Protein AF-A0A946XIQ9-F1 (afdb_monomer)

Foldseek 3Di:
DWDWDPPVQLAPPFLVTWIKIKDKDAFDDFKDKDKDKDFADQDDAAFDWKWKKWWKWKDWPDADAQKWKWKWKAAPDDDTDIDIDRDTDDGDMDTGGIHPDPRSMMMIMIMIGHPHGGMIIMMMIIRYIDMDTHGDPDPPPPVDDDDPDFAPAQDAAQGGGHDWALVSVLQSLCCPPVVPGDHQLLEALCACNHVVFQRVNVCVLTPVAQGTWDDDDPDDDDSVVVSVLSCQQQAKDWDAAPVGTIYIFHFFLDDDPRNAPEADEPVFWPPKDKDKDDPVLAAFWEFEFACQDPPDRGGPDTATAGEVPQCVVVVPDPVPRYHYHYRNIGHDDDDNYADSGLSNGNVNVVCLVRNHMKMKIKIKGQDPVCPSDDFNHKYAYDYPDDDVVNAACPQVDQRHWIWTWHDWDDDVRIIITMIITRDTRD

Mean predicted aligned error: 15.48 Å

pLDDT: mean 84.67, std 12.38, range [46.12, 98.25]

Structure (mmCIF, N/CA/C/O backbone):
data_AF-A0A946XIQ9-F1
#
_entry.id   AF-A0A946XIQ9-F1
#
loop_
_atom_site.group_PDB
_atom_site.id
_atom_site.type_symbol
_atom_site.label_atom_id
_atom_site.label_alt_id
_atom_site.label_comp_id
_atom_site.label_asym_id
_atom_site.label_entity_id
_atom_site.label_seq_id
_atom_site.pdbx_PDB_ins_code
_atom_site.Cartn_x
_atom_site.Cartn_y
_atom_site.Cartn_z
_atom_site.occupancy
_atom_site.B_iso_or_equiv
_atom_site.auth_seq_id
_atom_site.auth_comp_id
_atom_site.auth_asym_id
_atom_site.auth_atom_id
_atom_site.pdbx_PDB_model_num
ATOM 1 N N . ASP A 1 1 ? 56.417 12.673 -51.541 1.00 58.78 1 ASP A N 1
ATOM 2 C CA . ASP A 1 1 ? 56.367 12.435 -50.080 1.00 58.78 1 ASP A CA 1
ATOM 3 C C . ASP A 1 1 ? 54.937 12.557 -49.590 1.00 58.78 1 ASP A C 1
ATOM 5 O O . ASP A 1 1 ? 54.247 13.473 -50.013 1.00 58.78 1 ASP A O 1
ATOM 9 N N . ILE A 1 2 ? 54.481 11.630 -48.744 1.00 65.94 2 ILE A N 1
ATOM 10 C CA . ILE A 1 2 ? 53.111 11.632 -48.203 1.00 65.94 2 ILE A CA 1
ATOM 11 C C . ILE A 1 2 ? 53.118 12.336 -46.856 1.00 65.94 2 ILE A C 1
ATOM 13 O O . ILE A 1 2 ? 53.904 11.981 -45.975 1.00 65.94 2 ILE A O 1
ATOM 17 N N . VAL A 1 3 ? 52.228 13.312 -46.687 1.00 76.81 3 VAL A N 1
ATOM 18 C CA . VAL A 1 3 ? 52.027 13.997 -45.408 1.00 76.81 3 VAL A CA 1
ATOM 19 C C . VAL A 1 3 ? 50.670 13.605 -44.840 1.00 76.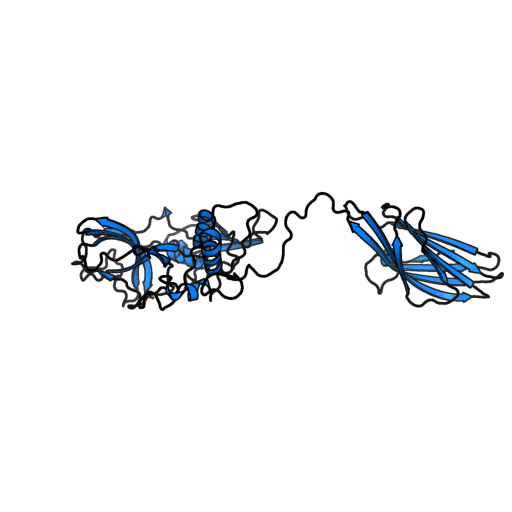81 3 VAL A C 1
ATOM 21 O O . VAL A 1 3 ? 49.632 13.914 -45.426 1.00 76.81 3 VAL A O 1
ATOM 24 N N . LEU A 1 4 ? 50.696 12.950 -43.678 1.00 80.06 4 LEU A N 1
ATOM 25 C CA . LEU A 1 4 ? 49.518 12.607 -42.887 1.00 80.06 4 LEU A CA 1
ATOM 26 C C . LEU A 1 4 ? 49.339 13.622 -41.752 1.00 80.06 4 LEU A C 1
ATOM 28 O O . LEU A 1 4 ? 50.275 13.879 -40.990 1.00 80.06 4 LEU A O 1
ATOM 32 N N . ALA A 1 5 ? 48.134 14.173 -41.608 1.00 81.69 5 ALA A N 1
ATOM 33 C CA . ALA A 1 5 ? 47.802 15.100 -40.529 1.00 81.69 5 ALA A CA 1
ATOM 34 C C . ALA A 1 5 ? 46.450 14.773 -39.880 1.00 81.69 5 ALA A C 1
ATOM 36 O O . ALA A 1 5 ? 45.457 14.538 -40.570 1.00 81.69 5 ALA A O 1
ATOM 37 N N . ASN A 1 6 ? 46.411 14.851 -38.544 1.00 83.00 6 ASN A N 1
ATOM 38 C CA . ASN A 1 6 ? 45.215 14.653 -37.714 1.00 83.00 6 ASN A CA 1
ATOM 39 C C . ASN A 1 6 ? 44.511 13.303 -37.953 1.00 83.00 6 ASN A C 1
ATOM 41 O O . ASN A 1 6 ? 43.295 13.261 -38.137 1.00 83.00 6 ASN A O 1
ATOM 45 N N . ALA A 1 7 ? 45.275 12.207 -37.998 1.00 77.25 7 ALA A N 1
ATOM 46 C CA . ALA A 1 7 ? 44.743 10.868 -38.270 1.00 77.25 7 ALA A CA 1
ATOM 47 C C . ALA A 1 7 ? 43.617 10.452 -37.306 1.00 77.25 7 ALA A C 1
ATOM 49 O O . ALA A 1 7 ? 42.665 9.787 -37.703 1.00 77.25 7 ALA A O 1
ATOM 50 N N . ASP A 1 8 ? 43.685 10.931 -36.064 1.00 77.44 8 ASP A N 1
ATOM 51 C CA . ASP A 1 8 ? 42.692 10.745 -35.008 1.00 77.44 8 ASP A CA 1
ATOM 52 C C . ASP A 1 8 ? 41.308 11.322 -35.338 1.00 77.44 8 ASP A C 1
ATOM 54 O O . ASP A 1 8 ? 40.289 10.838 -34.847 1.00 77.44 8 ASP A O 1
ATOM 58 N N . ARG A 1 9 ? 41.245 12.330 -36.213 1.00 83.50 9 ARG A N 1
ATOM 59 C CA . ARG A 1 9 ? 39.984 12.965 -36.618 1.00 83.50 9 ARG A CA 1
ATOM 60 C C . ARG A 1 9 ? 39.164 12.135 -37.593 1.00 83.50 9 ARG A C 1
ATOM 62 O O . ARG A 1 9 ? 38.002 12.451 -37.792 1.00 83.50 9 ARG A O 1
ATOM 69 N N . ALA A 1 10 ? 39.734 11.092 -38.192 1.00 76.19 10 ALA A N 1
ATOM 70 C CA . ALA A 1 10 ? 38.998 10.229 -39.111 1.00 76.19 10 ALA A CA 1
ATOM 71 C C . ALA A 1 10 ? 37.951 9.352 -38.405 1.00 76.19 10 ALA A C 1
ATOM 73 O O . ALA A 1 10 ? 37.023 8.887 -39.052 1.00 76.19 10 ALA A O 1
ATOM 74 N N . TYR A 1 11 ? 38.096 9.106 -37.099 1.00 75.06 11 TYR A N 1
ATOM 75 C CA . TYR A 1 11 ? 37.262 8.171 -36.331 1.00 75.06 11 TYR A CA 1
ATOM 76 C C . TYR A 1 11 ? 36.715 8.788 -35.031 1.00 75.06 11 TYR A C 1
ATOM 78 O O . TYR A 1 11 ? 36.375 8.081 -34.086 1.00 75.06 11 TYR A O 1
ATOM 86 N N . ASN A 1 12 ? 36.614 10.119 -34.968 1.00 75.81 12 ASN A N 1
ATOM 87 C CA . ASN A 1 12 ? 36.166 10.845 -33.773 1.00 75.81 12 ASN A CA 1
ATOM 88 C C . ASN A 1 12 ? 34.636 11.044 -33.683 1.00 75.81 12 ASN A C 1
ATOM 90 O O . ASN A 1 12 ? 34.161 11.645 -32.720 1.00 75.81 12 ASN A O 1
ATOM 94 N N . GLY A 1 13 ? 33.875 10.581 -34.682 1.00 70.75 13 GLY A N 1
ATOM 95 C CA . GLY A 1 13 ? 32.416 10.724 -34.742 1.00 70.75 13 GLY A CA 1
ATOM 96 C C . GLY A 1 13 ? 31.915 12.155 -34.985 1.00 70.75 13 GLY A C 1
ATOM 97 O O . GLY A 1 13 ? 30.754 12.441 -34.700 1.00 70.75 13 GLY A O 1
ATOM 98 N N . ASN A 1 14 ? 32.774 13.064 -35.463 1.00 77.19 14 ASN A N 1
ATOM 99 C CA . ASN A 1 14 ? 32.418 14.437 -35.812 1.00 77.19 14 ASN A CA 1
ATOM 100 C C . ASN A 1 14 ? 32.617 14.686 -37.314 1.00 77.19 14 ASN A C 1
ATOM 102 O O . ASN A 1 14 ? 33.735 14.895 -37.779 1.00 77.19 14 ASN A O 1
ATOM 106 N N . ASP A 1 15 ? 31.519 14.775 -38.060 1.00 72.50 15 ASP A N 1
ATOM 107 C CA . ASP A 1 15 ? 31.516 14.903 -39.520 1.00 72.50 15 ASP A CA 1
ATOM 108 C C . ASP A 1 15 ? 32.065 16.244 -40.067 1.00 72.50 15 ASP A C 1
ATOM 110 O O . ASP A 1 15 ? 32.184 16.421 -41.292 1.00 72.50 15 ASP A O 1
ATOM 114 N N . ALA A 1 16 ? 32.383 17.192 -39.178 1.00 79.69 16 ALA A N 1
ATOM 115 C CA . ALA A 1 16 ? 33.027 18.465 -39.488 1.00 79.69 16 ALA A CA 1
ATOM 116 C C . ALA A 1 16 ? 34.563 18.400 -39.430 1.00 79.69 16 ALA A C 1
ATOM 118 O O . ALA A 1 16 ? 35.236 19.192 -40.102 1.00 79.69 16 ALA A O 1
ATOM 119 N N . ASP A 1 17 ? 35.111 17.468 -38.652 1.00 86.75 17 ASP A N 1
ATOM 120 C CA . ASP A 1 17 ? 36.546 17.250 -38.534 1.00 86.75 17 ASP A CA 1
ATOM 121 C C . ASP A 1 17 ? 37.035 16.295 -39.628 1.00 86.75 17 ASP A C 1
ATOM 123 O O . ASP A 1 17 ? 36.262 15.542 -40.214 1.00 86.75 17 ASP A O 1
ATOM 127 N N . TYR A 1 18 ? 38.320 16.376 -39.976 1.00 87.69 18 TYR A N 1
ATOM 128 C CA . TYR A 1 18 ? 38.899 15.476 -40.967 1.00 87.69 18 TYR A CA 1
ATOM 129 C C . TYR A 1 18 ? 40.380 15.209 -40.722 1.00 87.69 18 TYR A C 1
ATOM 131 O O . TYR A 1 18 ? 41.137 16.088 -40.295 1.00 87.69 18 TYR A O 1
ATOM 139 N N . MET A 1 19 ? 40.781 13.992 -41.067 1.00 88.00 19 MET A N 1
ATOM 140 C CA . MET A 1 19 ? 42.159 13.639 -41.379 1.00 88.00 19 MET A CA 1
ATOM 141 C C . MET A 1 19 ? 42.479 14.105 -42.798 1.00 88.00 19 MET A C 1
ATOM 143 O O . MET A 1 19 ? 41.621 14.036 -43.681 1.00 88.00 19 MET A O 1
ATOM 147 N N . SER A 1 20 ? 43.708 14.566 -43.024 1.00 88.19 20 SER A N 1
ATOM 148 C CA . SER A 1 20 ? 44.185 14.962 -44.350 1.00 88.19 20 SER A CA 1
ATOM 149 C C . SER A 1 20 ? 45.376 14.106 -44.772 1.00 88.19 20 SER A C 1
ATOM 151 O O . SER A 1 20 ? 46.317 13.927 -43.993 1.00 88.19 20 SER A O 1
ATOM 153 N N . LEU A 1 21 ? 45.310 13.588 -45.999 1.00 86.06 21 LEU A N 1
ATOM 154 C CA . LEU A 1 21 ? 46.425 12.977 -46.713 1.00 86.06 21 LEU A CA 1
ATOM 155 C C . LEU A 1 21 ? 46.755 13.865 -47.910 1.00 86.06 21 LEU A C 1
ATOM 157 O O . LEU A 1 21 ? 45.925 14.023 -48.809 1.00 86.06 21 LEU A O 1
ATOM 161 N N . SER A 1 22 ? 47.950 14.445 -47.916 1.00 83.88 22 SER A N 1
ATOM 162 C CA . SER A 1 22 ? 48.442 15.260 -49.028 1.00 83.88 22 SER A CA 1
ATOM 163 C C . SER A 1 22 ? 49.546 14.543 -49.782 1.00 83.88 22 SER A C 1
ATOM 165 O O . SER A 1 22 ? 50.437 13.943 -49.167 1.00 83.88 22 SER A O 1
ATOM 167 N N . PHE A 1 23 ? 49.479 14.632 -51.108 1.00 75.44 23 PHE A N 1
ATOM 168 C CA . PHE A 1 23 ? 50.460 14.025 -51.985 1.00 75.44 23 PHE A CA 1
ATOM 169 C C . PHE A 1 23 ? 50.728 14.835 -53.249 1.00 75.44 23 PHE A C 1
ATOM 171 O O . PHE A 1 23 ? 49.792 15.361 -53.852 1.00 75.44 23 PHE A O 1
ATOM 178 N N . ASP A 1 24 ? 51.998 14.809 -53.661 1.00 75.88 24 ASP A N 1
ATOM 179 C CA . ASP A 1 24 ? 52.508 15.401 -54.895 1.00 75.88 24 ASP A CA 1
ATOM 180 C C . ASP A 1 24 ? 53.188 14.288 -55.720 1.00 75.88 24 ASP A C 1
ATOM 182 O O . ASP A 1 24 ? 54.240 13.763 -55.334 1.00 75.88 24 ASP A O 1
ATOM 186 N N . VAL A 1 25 ? 52.590 13.909 -56.853 1.00 74.25 25 VAL A N 1
ATOM 187 C CA . VAL A 1 25 ? 53.217 13.040 -57.865 1.00 74.25 25 VAL A CA 1
ATOM 188 C C . VAL A 1 25 ? 54.033 13.944 -58.786 1.00 74.25 25 VAL A C 1
ATOM 190 O O . VAL A 1 25 ? 53.468 14.856 -59.382 1.00 74.25 25 VAL A O 1
ATOM 193 N N . THR A 1 26 ? 55.341 13.713 -58.924 1.00 69.75 26 THR A N 1
ATOM 194 C CA . THR A 1 26 ? 56.209 14.496 -59.829 1.00 69.75 26 THR A CA 1
ATOM 195 C C . THR A 1 26 ? 56.555 13.704 -61.093 1.00 69.75 26 THR A C 1
ATOM 197 O O . THR A 1 26 ? 56.709 12.484 -61.050 1.00 69.75 26 THR A O 1
ATOM 200 N N . ALA A 1 27 ? 56.709 14.402 -62.221 1.00 59.38 27 ALA A N 1
ATOM 201 C CA . ALA A 1 27 ? 56.963 13.835 -63.547 1.00 59.38 27 ALA A CA 1
ATOM 202 C C . ALA A 1 27 ? 57.984 12.669 -63.593 1.00 59.38 27 ALA A C 1
ATOM 204 O O . ALA A 1 27 ? 59.183 12.849 -63.364 1.00 59.38 27 ALA A O 1
ATOM 205 N N . GLY A 1 28 ? 57.511 11.483 -64.001 1.00 61.28 28 GLY A N 1
ATOM 206 C CA . GLY A 1 28 ? 58.330 10.285 -64.243 1.00 61.28 28 GLY A CA 1
ATOM 207 C C . GLY A 1 28 ? 57.614 8.971 -63.924 1.00 61.28 28 GLY A C 1
ATOM 208 O O . GLY A 1 28 ? 57.853 7.970 -64.603 1.00 61.28 28 GLY A O 1
ATOM 209 N N . ASP A 1 29 ? 56.685 9.007 -62.969 1.00 60.00 29 ASP A N 1
ATOM 210 C CA . ASP A 1 29 ? 55.932 7.845 -62.498 1.00 60.00 29 ASP A CA 1
ATOM 211 C C . ASP A 1 29 ? 54.509 7.825 -63.076 1.00 60.00 29 ASP A C 1
ATOM 213 O O . ASP A 1 29 ? 53.820 8.840 -63.100 1.00 60.00 29 ASP A O 1
ATOM 217 N N . GLN A 1 30 ? 54.066 6.668 -63.583 1.00 65.31 30 GLN A N 1
ATOM 218 C CA . GLN A 1 30 ? 52.710 6.504 -64.143 1.00 65.31 30 GLN A CA 1
ATOM 219 C C . GLN A 1 30 ? 51.669 6.134 -63.078 1.00 65.31 30 GLN A C 1
ATOM 221 O O . GLN A 1 30 ? 50.471 6.305 -63.301 1.00 65.31 30 GLN A O 1
ATOM 226 N N . SER A 1 31 ? 52.117 5.622 -61.929 1.00 71.75 31 SER A N 1
ATOM 227 C CA . SER A 1 31 ? 51.256 5.282 -60.802 1.00 71.75 31 SER A CA 1
ATOM 228 C C . SER A 1 31 ? 52.035 5.275 -59.491 1.00 71.75 31 SER A C 1
ATOM 230 O O . SER A 1 31 ? 53.105 4.667 -59.446 1.00 71.75 31 SER A O 1
ATOM 232 N N . ASP A 1 32 ? 51.459 5.837 -58.433 1.00 77.62 32 ASP A N 1
ATOM 233 C CA . ASP A 1 32 ? 51.937 5.683 -57.058 1.00 77.62 32 ASP A CA 1
ATOM 234 C C . ASP A 1 32 ? 50.825 5.105 -56.172 1.00 77.62 32 ASP A C 1
ATOM 236 O O . ASP A 1 32 ? 49.636 5.302 -56.435 1.00 77.62 32 ASP A O 1
ATOM 240 N N . ARG A 1 33 ? 51.201 4.346 -55.143 1.00 81.50 33 ARG A N 1
ATOM 241 C CA . ARG A 1 33 ? 50.277 3.641 -54.254 1.00 81.50 33 ARG A CA 1
ATOM 242 C C . ARG A 1 33 ? 50.642 3.887 -52.802 1.00 81.50 33 ARG A C 1
ATOM 244 O O . ARG A 1 33 ? 51.750 3.577 -52.369 1.00 81.50 33 ARG A O 1
ATOM 251 N N . HIS A 1 34 ? 49.658 4.323 -52.029 1.00 80.75 34 HIS A N 1
ATOM 252 C CA . HIS A 1 34 ? 49.763 4.463 -50.588 1.00 80.75 34 HIS A CA 1
ATOM 253 C C . HIS A 1 34 ? 48.725 3.611 -49.876 1.00 80.75 34 HIS A C 1
ATOM 255 O O . HIS A 1 34 ? 47.560 3.607 -50.253 1.00 80.75 34 HIS A O 1
ATOM 261 N N . ILE A 1 35 ? 49.148 2.936 -48.812 1.00 79.94 35 ILE A N 1
ATOM 262 C CA . ILE A 1 35 ? 48.255 2.190 -47.934 1.00 79.94 35 ILE A CA 1
ATOM 263 C C . ILE A 1 35 ? 48.427 2.753 -46.533 1.00 79.94 35 ILE A C 1
ATOM 265 O O . ILE A 1 35 ? 49.526 2.677 -45.981 1.00 79.94 35 ILE A O 1
ATOM 269 N N . GLU A 1 36 ? 47.341 3.265 -45.969 1.00 81.50 36 GLU A N 1
ATOM 270 C CA . GLU A 1 36 ? 47.280 3.667 -44.569 1.00 81.50 36 GLU A CA 1
ATOM 271 C C . GLU A 1 36 ? 46.442 2.655 -43.784 1.00 81.50 36 GLU A C 1
ATOM 273 O O . GLU A 1 36 ? 45.326 2.306 -44.182 1.00 81.50 36 GLU A O 1
ATOM 278 N N . LEU A 1 37 ? 47.002 2.164 -42.677 1.00 77.44 37 LEU A N 1
ATOM 279 C CA . LEU A 1 37 ? 46.369 1.170 -41.816 1.00 77.44 37 LEU A CA 1
ATOM 280 C C . LEU A 1 37 ? 45.795 1.848 -40.572 1.00 77.44 37 LEU A C 1
ATOM 282 O O . LEU A 1 37 ? 46.530 2.343 -39.719 1.00 77.44 37 LEU A O 1
ATOM 286 N N . PHE A 1 38 ? 44.481 1.776 -40.421 1.00 75.25 38 PHE A N 1
ATOM 287 C CA . PHE A 1 38 ? 43.756 2.253 -39.256 1.00 75.25 38 PHE A CA 1
ATOM 288 C C . PHE A 1 38 ? 43.439 1.091 -38.334 1.00 75.25 38 PHE A C 1
ATOM 290 O O . PHE A 1 38 ? 42.829 0.103 -38.744 1.00 75.25 38 PHE A O 1
ATOM 297 N N . LYS A 1 39 ? 43.823 1.229 -37.066 1.00 74.38 39 LYS A N 1
ATOM 298 C CA . LYS A 1 39 ? 43.416 0.306 -36.010 1.00 74.38 39 LYS A CA 1
ATOM 299 C C . LYS A 1 39 ? 42.252 0.921 -35.261 1.00 74.38 39 LYS A C 1
ATOM 301 O O . LYS A 1 39 ? 42.401 1.981 -34.659 1.00 74.38 39 LYS A O 1
ATOM 306 N N . LEU A 1 40 ? 41.113 0.253 -35.311 1.00 70.12 40 LEU A N 1
ATOM 307 C CA . LEU A 1 40 ? 39.932 0.600 -34.544 1.00 70.12 40 LEU A CA 1
ATOM 308 C C . LEU A 1 40 ? 39.764 -0.417 -33.418 1.00 70.12 40 LEU A C 1
ATOM 310 O O . LEU A 1 40 ? 39.982 -1.616 -33.601 1.00 70.12 40 LEU A O 1
ATOM 314 N N . GLU A 1 41 ? 39.374 0.065 -32.243 1.00 71.56 41 GLU A N 1
ATOM 315 C CA . GLU A 1 41 ? 39.057 -0.818 -31.126 1.00 71.56 41 GLU A CA 1
ATOM 316 C C . GLU A 1 41 ? 37.774 -1.592 -31.440 1.00 71.56 41 GLU A C 1
ATOM 318 O O . GLU A 1 41 ? 36.709 -1.007 -31.637 1.00 71.56 41 GLU A O 1
ATOM 323 N N . MET A 1 42 ? 37.889 -2.918 -31.511 1.00 69.50 42 MET A N 1
ATOM 324 C CA . MET A 1 42 ? 36.736 -3.794 -31.686 1.00 69.50 42 MET A CA 1
ATOM 325 C C . MET A 1 42 ? 35.967 -3.896 -30.363 1.00 69.50 42 MET A C 1
ATOM 327 O O . MET A 1 42 ? 36.589 -4.142 -29.323 1.00 69.50 42 MET A O 1
ATOM 331 N N . PRO A 1 43 ? 34.633 -3.734 -30.372 1.00 66.25 43 PRO A N 1
ATOM 332 C CA . PRO A 1 43 ? 33.822 -4.007 -29.195 1.00 66.25 43 PRO A CA 1
ATOM 333 C C . PRO A 1 43 ? 33.936 -5.485 -28.796 1.00 66.25 43 PRO A C 1
ATOM 335 O O . PRO A 1 43 ? 34.173 -6.361 -29.627 1.00 66.25 43 PRO A O 1
ATOM 338 N N . SER A 1 44 ? 33.769 -5.774 -27.506 1.00 61.22 44 SER A N 1
ATOM 339 C CA . SER A 1 44 ? 33.692 -7.151 -27.012 1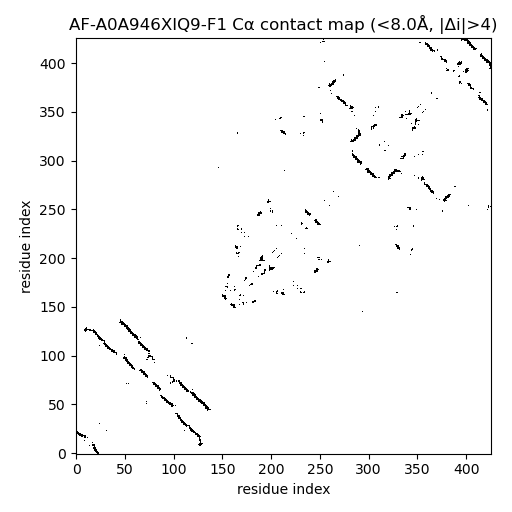.00 61.22 44 SER A CA 1
ATOM 340 C C . SER A 1 44 ? 32.390 -7.809 -27.480 1.00 61.22 44 SER A C 1
ATOM 342 O O . SER A 1 44 ? 31.330 -7.250 -27.214 1.00 61.22 44 SER A O 1
ATOM 344 N N . GLY A 1 45 ? 32.456 -8.981 -28.119 1.00 64.88 45 GLY A N 1
ATOM 345 C CA . GLY A 1 45 ? 31.273 -9.740 -28.547 1.00 64.88 45 GLY A CA 1
ATOM 346 C C . GLY A 1 45 ? 31.564 -10.728 -29.682 1.00 64.88 45 GLY A C 1
ATOM 347 O O . GLY A 1 45 ? 32.648 -10.696 -30.271 1.00 64.88 45 GLY A O 1
ATOM 348 N N . ASP A 1 46 ? 30.594 -11.596 -29.981 1.00 67.12 46 ASP A N 1
ATOM 349 C CA . ASP A 1 46 ? 30.600 -12.466 -31.163 1.00 67.12 46 ASP A CA 1
ATOM 350 C C . ASP A 1 46 ? 29.791 -11.796 -32.290 1.00 67.12 46 ASP A C 1
ATOM 352 O O . ASP A 1 46 ? 28.633 -11.434 -32.106 1.00 67.12 46 ASP A O 1
ATOM 356 N N . PHE A 1 47 ? 30.375 -11.634 -33.482 1.00 68.00 47 PHE A N 1
ATOM 357 C CA . PHE A 1 47 ? 29.747 -10.913 -34.604 1.00 68.00 47 PHE A CA 1
ATOM 358 C C . PHE A 1 47 ? 29.600 -11.802 -35.842 1.00 68.00 47 PHE A C 1
ATOM 360 O O . PHE A 1 47 ? 30.482 -12.604 -36.153 1.00 68.00 47 PHE A O 1
ATOM 367 N N . SER A 1 48 ? 28.482 -11.651 -36.556 1.00 68.50 48 SER A N 1
ATOM 368 C CA . SER A 1 48 ? 28.103 -12.482 -37.708 1.00 68.50 48 SER A CA 1
ATOM 369 C C . SER A 1 48 ? 28.652 -11.919 -39.009 1.00 68.50 48 SER A C 1
ATOM 371 O O . SER A 1 48 ? 29.154 -12.662 -39.853 1.00 68.50 48 SER A O 1
ATOM 373 N N . GLN A 1 49 ? 28.539 -10.602 -39.166 1.00 72.12 49 GLN A N 1
ATOM 374 C CA . GLN A 1 49 ? 28.922 -9.843 -40.345 1.00 72.12 49 GLN A CA 1
ATOM 375 C C . GLN A 1 49 ? 29.322 -8.432 -39.914 1.00 72.12 49 GLN A C 1
ATOM 377 O O . GLN A 1 49 ? 28.760 -7.874 -38.976 1.00 72.12 49 GLN A O 1
ATOM 382 N N . GLY A 1 50 ? 30.280 -7.840 -40.621 1.00 72.44 50 GLY A N 1
ATOM 383 C CA . GLY A 1 50 ? 30.654 -6.439 -40.462 1.00 72.44 50 GLY A CA 1
ATOM 384 C C . GLY A 1 50 ? 30.571 -5.704 -41.792 1.00 72.44 50 GLY A C 1
ATOM 385 O O . GLY A 1 50 ? 30.812 -6.288 -42.853 1.00 72.44 50 GLY A O 1
ATOM 386 N N . LYS A 1 51 ? 30.241 -4.416 -41.757 1.00 78.38 51 LYS A N 1
ATOM 387 C CA . LYS A 1 51 ? 30.305 -3.504 -42.902 1.00 78.38 51 LYS A CA 1
ATOM 388 C C . LYS A 1 51 ? 31.135 -2.287 -42.541 1.00 78.38 51 LYS A C 1
ATOM 390 O O . LYS A 1 51 ? 30.978 -1.736 -41.464 1.00 78.38 51 LYS A O 1
ATOM 395 N N . MET A 1 52 ? 31.979 -1.833 -43.455 1.00 77.44 52 MET A N 1
ATOM 396 C CA . MET A 1 52 ? 32.761 -0.610 -43.295 1.00 77.44 52 MET A CA 1
ATOM 397 C C . MET A 1 52 ? 32.132 0.539 -44.071 1.00 77.44 52 MET A C 1
ATOM 399 O O . MET A 1 52 ? 31.601 0.360 -45.176 1.00 77.44 52 MET A O 1
ATOM 403 N N . PHE A 1 53 ? 32.265 1.727 -43.499 1.00 79.69 53 PHE A N 1
ATOM 404 C CA . PHE A 1 53 ? 31.791 2.981 -44.054 1.00 79.69 53 PHE A CA 1
ATOM 405 C C . PHE A 1 53 ? 32.900 4.018 -43.980 1.00 79.69 53 PHE A C 1
ATOM 407 O O . PHE A 1 53 ? 33.619 4.107 -42.985 1.00 79.69 53 PHE A O 1
ATOM 414 N N . MET A 1 54 ? 33.023 4.815 -45.040 1.00 82.12 54 MET A N 1
ATOM 415 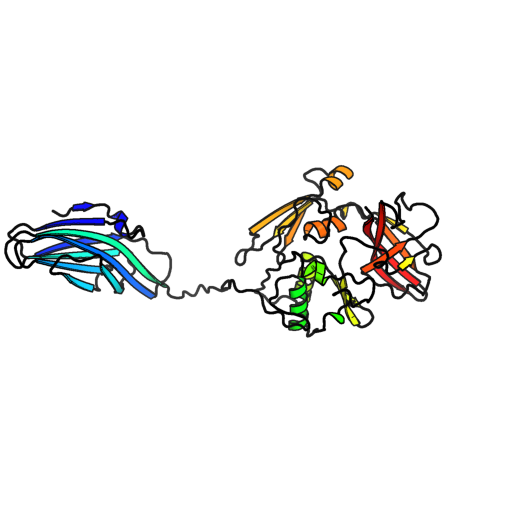C CA . MET A 1 54 ? 33.970 5.922 -45.070 1.00 82.12 54 MET A CA 1
ATOM 416 C C . MET A 1 54 ? 33.381 7.123 -45.792 1.00 82.12 54 MET A C 1
ATOM 418 O O . MET A 1 54 ? 32.967 7.019 -46.947 1.00 82.12 54 MET A O 1
ATOM 422 N N . THR A 1 55 ? 33.430 8.281 -45.146 1.00 86.06 55 THR A N 1
ATOM 423 C CA . THR A 1 55 ? 33.090 9.570 -45.746 1.00 86.06 55 THR A CA 1
ATOM 424 C C . THR A 1 55 ? 34.367 10.333 -46.064 1.00 86.06 55 THR A C 1
ATOM 426 O O . THR A 1 55 ? 35.149 10.646 -45.167 1.00 86.06 55 THR A O 1
ATOM 429 N N . TYR A 1 56 ? 34.575 10.674 -47.336 1.00 84.44 56 TYR A N 1
ATOM 430 C CA . TYR A 1 56 ? 35.772 11.373 -47.794 1.00 84.44 56 TYR A CA 1
ATOM 431 C C . TYR A 1 56 ? 35.474 12.472 -48.819 1.00 84.44 56 TYR A C 1
ATOM 433 O O . TYR A 1 56 ? 34.372 12.601 -49.355 1.00 84.44 56 TYR A O 1
ATOM 441 N N . ARG A 1 57 ? 36.486 13.290 -49.100 1.00 84.81 57 ARG A N 1
ATOM 442 C CA . ARG A 1 57 ? 36.500 14.278 -50.178 1.00 84.81 57 ARG A CA 1
ATOM 443 C C . ARG A 1 57 ? 37.873 14.294 -50.837 1.00 84.81 57 ARG A C 1
ATOM 445 O O . ARG A 1 57 ? 38.877 14.259 -50.135 1.00 84.81 57 ARG A O 1
ATOM 452 N N . VAL A 1 58 ? 37.905 14.422 -52.162 1.00 83.12 58 VAL A N 1
ATOM 453 C CA . VAL A 1 58 ? 39.150 14.546 -52.937 1.00 83.12 58 VAL A CA 1
ATOM 454 C C . VAL A 1 58 ? 39.252 15.941 -53.534 1.00 83.12 58 VAL A C 1
ATOM 456 O O . VAL A 1 58 ? 38.335 16.417 -54.213 1.00 83.12 58 VAL A O 1
ATOM 459 N N . ILE A 1 59 ? 40.377 16.601 -53.286 1.00 82.88 59 ILE A N 1
ATOM 460 C CA . ILE A 1 59 ? 40.679 17.946 -53.762 1.00 82.88 59 ILE A CA 1
ATOM 461 C C . ILE A 1 59 ? 41.949 17.868 -54.606 1.00 82.88 59 ILE A C 1
ATOM 463 O O . ILE A 1 59 ? 43.028 17.667 -54.072 1.00 82.88 59 ILE A O 1
ATOM 467 N N . VAL A 1 60 ? 41.817 18.039 -55.921 1.00 79.50 60 VAL A N 1
ATOM 468 C CA . VAL A 1 60 ? 42.949 18.073 -56.856 1.00 79.50 60 VAL A CA 1
ATOM 469 C C . VAL A 1 60 ? 43.393 19.524 -57.044 1.00 79.50 60 VAL A C 1
ATOM 471 O O . VAL A 1 60 ? 42.643 20.327 -57.587 1.00 79.50 60 VAL A O 1
ATOM 474 N N . THR A 1 61 ? 44.571 19.910 -56.570 1.00 77.62 61 THR A N 1
ATOM 475 C CA . THR A 1 61 ? 45.036 21.309 -56.637 1.00 77.62 61 THR A CA 1
ATOM 476 C C . THR A 1 61 ? 45.850 21.615 -57.889 1.00 77.62 61 THR A C 1
ATOM 478 O O . THR A 1 61 ? 45.818 22.754 -58.359 1.00 77.62 61 THR A O 1
ATOM 481 N N . ALA A 1 62 ? 46.502 20.609 -58.472 1.00 75.44 62 ALA A N 1
ATOM 482 C CA . ALA A 1 62 ? 47.175 20.698 -59.764 1.00 75.44 62 ALA A CA 1
ATOM 483 C C . ALA A 1 62 ? 47.115 19.343 -60.484 1.00 75.44 62 ALA A C 1
ATOM 485 O O . ALA A 1 62 ? 47.282 18.301 -59.860 1.00 75.44 62 ALA A O 1
ATOM 486 N N . ALA A 1 63 ? 46.864 19.353 -61.794 1.00 75.12 63 ALA A N 1
ATOM 487 C CA . ALA A 1 63 ? 46.948 18.170 -62.647 1.00 75.12 63 ALA A CA 1
ATOM 488 C C . ALA A 1 63 ? 47.377 18.594 -64.053 1.00 75.12 63 ALA A C 1
ATOM 490 O O . ALA A 1 63 ? 46.843 19.554 -64.614 1.00 75.12 63 ALA A O 1
ATOM 491 N N . THR A 1 64 ? 48.360 17.894 -64.606 1.00 68.94 64 THR A N 1
ATOM 492 C CA . THR A 1 64 ? 48.943 18.195 -65.923 1.00 68.94 64 THR A CA 1
ATOM 493 C C . THR A 1 64 ? 48.241 17.485 -67.084 1.00 68.94 64 THR A C 1
ATOM 495 O O . THR A 1 64 ? 48.274 18.005 -68.198 1.00 68.94 64 THR A O 1
ATOM 498 N N . ASP A 1 65 ? 47.580 16.346 -66.840 1.00 68.56 65 ASP A N 1
ATOM 499 C CA . ASP A 1 65 ? 46.894 15.541 -67.862 1.00 68.56 65 ASP A CA 1
ATOM 500 C C . ASP A 1 65 ? 45.700 14.747 -67.273 1.00 68.56 65 ASP A C 1
ATOM 502 O O . ASP A 1 65 ? 45.165 15.118 -66.227 1.00 68.56 65 ASP A O 1
ATOM 506 N N . THR A 1 66 ? 45.232 13.675 -67.938 1.00 67.75 66 THR A N 1
ATOM 507 C CA . THR A 1 66 ? 44.190 12.788 -67.370 1.00 67.75 66 THR A CA 1
ATOM 508 C C . THR A 1 66 ? 44.730 12.076 -66.128 1.00 67.75 66 THR A C 1
ATOM 510 O O . THR A 1 66 ? 45.487 11.112 -66.248 1.00 67.75 66 THR A O 1
ATOM 513 N N . SER A 1 67 ? 44.333 12.554 -64.952 1.00 70.56 67 SER A N 1
ATOM 514 C CA . SER A 1 67 ? 44.732 12.003 -63.658 1.00 70.56 67 SER A CA 1
ATOM 515 C C . SER A 1 67 ? 43.572 11.267 -63.001 1.00 70.56 67 SER A C 1
ATOM 517 O O . SER A 1 67 ? 42.455 11.787 -62.946 1.00 70.56 67 SER A O 1
ATOM 519 N N . ASN A 1 68 ? 43.857 10.082 -62.466 1.00 73.19 68 ASN A N 1
ATOM 520 C CA . ASN A 1 68 ? 42.899 9.280 -61.722 1.00 73.19 68 ASN A CA 1
ATOM 521 C C . ASN A 1 68 ? 43.383 9.081 -60.284 1.00 73.19 68 ASN A C 1
ATOM 523 O O . ASN A 1 68 ? 44.572 8.878 -60.038 1.00 73.19 68 ASN A O 1
ATOM 527 N N . VAL A 1 69 ? 42.442 9.131 -59.348 1.00 74.62 69 VAL A N 1
ATOM 528 C CA . VAL A 1 69 ? 42.639 8.756 -57.949 1.00 74.62 69 VAL A CA 1
ATOM 529 C C . VAL A 1 69 ? 41.680 7.610 -57.669 1.00 74.62 69 VAL A C 1
ATOM 531 O O . VAL A 1 69 ? 40.468 7.790 -57.715 1.00 74.62 69 VAL A O 1
ATOM 534 N N . ASP A 1 70 ? 42.200 6.431 -57.386 1.00 76.50 70 ASP A N 1
ATOM 535 C CA . ASP A 1 70 ? 41.386 5.293 -56.988 1.00 76.50 70 ASP A CA 1
ATOM 536 C C . ASP A 1 70 ? 41.443 5.185 -55.468 1.00 76.50 70 ASP A C 1
ATOM 538 O O . ASP A 1 70 ? 42.518 5.096 -54.871 1.00 76.50 70 ASP A O 1
ATOM 542 N N . ILE A 1 71 ? 40.270 5.233 -54.838 1.00 76.75 71 ILE A N 1
ATOM 543 C CA . ILE A 1 71 ? 40.131 5.083 -53.390 1.00 76.75 71 ILE A CA 1
ATOM 544 C C . ILE A 1 71 ? 39.508 3.728 -53.113 1.00 76.75 71 ILE A C 1
ATOM 546 O O . ILE A 1 71 ? 38.385 3.436 -53.543 1.00 76.75 71 ILE A O 1
ATOM 550 N N . VAL A 1 72 ? 40.249 2.923 -52.363 1.00 76.88 72 VAL A N 1
ATOM 551 C CA . VAL A 1 72 ? 39.911 1.545 -52.057 1.00 76.88 72 VAL A CA 1
ATOM 552 C C . VAL A 1 72 ? 39.901 1.353 -50.546 1.00 76.88 72 VAL A C 1
ATOM 554 O O . VAL A 1 72 ? 40.893 1.574 -49.857 1.00 76.88 72 VAL A O 1
ATOM 557 N N . LEU A 1 73 ? 38.756 0.913 -50.031 1.00 76.75 73 LEU A N 1
ATOM 558 C CA . LEU A 1 73 ? 38.587 0.544 -48.627 1.00 76.75 73 LEU A CA 1
ATOM 559 C C . LEU A 1 73 ? 38.599 -0.982 -48.498 1.00 76.75 73 LEU A C 1
ATOM 561 O O . LEU A 1 73 ? 37.904 -1.659 -49.261 1.00 76.75 73 LEU A O 1
ATOM 565 N N . SER A 1 74 ? 39.371 -1.518 -47.550 1.00 75.38 74 SER A N 1
ATOM 566 C CA . SER A 1 74 ? 39.469 -2.967 -47.317 1.00 75.38 74 SER A CA 1
ATOM 567 C C . SER A 1 74 ? 39.721 -3.322 -45.846 1.00 75.38 74 SER A C 1
ATOM 569 O O . SER A 1 74 ? 40.322 -2.540 -45.114 1.00 75.38 74 SER A O 1
ATOM 571 N N . SER A 1 75 ? 39.280 -4.510 -45.420 1.00 68.31 75 SER A N 1
ATOM 572 C CA . SER A 1 75 ? 39.593 -5.107 -44.111 1.00 68.31 75 SER A CA 1
ATOM 573 C C . SER A 1 75 ? 40.669 -6.178 -44.293 1.00 68.31 75 SER A C 1
ATOM 575 O O . SER A 1 75 ? 40.458 -7.079 -45.111 1.00 68.31 75 SER A O 1
ATOM 577 N N . GLY A 1 76 ? 41.795 -6.030 -43.584 1.00 60.81 76 GLY A N 1
ATOM 578 C CA . GLY A 1 76 ? 42.901 -6.986 -43.386 1.00 60.81 76 GLY A CA 1
ATOM 579 C C . GLY A 1 76 ? 43.510 -7.688 -44.608 1.00 60.81 76 GLY A C 1
ATOM 580 O O . GLY A 1 76 ? 44.706 -7.553 -44.835 1.00 60.81 76 GLY A O 1
ATOM 581 N N . VAL A 1 77 ? 42.757 -8.448 -45.402 1.00 51.53 77 VAL A N 1
ATOM 582 C CA . VAL A 1 77 ? 43.162 -8.974 -46.721 1.00 51.53 77 VAL A CA 1
ATOM 583 C C . VAL A 1 77 ? 41.936 -9.543 -47.450 1.00 51.53 77 VAL A C 1
ATOM 585 O O . VAL A 1 77 ? 41.656 -10.737 -47.399 1.00 51.53 77 VAL A O 1
ATOM 588 N N . GLY A 1 78 ? 41.231 -8.697 -48.203 1.00 56.09 78 GLY A N 1
ATOM 589 C CA . GLY A 1 78 ? 40.391 -9.164 -49.311 1.00 56.09 78 GLY A CA 1
ATOM 590 C C . GLY A 1 78 ? 38.878 -9.017 -49.155 1.00 56.09 78 GLY A C 1
ATOM 591 O O . GLY A 1 78 ? 38.152 -10.002 -49.134 1.00 56.09 78 GLY A O 1
ATOM 592 N N . SER A 1 79 ? 38.394 -7.784 -49.277 1.00 52.62 79 SER A N 1
ATOM 593 C CA . SER A 1 79 ? 37.289 -7.431 -50.179 1.00 52.62 79 SER A CA 1
ATOM 594 C C . SER A 1 79 ? 37.391 -5.945 -50.505 1.00 52.62 79 SER A C 1
ATOM 596 O O . SER A 1 79 ? 37.694 -5.136 -49.632 1.00 52.62 79 SER A O 1
ATOM 598 N N . PHE A 1 80 ? 37.225 -5.607 -51.784 1.00 55.19 80 PHE A N 1
ATOM 599 C CA . PHE A 1 80 ? 37.552 -4.293 -52.336 1.00 55.19 80 PHE A CA 1
ATOM 600 C C . PHE A 1 80 ? 36.281 -3.601 -52.826 1.00 55.19 80 PHE A C 1
ATOM 602 O O . PHE A 1 80 ? 35.568 -4.149 -53.666 1.00 55.19 80 PHE A O 1
ATOM 609 N N . SER A 1 81 ? 36.032 -2.377 -52.368 1.00 57.75 81 SER A N 1
ATOM 610 C CA . SER A 1 81 ? 35.165 -1.443 -53.090 1.00 57.75 81 SER A CA 1
ATOM 611 C C . SER A 1 81 ? 36.052 -0.388 -53.728 1.00 57.75 81 SER A C 1
ATOM 613 O O . SER A 1 81 ? 36.674 0.394 -53.013 1.00 57.75 81 SER A O 1
ATOM 615 N N . ASN A 1 82 ? 36.133 -0.391 -55.059 1.00 55.66 82 ASN A N 1
ATOM 616 C CA . ASN A 1 82 ? 36.920 0.582 -55.806 1.00 55.66 82 ASN A CA 1
ATOM 617 C C . ASN A 1 82 ? 36.012 1.709 -56.309 1.00 55.66 82 ASN A C 1
ATOM 619 O O . ASN A 1 82 ? 34.993 1.442 -56.950 1.00 55.66 82 ASN A O 1
ATOM 623 N N . THR A 1 83 ? 36.381 2.957 -56.034 1.00 57.75 83 THR A N 1
ATOM 624 C CA . THR A 1 83 ? 35.767 4.119 -56.683 1.00 57.75 83 THR A CA 1
ATOM 625 C C . THR A 1 83 ? 36.819 4.774 -57.564 1.00 57.75 83 THR A C 1
ATOM 627 O O . THR A 1 83 ? 37.706 5.450 -57.051 1.00 57.75 83 THR A O 1
ATOM 630 N N . ASN A 1 84 ? 36.705 4.588 -58.882 1.00 57.22 84 ASN A N 1
ATOM 631 C CA . ASN A 1 84 ? 37.570 5.280 -59.835 1.00 57.22 84 ASN A CA 1
ATOM 632 C C . ASN A 1 84 ? 37.151 6.750 -59.914 1.00 57.22 84 ASN A C 1
ATOM 634 O O . ASN A 1 84 ? 36.003 7.045 -60.266 1.00 57.22 84 ASN A O 1
ATOM 638 N N . ILE A 1 85 ? 38.062 7.672 -59.618 1.00 59.78 85 ILE A N 1
ATOM 639 C CA . ILE A 1 85 ? 37.783 9.109 -59.627 1.00 59.78 85 ILE A CA 1
ATOM 640 C C . ILE A 1 85 ? 38.707 9.799 -60.624 1.00 59.78 85 ILE A C 1
ATOM 642 O O . ILE A 1 85 ? 39.921 9.687 -60.528 1.00 59.78 85 ILE A O 1
ATOM 646 N N . THR A 1 86 ? 38.133 10.575 -61.544 1.00 53.22 86 THR A N 1
ATOM 647 C CA . THR A 1 86 ? 38.878 11.285 -62.602 1.00 53.22 86 THR A CA 1
ATOM 648 C C . THR A 1 86 ? 38.844 12.817 -62.449 1.00 53.22 86 THR A C 1
ATOM 650 O O . THR A 1 86 ? 39.203 13.541 -63.375 1.00 53.22 86 THR A O 1
ATOM 653 N N . SER A 1 87 ? 38.321 13.347 -61.333 1.00 61.12 87 SER A N 1
ATOM 654 C CA . SER A 1 87 ? 38.193 14.793 -61.062 1.00 61.12 87 SER A CA 1
ATOM 655 C C . SER A 1 87 ? 37.952 15.088 -59.575 1.00 61.12 87 SER A C 1
ATOM 657 O O . SER A 1 87 ? 37.731 14.166 -58.796 1.00 61.12 87 SER A O 1
ATOM 659 N N . HIS A 1 88 ? 37.905 16.369 -59.174 1.00 61.56 88 HIS A N 1
ATOM 660 C CA . HIS A 1 88 ? 37.425 16.769 -57.842 1.00 61.56 88 HIS A CA 1
ATOM 661 C C . HIS A 1 88 ? 36.144 16.029 -57.450 1.00 61.56 88 HIS A C 1
ATOM 663 O O . HIS A 1 88 ? 35.186 15.992 -58.227 1.00 61.56 88 HIS A O 1
ATOM 669 N N . VAL A 1 89 ? 36.102 15.525 -56.218 1.00 66.50 89 VAL A N 1
ATOM 670 C CA . VAL A 1 89 ? 34.915 14.863 -55.672 1.00 66.50 89 VAL A CA 1
ATOM 671 C C . VAL A 1 89 ? 34.355 15.731 -54.563 1.00 66.50 89 VAL A C 1
ATOM 673 O O . VAL A 1 89 ? 35.084 16.199 -53.685 1.00 66.50 89 VAL A O 1
ATOM 676 N N . ALA A 1 90 ? 33.045 15.969 -54.602 1.00 71.56 90 ALA A N 1
ATOM 677 C CA . ALA A 1 90 ? 32.333 16.503 -53.448 1.00 71.56 90 ALA A CA 1
ATOM 678 C C . ALA A 1 90 ? 32.428 15.518 -52.265 1.00 71.56 90 ALA A C 1
ATOM 680 O O . ALA A 1 90 ? 32.816 14.364 -52.437 1.00 71.56 90 ALA A O 1
ATOM 681 N N . LYS A 1 91 ? 32.082 15.958 -51.050 1.00 80.38 91 LYS A N 1
ATOM 682 C CA . LYS A 1 91 ? 32.017 15.056 -49.886 1.00 80.38 91 LYS A CA 1
ATOM 683 C C . LYS A 1 91 ? 31.111 13.863 -50.240 1.00 80.38 91 LYS A C 1
ATOM 685 O O . LYS A 1 91 ? 29.954 14.072 -50.595 1.00 80.38 91 LYS A O 1
ATOM 690 N N . THR A 1 92 ? 31.668 12.656 -50.217 1.00 75.94 92 THR A N 1
ATOM 691 C CA . THR A 1 92 ? 31.054 11.412 -50.704 1.00 75.94 92 THR A CA 1
ATOM 692 C C . THR A 1 92 ? 31.295 10.299 -49.693 1.00 75.94 92 THR A C 1
ATOM 694 O O . THR A 1 92 ? 32.329 10.282 -49.029 1.00 75.94 92 THR A O 1
ATOM 697 N N . THR A 1 93 ? 30.356 9.359 -49.591 1.00 75.62 93 THR A N 1
ATOM 698 C CA . THR A 1 93 ? 30.445 8.227 -48.665 1.00 75.62 93 THR A CA 1
ATOM 699 C C . THR A 1 93 ? 30.497 6.911 -49.435 1.00 75.62 93 THR A C 1
ATOM 701 O O . THR A 1 93 ? 29.583 6.599 -50.200 1.00 75.62 93 THR A O 1
ATOM 704 N N . ILE A 1 94 ? 31.554 6.124 -49.220 1.00 74.38 94 ILE A N 1
ATOM 705 C CA . ILE A 1 94 ? 31.565 4.698 -49.564 1.00 74.38 94 ILE A CA 1
ATOM 706 C C . ILE A 1 94 ? 30.736 3.980 -48.503 1.00 74.38 94 ILE A C 1
ATOM 708 O O . ILE A 1 94 ? 31.012 4.088 -47.307 1.00 74.38 94 ILE A O 1
ATOM 712 N N . THR A 1 95 ? 29.703 3.272 -48.951 1.00 74.12 95 THR A N 1
ATOM 713 C CA . THR A 1 95 ? 28.739 2.598 -48.080 1.00 74.12 95 THR A CA 1
ATOM 714 C C . THR A 1 95 ? 28.862 1.083 -48.196 1.00 74.12 95 THR A C 1
ATOM 716 O O . THR A 1 95 ? 28.892 0.538 -49.297 1.00 74.12 95 THR A O 1
ATOM 719 N N . GLY A 1 96 ? 28.885 0.401 -47.047 1.00 61.94 96 GLY A N 1
ATOM 720 C CA . GLY A 1 96 ? 28.561 -1.021 -46.955 1.00 61.94 96 GLY A CA 1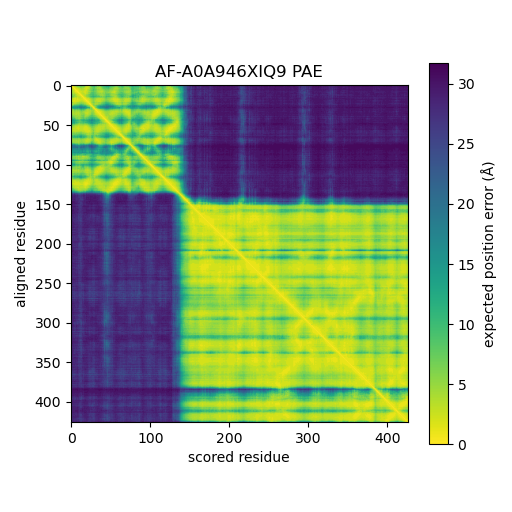
ATOM 721 C C . GLY A 1 96 ? 29.599 -1.995 -47.516 1.00 61.94 96 GLY A C 1
ATOM 722 O O . GLY A 1 96 ? 29.203 -2.998 -48.110 1.00 61.94 96 GLY A O 1
ATOM 723 N N . VAL A 1 97 ? 30.900 -1.743 -47.330 1.00 73.25 97 VAL A N 1
ATOM 724 C CA . VAL A 1 97 ? 31.945 -2.707 -47.727 1.00 73.25 97 VAL A CA 1
ATOM 725 C C . VAL A 1 97 ? 31.973 -3.860 -46.729 1.00 73.25 97 VAL A C 1
ATOM 727 O O . VAL A 1 97 ? 32.292 -3.647 -45.563 1.00 73.25 97 VAL A O 1
ATOM 730 N N . THR A 1 98 ? 31.639 -5.073 -47.167 1.00 73.25 98 THR A N 1
ATOM 731 C CA . THR A 1 98 ? 31.650 -6.262 -46.303 1.00 73.25 98 THR A CA 1
ATOM 732 C C . THR A 1 98 ? 33.046 -6.519 -45.741 1.00 73.25 98 THR A C 1
ATOM 734 O O . THR A 1 98 ? 34.016 -6.618 -46.492 1.00 73.25 98 THR A O 1
ATOM 737 N N . MET A 1 99 ? 33.127 -6.650 -44.421 1.00 72.56 99 MET A N 1
ATOM 738 C CA . MET A 1 99 ? 34.328 -7.069 -43.713 1.00 72.56 99 MET A CA 1
ATOM 739 C C . MET A 1 99 ? 34.511 -8.574 -43.869 1.00 72.56 99 MET A C 1
ATOM 741 O O . MET A 1 99 ? 33.574 -9.349 -43.682 1.00 72.56 99 MET A O 1
ATOM 745 N N . THR A 1 100 ? 35.724 -8.986 -44.216 1.00 66.88 100 THR A N 1
ATOM 746 C CA . THR A 1 100 ? 36.096 -10.404 -44.346 1.00 66.88 100 THR A CA 1
ATOM 747 C C . THR A 1 100 ? 36.907 -10.923 -43.167 1.00 66.88 100 THR A C 1
ATOM 749 O O . THR A 1 100 ? 37.150 -12.124 -43.072 1.00 66.88 100 THR A O 1
ATOM 752 N N . ASP A 1 101 ? 37.306 -10.033 -42.262 1.00 66.00 101 ASP A N 1
ATOM 753 C CA . ASP A 1 101 ? 37.964 -10.355 -41.005 1.00 66.00 101 ASP A CA 1
ATOM 754 C C . ASP A 1 101 ? 37.509 -9.400 -39.893 1.00 66.00 101 ASP A C 1
ATOM 756 O O . ASP A 1 101 ? 37.066 -8.282 -40.150 1.00 66.00 101 ASP A O 1
ATOM 760 N N . ASN A 1 102 ? 37.635 -9.865 -38.648 1.00 64.88 102 ASN A N 1
ATOM 761 C CA . ASN A 1 102 ? 37.310 -9.106 -37.437 1.00 64.88 102 ASN A CA 1
ATOM 762 C C . ASN A 1 102 ? 38.594 -8.604 -36.757 1.00 64.88 102 ASN A C 1
ATOM 764 O O . ASN A 1 102 ? 38.710 -8.616 -35.534 1.00 64.88 102 ASN A O 1
ATOM 768 N N . SER A 1 103 ? 39.611 -8.242 -37.545 1.00 67.75 103 SER A N 1
ATOM 769 C CA . SER A 1 103 ? 40.946 -7.923 -37.021 1.00 67.75 103 SER A CA 1
ATOM 770 C C . SER A 1 103 ? 41.016 -6.611 -36.233 1.00 67.75 103 SER A C 1
ATOM 772 O O . SER A 1 103 ? 41.995 -6.383 -35.524 1.00 67.75 103 SER A O 1
ATOM 774 N N . GLY A 1 104 ? 40.008 -5.741 -36.349 1.00 66.94 104 GLY A N 1
ATOM 775 C CA . GLY A 1 104 ? 40.128 -4.359 -35.880 1.00 66.94 104 GLY A CA 1
ATOM 776 C C . GLY A 1 104 ? 40.890 -3.456 -36.843 1.00 66.94 104 GLY A C 1
ATOM 777 O O . GLY A 1 104 ? 41.121 -2.297 -36.516 1.00 66.94 104 GLY A O 1
ATOM 778 N N . GLU A 1 105 ? 41.298 -3.954 -38.014 1.00 72.62 105 GLU A N 1
ATOM 779 C CA . GLU A 1 105 ? 42.166 -3.220 -38.931 1.00 72.62 105 GLU A CA 1
ATOM 780 C C . GLU A 1 105 ? 41.444 -2.880 -40.241 1.00 72.62 105 GLU A C 1
ATOM 782 O O . GLU A 1 105 ? 40.940 -3.750 -40.956 1.00 72.62 105 GLU A O 1
ATOM 787 N N . ILE A 1 106 ? 41.430 -1.590 -40.575 1.00 74.19 106 ILE A N 1
ATOM 788 C CA . ILE A 1 106 ? 40.933 -1.073 -41.848 1.00 74.19 106 ILE A CA 1
ATOM 789 C C . ILE A 1 106 ? 42.111 -0.507 -42.631 1.00 74.19 106 ILE A C 1
ATOM 791 O O . ILE A 1 106 ? 42.874 0.306 -42.121 1.00 74.19 106 ILE A O 1
ATOM 795 N N . SER A 1 107 ? 42.247 -0.911 -43.888 1.00 77.94 107 SER A N 1
ATOM 796 C CA . SER A 1 107 ? 43.229 -0.354 -44.815 1.00 77.94 107 SER A CA 1
ATOM 797 C C . SER A 1 107 ? 42.548 0.587 -45.800 1.00 77.94 107 SER A C 1
ATOM 799 O O . SER A 1 107 ? 41.619 0.186 -46.512 1.00 77.94 107 SER A O 1
ATOM 801 N N . LEU A 1 108 ? 43.043 1.821 -45.864 1.00 79.00 108 LEU A N 1
ATOM 802 C CA . LEU A 1 108 ? 42.760 2.758 -46.942 1.00 79.00 108 LEU A CA 1
ATOM 803 C C . LEU A 1 108 ? 43.893 2.662 -47.958 1.00 79.00 108 LEU A C 1
ATOM 805 O O . LEU A 1 108 ? 45.010 3.102 -47.694 1.00 79.00 108 LEU A O 1
ATOM 809 N N . ASP A 1 109 ? 43.598 2.075 -49.106 1.00 78.75 109 ASP A N 1
ATOM 810 C CA . ASP A 1 109 ? 44.517 1.992 -50.230 1.00 78.75 109 ASP A CA 1
ATOM 811 C C . ASP A 1 109 ? 44.135 3.069 -51.241 1.00 78.75 109 ASP A C 1
ATOM 813 O O . ASP A 1 109 ? 42.999 3.135 -51.719 1.00 78.75 109 ASP A O 1
ATOM 817 N N . VAL A 1 110 ? 45.079 3.956 -51.512 1.00 77.56 110 VAL A N 1
ATOM 818 C CA . VAL A 1 110 ? 44.914 5.049 -52.452 1.00 77.56 110 VAL A CA 1
ATOM 819 C C . VAL A 1 110 ? 45.930 4.879 -53.559 1.00 77.56 110 VAL A C 1
ATOM 821 O O . VAL A 1 110 ? 47.141 4.892 -53.325 1.00 77.56 110 VAL A O 1
ATOM 824 N N . VAL A 1 111 ? 45.421 4.741 -54.777 1.00 77.38 111 VAL A N 1
ATOM 825 C CA . VAL A 1 111 ? 46.240 4.649 -55.979 1.00 77.38 111 VAL A CA 1
ATOM 826 C C . VAL A 1 111 ? 46.071 5.932 -56.770 1.00 77.38 111 VAL A C 1
ATOM 828 O O . VAL A 1 111 ? 44.963 6.351 -57.088 1.00 77.38 111 VAL A O 1
ATOM 831 N N . PHE A 1 112 ? 47.187 6.555 -57.105 1.00 76.19 112 PHE A N 1
ATOM 832 C CA . PHE A 1 112 ? 47.240 7.756 -57.918 1.00 76.19 112 PHE A CA 1
ATOM 833 C C . PHE A 1 112 ? 47.843 7.381 -59.259 1.00 76.19 112 PHE A C 1
ATOM 835 O O . PHE A 1 112 ? 48.876 6.717 -59.299 1.00 76.19 112 PHE A O 1
ATOM 842 N N . ALA A 1 113 ? 47.224 7.796 -60.357 1.00 73.88 113 ALA A N 1
ATOM 843 C CA . ALA A 1 113 ? 47.734 7.536 -61.694 1.00 73.88 113 ALA A CA 1
ATOM 844 C C . ALA A 1 113 ? 47.648 8.792 -62.559 1.00 73.88 113 ALA A C 1
ATOM 846 O O . ALA A 1 113 ? 46.642 9.503 -62.543 1.00 73.88 113 ALA A O 1
ATOM 847 N N . VAL A 1 114 ? 48.687 9.031 -63.354 1.00 72.31 114 VAL A N 1
ATOM 848 C CA . VAL A 1 114 ? 48.715 10.081 -64.377 1.00 72.31 114 VAL A CA 1
ATOM 849 C C . VAL A 1 114 ? 48.850 9.426 -65.748 1.00 72.31 114 VAL A C 1
ATOM 851 O O . VAL A 1 114 ? 49.687 8.552 -65.964 1.00 72.31 114 VAL A O 1
ATOM 854 N N . GLY A 1 115 ? 47.986 9.809 -66.690 1.00 69.75 115 GLY A N 1
ATOM 855 C CA . GLY A 1 115 ? 47.938 9.206 -68.026 1.00 69.75 115 GLY A CA 1
ATOM 856 C C . GLY A 1 115 ? 49.152 9.520 -68.910 1.00 69.75 115 GLY A C 1
ATOM 857 O O . GLY A 1 115 ? 49.348 8.874 -69.940 1.00 69.75 115 GLY A O 1
ATOM 858 N N . SER A 1 116 ? 49.970 10.498 -68.525 1.00 69.12 116 SER A N 1
ATOM 859 C CA . SER A 1 116 ? 51.208 10.895 -69.195 1.00 69.12 116 SER A CA 1
ATOM 860 C C . SER A 1 116 ? 52.208 11.445 -68.159 1.00 69.12 116 SER A C 1
ATOM 862 O O . SER A 1 116 ? 51.816 11.698 -67.018 1.00 69.12 116 SER A O 1
ATOM 864 N N . PRO A 1 117 ? 53.501 11.621 -68.503 1.00 69.94 117 PRO A N 1
ATOM 865 C CA . PRO A 1 117 ? 54.470 12.220 -67.591 1.00 69.94 117 PRO A CA 1
ATOM 866 C C . PRO A 1 117 ? 54.067 13.649 -67.216 1.00 69.94 117 PRO A C 1
ATOM 868 O O . PRO A 1 117 ? 54.111 14.551 -68.054 1.00 69.94 117 PRO A O 1
ATOM 871 N N . GLY A 1 118 ? 53.737 13.858 -65.948 1.00 70.06 118 GLY A N 1
ATOM 872 C CA . GLY A 1 118 ? 53.434 15.176 -65.420 1.00 70.06 118 GLY A CA 1
ATOM 873 C C . GLY A 1 118 ? 53.041 15.134 -63.948 1.00 70.06 118 GLY A C 1
ATOM 874 O O . GLY A 1 118 ? 53.060 14.071 -63.329 1.00 70.06 118 GLY A O 1
ATOM 875 N N . ASP A 1 119 ? 52.731 16.308 -63.402 1.00 75.12 119 ASP A N 1
ATOM 876 C CA . ASP A 1 119 ? 52.516 16.496 -61.971 1.00 75.12 119 ASP A CA 1
ATOM 877 C C . ASP A 1 119 ? 51.031 16.352 -61.582 1.00 75.12 119 ASP A C 1
ATOM 879 O O . ASP A 1 119 ? 50.135 16.717 -62.364 1.00 75.12 119 ASP A O 1
ATOM 883 N N . LEU A 1 120 ? 50.784 15.821 -60.381 1.00 79.19 120 LEU A N 1
ATOM 884 C CA . LEU A 1 120 ? 49.468 15.692 -59.747 1.00 79.19 120 LEU A CA 1
ATOM 885 C C . LEU A 1 120 ? 49.574 16.012 -58.248 1.00 79.19 120 LEU A C 1
ATOM 887 O O . LEU A 1 120 ? 50.179 15.241 -57.508 1.00 79.19 120 LEU A O 1
ATOM 891 N N . ASP A 1 121 ? 48.894 17.073 -57.814 1.00 83.19 121 ASP A N 1
ATOM 892 C CA . ASP A 1 121 ? 48.800 17.472 -56.405 1.00 83.19 121 ASP A CA 1
ATOM 893 C C . ASP A 1 121 ? 47.378 17.209 -55.895 1.00 83.19 121 ASP A C 1
ATOM 895 O O . ASP A 1 121 ? 46.397 17.737 -56.444 1.00 83.19 121 ASP A O 1
ATOM 899 N N . VAL A 1 122 ? 47.246 16.393 -54.846 1.00 82.44 122 VAL A N 1
ATOM 900 C CA . VAL A 1 122 ? 45.950 15.968 -54.294 1.00 82.44 122 VAL A CA 1
ATOM 901 C C . VAL A 1 122 ? 45.936 16.031 -52.769 1.00 82.44 122 VAL A C 1
ATOM 903 O O . VAL A 1 122 ? 46.861 15.592 -52.092 1.00 82.44 122 VAL A O 1
ATOM 906 N N . GLU A 1 123 ? 44.820 16.513 -52.222 1.00 86.75 123 GLU A N 1
ATOM 907 C CA . GLU A 1 123 ? 44.445 16.371 -50.818 1.00 86.75 123 GLU A CA 1
ATOM 908 C C . GLU A 1 123 ? 43.215 15.457 -50.692 1.00 86.75 123 GLU A C 1
ATOM 910 O O . GLU A 1 123 ? 42.156 15.724 -51.274 1.00 86.75 123 GLU A O 1
ATOM 915 N N . ILE A 1 124 ? 43.330 14.403 -49.886 1.00 86.50 124 ILE A N 1
ATOM 916 C CA . ILE A 1 124 ? 42.212 13.548 -49.486 1.00 86.50 124 ILE A CA 1
ATOM 917 C C . ILE A 1 124 ? 41.845 13.877 -48.049 1.00 86.50 124 ILE A C 1
ATOM 919 O O . ILE A 1 124 ? 42.665 13.766 -47.141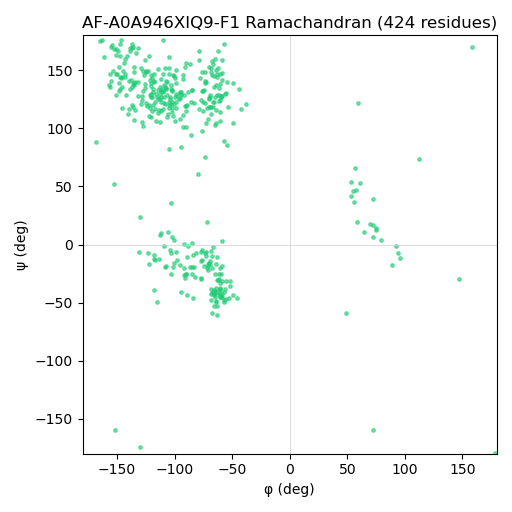 1.00 86.50 124 ILE A O 1
ATOM 923 N N . ARG A 1 125 ? 40.585 14.256 -47.843 1.00 89.00 125 ARG A N 1
ATOM 924 C CA . ARG A 1 125 ? 40.016 14.492 -46.517 1.00 89.00 125 ARG A CA 1
ATOM 925 C C . ARG A 1 125 ? 39.117 13.338 -46.141 1.00 89.00 125 ARG A C 1
ATOM 927 O O . ARG A 1 125 ? 38.131 13.113 -46.838 1.00 89.00 125 ARG A O 1
ATOM 934 N N . VAL A 1 126 ? 39.423 12.652 -45.050 1.00 87.44 126 VAL A N 1
ATOM 935 C CA . VAL A 1 126 ? 38.572 11.599 -44.484 1.00 87.44 126 VAL A CA 1
ATOM 936 C C . VAL A 1 126 ? 37.892 12.165 -43.247 1.00 87.44 126 VAL A C 1
ATOM 938 O O . VAL A 1 126 ? 38.572 12.578 -42.310 1.00 87.44 126 VAL A O 1
ATOM 941 N N . TYR A 1 127 ? 36.565 12.228 -43.287 1.00 86.12 127 TYR A N 1
ATOM 942 C CA . TYR A 1 127 ? 35.730 12.836 -42.249 1.00 86.12 127 TYR A CA 1
ATOM 943 C C . TYR A 1 127 ? 35.245 11.807 -41.236 1.00 86.12 127 TYR A C 1
ATOM 945 O O . TYR A 1 127 ? 35.208 12.080 -40.048 1.00 86.12 127 TYR A O 1
ATOM 953 N N . GLU A 1 128 ? 34.865 10.624 -41.715 1.00 84.62 128 GLU A N 1
ATOM 954 C CA . GLU A 1 128 ? 34.367 9.553 -40.859 1.00 84.62 128 GLU A CA 1
ATOM 955 C C . GLU A 1 128 ? 34.799 8.206 -41.415 1.00 84.62 128 GLU A C 1
ATOM 957 O O . GLU A 1 128 ? 34.675 7.956 -42.616 1.00 84.62 128 GLU A O 1
ATOM 962 N N . LEU A 1 129 ? 35.268 7.346 -40.523 1.00 80.25 129 LEU A N 1
ATOM 963 C CA . LEU A 1 129 ? 35.617 5.962 -40.759 1.00 80.25 129 LEU A CA 1
ATOM 964 C C . LEU A 1 129 ? 35.062 5.142 -39.597 1.00 80.25 129 LEU A C 1
ATOM 966 O O . LEU A 1 129 ? 35.443 5.354 -38.447 1.00 80.25 129 LEU A O 1
ATOM 970 N N . TYR A 1 130 ? 34.158 4.216 -39.897 1.00 76.75 130 TYR A N 1
ATOM 971 C CA . TYR A 1 130 ? 33.567 3.340 -38.892 1.00 76.75 130 TYR A CA 1
ATOM 972 C C . TYR A 1 130 ? 33.165 2.000 -39.499 1.00 76.75 130 TYR A C 1
ATOM 974 O O . TYR A 1 130 ? 33.046 1.842 -40.719 1.00 76.75 130 TYR A O 1
ATOM 982 N N . PHE A 1 131 ? 32.944 1.032 -38.620 1.00 75.62 131 PHE A N 1
ATOM 983 C CA . PHE A 1 131 ? 32.297 -0.224 -38.949 1.00 75.62 131 PHE A CA 1
ATOM 984 C C . PHE A 1 131 ? 30.894 -0.268 -38.337 1.00 75.62 131 PHE A C 1
ATOM 986 O O . PHE A 1 131 ? 30.627 0.326 -37.295 1.00 75.62 131 PHE A O 1
ATOM 993 N N . GLU A 1 132 ? 30.009 -1.005 -38.984 1.00 78.06 132 GLU A N 1
ATOM 994 C CA . GLU A 1 132 ? 28.742 -1.477 -38.449 1.00 78.06 132 GLU A CA 1
ATOM 995 C C . GLU A 1 132 ? 28.873 -2.991 -38.308 1.00 78.06 132 GLU A C 1
ATOM 997 O O . GLU A 1 132 ? 29.199 -3.676 -39.280 1.00 78.06 132 GLU A O 1
ATOM 1002 N N . LEU A 1 133 ? 28.675 -3.512 -37.101 1.00 74.94 133 LEU A N 1
ATOM 1003 C CA . LEU A 1 133 ? 28.735 -4.944 -36.834 1.00 74.94 133 LEU A CA 1
ATOM 1004 C C . LEU A 1 133 ? 27.323 -5.461 -36.586 1.00 74.94 133 LEU A C 1
ATOM 1006 O O . LEU A 1 133 ? 26.563 -4.875 -35.820 1.00 74.94 133 LEU A O 1
ATOM 1010 N N . GLU A 1 134 ? 26.997 -6.577 -37.220 1.00 72.75 134 GLU A N 1
ATOM 1011 C CA . GLU A 1 134 ? 25.816 -7.371 -36.920 1.00 72.75 134 GLU A CA 1
ATOM 1012 C C . GLU A 1 134 ? 26.231 -8.430 -35.900 1.00 72.75 134 GLU A C 1
ATOM 1014 O O . GLU A 1 134 ? 26.889 -9.417 -36.240 1.00 72.75 134 GLU A O 1
ATOM 1019 N N . GLU A 1 135 ? 25.905 -8.196 -34.633 1.00 66.00 135 GLU A N 1
ATOM 1020 C CA . GLU A 1 135 ? 26.150 -9.137 -33.539 1.00 66.00 135 GLU A CA 1
ATOM 1021 C C . GLU A 1 135 ? 25.492 -10.489 -33.860 1.00 66.00 135 GLU A C 1
ATOM 1023 O O . GLU A 1 135 ? 24.330 -10.544 -34.268 1.00 66.00 135 GLU A O 1
ATOM 1028 N N . LEU A 1 136 ? 26.248 -11.591 -33.741 1.00 62.03 136 LEU A N 1
ATOM 1029 C CA . LEU A 1 136 ? 25.607 -12.901 -33.645 1.00 62.03 136 LEU A CA 1
ATOM 1030 C C . LEU A 1 136 ? 24.839 -12.845 -32.338 1.00 62.03 136 LEU A C 1
ATOM 1032 O O . LEU A 1 136 ? 25.447 -12.546 -31.318 1.00 62.03 136 LEU A O 1
ATOM 1036 N N . GLU A 1 137 ? 23.544 -13.153 -32.349 1.00 55.16 137 GLU A N 1
ATOM 1037 C CA . GLU A 1 137 ? 22.846 -13.486 -31.109 1.00 55.16 137 GLU A CA 1
ATOM 1038 C C . GLU A 1 137 ? 23.577 -14.677 -30.464 1.00 55.16 137 GLU A C 1
ATOM 1040 O O . GLU A 1 137 ? 23.314 -15.845 -30.759 1.00 55.16 137 GLU A O 1
ATOM 1045 N N . GLY A 1 138 ? 24.572 -14.370 -29.635 1.00 49.81 138 GLY A N 1
ATOM 1046 C CA . GLY A 1 138 ? 25.173 -15.291 -28.701 1.00 49.81 138 GLY A CA 1
ATOM 1047 C C . GLY A 1 138 ? 24.107 -15.682 -27.691 1.00 49.81 138 GLY A C 1
ATOM 1048 O O . GLY A 1 138 ? 23.198 -14.916 -27.383 1.00 49.81 138 GLY A O 1
ATOM 1049 N N . ASP A 1 139 ? 24.227 -16.892 -27.165 1.00 50.09 139 ASP A N 1
ATOM 1050 C CA . ASP A 1 139 ? 23.310 -17.532 -26.212 1.00 50.09 139 ASP A CA 1
ATOM 1051 C C . ASP A 1 139 ? 23.110 -16.750 -24.885 1.00 50.09 139 ASP A C 1
ATOM 1053 O O . ASP A 1 139 ? 22.373 -17.194 -23.999 1.00 50.09 139 ASP A O 1
ATOM 1057 N N . ASP A 1 140 ? 23.715 -15.566 -24.745 1.00 50.38 140 ASP A N 1
ATOM 1058 C CA . ASP A 1 140 ? 23.354 -14.561 -23.752 1.00 50.38 140 ASP A CA 1
ATOM 1059 C C . ASP A 1 140 ? 22.045 -13.906 -24.177 1.00 50.38 140 ASP A C 1
ATOM 1061 O O . ASP A 1 140 ? 21.964 -12.772 -24.649 1.00 50.38 140 ASP A O 1
ATOM 1065 N N . LYS A 1 141 ? 20.972 -14.667 -23.971 1.00 48.28 141 LYS A N 1
ATOM 1066 C CA . LYS A 1 141 ? 19.611 -14.157 -23.933 1.00 48.28 141 LYS A CA 1
ATOM 1067 C C . LYS A 1 141 ? 19.641 -12.800 -23.233 1.00 48.28 141 LYS A C 1
ATOM 1069 O O . LYS A 1 141 ? 19.911 -12.735 -22.028 1.00 48.28 141 LYS A O 1
ATOM 1074 N N . ALA A 1 142 ? 19.204 -11.749 -23.922 1.00 46.12 142 ALA A N 1
ATOM 1075 C CA . ALA A 1 142 ? 18.398 -10.744 -23.253 1.00 46.12 142 ALA A CA 1
ATOM 1076 C C . ALA A 1 142 ? 17.221 -11.513 -22.628 1.00 46.12 142 ALA A C 1
ATOM 1078 O O . ALA A 1 142 ? 16.190 -11.748 -23.250 1.00 46.12 142 ALA A O 1
ATOM 1079 N N . THR A 1 143 ? 17.430 -12.041 -21.419 1.00 49.97 143 THR A N 1
ATOM 1080 C CA . THR A 1 143 ? 16.491 -12.969 -20.774 1.00 49.97 143 THR A CA 1
ATOM 1081 C C . THR A 1 143 ? 15.239 -12.199 -20.345 1.00 49.97 143 THR A C 1
ATOM 1083 O O . THR A 1 143 ? 14.183 -12.777 -20.112 1.00 49.97 143 THR A O 1
ATOM 1086 N N . VAL A 1 144 ? 15.365 -10.871 -20.295 1.00 52.78 144 VAL A N 1
ATOM 1087 C CA . VAL A 1 144 ? 14.335 -9.886 -20.009 1.00 52.78 144 VAL A CA 1
ATOM 1088 C C . VAL A 1 144 ? 14.624 -8.638 -20.837 1.00 52.78 144 VAL A C 1
ATOM 1090 O O . VAL A 1 144 ? 15.655 -7.992 -20.667 1.00 52.78 144 VAL A O 1
ATOM 1093 N N . MET A 1 145 ? 13.703 -8.292 -21.731 1.00 49.88 145 MET A N 1
ATOM 1094 C CA . MET A 1 145 ? 13.684 -6.994 -22.397 1.00 49.88 145 MET A CA 1
ATOM 1095 C C . MET A 1 145 ? 12.858 -6.042 -21.532 1.00 49.88 145 MET A C 1
ATOM 1097 O O . MET A 1 145 ? 11.681 -6.297 -21.280 1.00 49.88 145 MET A O 1
ATOM 1101 N N . PHE A 1 146 ? 13.458 -4.946 -21.065 1.00 55.47 146 PHE A N 1
ATOM 1102 C CA . PHE A 1 146 ? 12.688 -3.878 -20.434 1.00 55.47 146 PHE A CA 1
ATOM 1103 C C . PHE A 1 146 ? 11.875 -3.165 -21.517 1.00 55.47 146 PHE A C 1
ATOM 1105 O O . PHE A 1 146 ? 12.427 -2.440 -22.345 1.00 55.47 146 PHE A O 1
ATOM 1112 N N . THR A 1 147 ? 10.562 -3.373 -21.531 1.00 55.25 147 THR A N 1
ATOM 1113 C CA . THR A 1 147 ? 9.666 -2.596 -22.384 1.00 55.25 147 THR A CA 1
ATOM 1114 C C . THR A 1 147 ? 9.203 -1.379 -21.598 1.00 55.25 147 THR A C 1
ATOM 1116 O O . THR A 1 147 ? 8.483 -1.524 -20.614 1.00 55.25 147 THR A O 1
ATOM 1119 N N . ALA A 1 148 ? 9.574 -0.178 -22.039 1.00 55.16 148 ALA A N 1
ATOM 1120 C CA . ALA A 1 148 ? 9.126 1.086 -21.444 1.00 55.16 148 ALA A CA 1
ATOM 1121 C C . ALA A 1 148 ? 7.644 1.416 -21.739 1.00 55.16 148 ALA A C 1
ATOM 1123 O O . ALA A 1 148 ? 7.259 2.581 -21.693 1.00 55.16 148 ALA A O 1
ATOM 1124 N N . GLY A 1 149 ? 6.842 0.415 -22.116 1.00 63.25 149 GLY A N 1
ATOM 1125 C CA . GLY A 1 149 ? 5.412 0.584 -22.340 1.00 63.25 149 GLY A CA 1
ATOM 1126 C C . GLY A 1 149 ? 4.680 0.813 -21.023 1.00 63.25 149 GLY A C 1
ATOM 1127 O O . GLY A 1 149 ? 5.134 0.359 -19.969 1.00 63.25 149 GLY A O 1
ATOM 1128 N N . ASP A 1 150 ? 3.553 1.511 -21.105 1.00 67.44 150 ASP A N 1
ATOM 1129 C CA . ASP A 1 150 ? 2.637 1.660 -19.980 1.00 67.44 150 ASP A CA 1
ATOM 1130 C C . ASP A 1 150 ? 2.148 0.281 -19.493 1.00 67.44 150 ASP A C 1
ATOM 1132 O O . ASP A 1 150 ? 2.253 -0.730 -20.199 1.00 67.44 150 ASP A O 1
ATOM 1136 N N . GLY A 1 151 ? 1.687 0.227 -18.240 1.00 70.00 151 GLY A N 1
ATOM 1137 C CA . GLY A 1 151 ? 1.241 -1.009 -17.596 1.00 70.00 151 GLY A CA 1
ATOM 1138 C C . GLY A 1 151 ? 0.118 -1.719 -18.362 1.00 70.00 151 GLY A C 1
ATOM 1139 O O . GLY A 1 151 ? -0.451 -1.198 -19.316 1.00 70.00 151 GLY A O 1
ATOM 1140 N N . LEU A 1 152 ? -0.235 -2.932 -17.926 1.00 84.81 152 LEU A N 1
ATOM 1141 C CA . LEU A 1 152 ? -1.375 -3.648 -18.508 1.00 84.81 152 LEU A CA 1
ATOM 1142 C C . LEU A 1 152 ? -2.648 -2.776 -18.443 1.00 84.81 152 LEU A C 1
ATOM 1144 O O . LEU A 1 152 ? -2.878 -2.140 -17.410 1.00 84.81 152 LEU A O 1
ATOM 1148 N N . PRO A 1 153 ? -3.498 -2.770 -19.488 1.00 91.25 153 PRO A N 1
ATOM 1149 C CA . PRO A 1 153 ? -4.778 -2.080 -19.434 1.00 91.25 153 PRO A CA 1
ATOM 1150 C C . PRO A 1 153 ? -5.643 -2.667 -18.322 1.00 91.25 153 PRO A C 1
ATOM 1152 O O . PRO A 1 153 ? -5.736 -3.890 -18.182 1.00 91.25 153 PRO A O 1
ATOM 1155 N N . GLN A 1 154 ? -6.321 -1.809 -17.567 1.00 93.50 154 GLN A N 1
ATOM 1156 C CA . GLN A 1 154 ? -7.314 -2.232 -16.590 1.00 93.50 154 GLN A CA 1
ATOM 1157 C C . GLN A 1 154 ? -8.442 -2.962 -17.312 1.00 93.50 154 GLN A C 1
ATOM 1159 O O . GLN A 1 154 ? -9.078 -2.425 -18.222 1.00 93.50 154 GLN A O 1
ATOM 1164 N N . SER A 1 155 ? -8.694 -4.197 -16.898 1.00 93.62 155 SER A N 1
ATOM 1165 C CA . SER A 1 155 ? -9.679 -5.060 -17.532 1.00 93.62 155 SER A CA 1
ATOM 1166 C C . SER A 1 155 ? -10.814 -5.459 -16.587 1.00 93.62 155 SER A C 1
ATOM 1168 O O . SER A 1 155 ? -11.788 -6.064 -17.043 1.00 93.62 155 SER A O 1
ATOM 1170 N N . TYR A 1 156 ? -10.704 -5.155 -15.291 1.00 93.56 156 TYR A N 1
ATOM 1171 C CA . TYR A 1 156 ? -11.772 -5.354 -14.307 1.00 93.56 156 TYR A CA 1
ATOM 1172 C C . TYR A 1 156 ? -12.974 -4.427 -14.546 1.00 93.56 156 TYR A C 1
ATOM 1174 O O . TYR A 1 156 ? -12.874 -3.362 -15.155 1.00 93.56 156 TYR A O 1
ATOM 1182 N N . ASN A 1 157 ? -14.136 -4.818 -14.035 1.00 92.81 157 ASN A N 1
ATOM 1183 C CA . ASN A 1 157 ? -15.381 -4.076 -14.162 1.00 92.81 157 ASN A CA 1
ATOM 1184 C C . ASN A 1 157 ? -15.320 -2.738 -13.403 1.00 92.81 157 ASN A C 1
ATOM 1186 O O . ASN A 1 157 ? -15.159 -2.717 -12.184 1.00 92.81 157 ASN A O 1
ATOM 1190 N N . GLY A 1 158 ? -15.463 -1.630 -14.133 1.00 88.62 158 GLY A N 1
ATOM 1191 C CA . GLY A 1 158 ? -15.272 -0.264 -13.627 1.00 88.62 158 GLY A CA 1
ATOM 1192 C C . GLY A 1 158 ? -13.872 0.306 -13.882 1.00 88.62 158 GLY A C 1
ATOM 1193 O O . GLY A 1 158 ? -13.683 1.512 -13.767 1.00 88.62 158 GLY A O 1
ATOM 1194 N N . GLY A 1 159 ? -12.911 -0.526 -14.297 1.00 88.31 159 GLY A N 1
ATOM 1195 C CA . GLY A 1 159 ? -11.562 -0.097 -14.664 1.00 88.31 159 GLY A CA 1
ATOM 1196 C C . GLY A 1 159 ? -11.501 0.575 -16.035 1.00 88.31 159 GLY A C 1
ATOM 1197 O O . GLY A 1 159 ? -12.263 0.244 -16.946 1.00 88.31 159 GLY A O 1
ATOM 1198 N N . SER A 1 160 ? -10.581 1.526 -16.187 1.00 88.50 160 SER A N 1
ATOM 1199 C CA . SER A 1 160 ? -10.299 2.182 -17.467 1.00 88.50 160 SER A CA 1
ATOM 1200 C C . SER A 1 160 ? -8.864 2.704 -17.522 1.00 88.50 160 SER A C 1
ATOM 1202 O O . SER A 1 160 ? -8.310 3.099 -16.498 1.00 88.50 160 SER A O 1
ATOM 1204 N N . GLY A 1 161 ? -8.279 2.736 -18.722 1.00 90.25 161 GLY A N 1
ATOM 1205 C CA . GLY A 1 161 ? -6.878 3.121 -18.911 1.00 90.25 161 GLY A CA 1
ATOM 1206 C C . GLY A 1 161 ? -5.909 2.047 -18.421 1.00 90.25 161 GLY A C 1
ATOM 1207 O O . GLY A 1 161 ? -6.286 0.883 -18.291 1.00 90.25 161 GLY A O 1
ATOM 1208 N N . ASP A 1 162 ? -4.671 2.443 -18.153 1.00 91.00 162 ASP A N 1
ATOM 1209 C CA . ASP A 1 162 ? -3.611 1.524 -17.744 1.00 91.00 162 ASP A CA 1
ATOM 1210 C C . ASP A 1 162 ? -3.550 1.363 -16.221 1.00 91.00 162 ASP A C 1
ATOM 1212 O O . ASP A 1 162 ? -4.011 2.210 -15.447 1.00 91.00 162 ASP A O 1
ATOM 1216 N N . VAL A 1 163 ? -3.002 0.239 -15.767 1.00 92.00 163 VAL A N 1
ATOM 1217 C CA . VAL A 1 163 ? -2.710 0.007 -14.351 1.00 92.00 163 VAL A CA 1
ATOM 1218 C C . VAL A 1 163 ? -1.508 0.861 -13.950 1.00 92.00 163 VAL A C 1
ATOM 1220 O O . VAL A 1 163 ? -0.367 0.538 -14.275 1.00 92.00 163 VAL A O 1
ATOM 1223 N N . THR A 1 164 ? -1.772 1.948 -13.228 1.00 92.25 164 THR A N 1
ATOM 1224 C CA . THR A 1 164 ? -0.749 2.917 -12.798 1.00 92.25 164 THR A CA 1
ATOM 1225 C C . THR A 1 164 ? -0.606 3.025 -11.285 1.00 92.25 164 THR A C 1
ATOM 1227 O O . THR A 1 164 ? 0.390 3.567 -10.813 1.00 92.25 164 THR A O 1
ATOM 1230 N N . THR A 1 165 ? -1.536 2.461 -10.507 1.00 94.56 165 THR A N 1
ATOM 1231 C CA . THR A 1 165 ? -1.533 2.551 -9.037 1.00 94.56 165 THR A CA 1
ATOM 1232 C C . THR A 1 165 ? -1.603 1.191 -8.359 1.00 94.56 165 THR A C 1
ATOM 1234 O O . THR A 1 165 ? -2.095 0.216 -8.930 1.00 94.56 165 THR A O 1
ATOM 1237 N N . GLY A 1 166 ? -1.174 1.110 -7.097 1.00 95.88 166 GLY A N 1
ATOM 1238 C CA . GLY A 1 166 ? -1.263 -0.142 -6.340 1.00 95.88 166 GLY A CA 1
ATOM 1239 C C . GLY A 1 166 ? -2.693 -0.657 -6.175 1.00 95.88 166 GLY A C 1
ATOM 1240 O O . GLY A 1 166 ? -2.938 -1.856 -6.297 1.00 95.88 166 GLY A O 1
ATOM 1241 N N . LEU A 1 167 ? -3.672 0.231 -5.968 1.00 96.06 167 LEU A N 1
ATOM 1242 C CA . LEU A 1 167 ? -5.073 -0.180 -5.828 1.00 96.06 167 LEU A CA 1
ATOM 1243 C C . LEU A 1 167 ? -5.648 -0.747 -7.138 1.00 96.06 167 LEU A C 1
ATOM 1245 O O . LEU A 1 167 ? -6.341 -1.767 -7.109 1.00 96.06 167 LEU A O 1
ATOM 1249 N N . SER A 1 168 ? -5.336 -0.128 -8.283 1.00 94.81 168 SER A N 1
ATOM 1250 C CA . SER A 1 168 ? -5.751 -0.648 -9.595 1.00 94.81 168 SER A CA 1
ATOM 1251 C C . SER A 1 168 ? -5.061 -1.981 -9.910 1.00 94.81 168 SER A C 1
ATOM 1253 O O . SER A 1 168 ? -5.731 -2.930 -10.319 1.00 94.81 168 SER A O 1
ATOM 1255 N N . ALA A 1 169 ? -3.766 -2.114 -9.599 1.00 95.50 169 ALA A N 1
ATOM 1256 C CA . ALA A 1 169 ? -3.029 -3.370 -9.738 1.00 95.50 169 ALA A CA 1
ATOM 1257 C C . ALA A 1 169 ? -3.614 -4.490 -8.868 1.00 95.50 169 ALA A C 1
ATOM 1259 O O . ALA A 1 169 ? -3.798 -5.612 -9.335 1.00 95.50 169 ALA A O 1
ATOM 1260 N N . HIS A 1 170 ? -3.978 -4.190 -7.618 1.00 97.00 170 HIS A N 1
ATOM 1261 C CA . HIS A 1 170 ? -4.613 -5.160 -6.728 1.00 97.00 170 HIS A CA 1
ATOM 1262 C C . HIS A 1 170 ? -5.923 -5.703 -7.314 1.00 97.00 170 HIS A C 1
ATOM 1264 O O . HIS A 1 170 ? -6.191 -6.904 -7.232 1.00 97.00 170 HIS A O 1
ATOM 1270 N N . ARG A 1 171 ? -6.758 -4.837 -7.901 1.00 95.50 171 ARG A N 1
ATOM 1271 C CA . ARG A 1 171 ? -8.011 -5.260 -8.543 1.00 95.50 171 ARG A CA 1
ATOM 1272 C C . ARG A 1 171 ? -7.775 -6.067 -9.803 1.00 95.50 171 ARG A C 1
ATOM 1274 O O . ARG A 1 171 ? -8.422 -7.097 -9.977 1.00 95.50 171 ARG A O 1
ATOM 1281 N N . GLU A 1 172 ? -6.835 -5.640 -10.635 1.00 95.31 172 GLU A N 1
ATOM 1282 C CA . GLU A 1 172 ? -6.482 -6.363 -11.851 1.00 95.31 172 GLU A CA 1
ATOM 1283 C C . GLU A 1 172 ? -5.996 -7.781 -11.521 1.00 95.31 172 GLU A C 1
ATOM 1285 O O . GLU A 1 172 ? -6.491 -8.754 -12.084 1.00 95.31 172 GLU A O 1
ATOM 1290 N N . LEU A 1 173 ? -5.123 -7.935 -10.522 1.00 95.12 173 LEU A N 1
ATOM 1291 C CA . LEU A 1 173 ? -4.636 -9.246 -10.090 1.00 95.12 173 LEU A CA 1
ATOM 1292 C C . LEU A 1 173 ? -5.737 -10.126 -9.482 1.00 95.12 173 LEU A C 1
ATOM 1294 O O . LEU A 1 173 ? -5.800 -11.321 -9.781 1.00 95.12 173 LEU A O 1
ATOM 1298 N N . LEU A 1 174 ? -6.630 -9.561 -8.659 1.00 96.00 174 LEU A N 1
ATOM 1299 C CA . LEU A 1 174 ? -7.800 -10.290 -8.158 1.00 96.00 174 LEU A CA 1
ATOM 1300 C C . LEU A 1 174 ? -8.652 -10.815 -9.316 1.00 96.00 174 LEU A C 1
ATOM 1302 O O . LEU A 1 174 ? -9.004 -11.997 -9.341 1.00 96.00 174 LEU A O 1
ATOM 1306 N N . LYS A 1 175 ? -8.937 -9.964 -10.296 1.00 95.38 175 LYS A N 1
ATOM 1307 C CA . LYS A 1 175 ? -9.743 -10.314 -11.459 1.00 95.38 175 LYS A CA 1
ATOM 1308 C C . LYS A 1 175 ? -9.080 -11.402 -12.303 1.00 95.38 175 LYS A C 1
ATOM 1310 O O . LYS A 1 175 ? -9.697 -12.436 -12.554 1.00 95.38 175 LYS A O 1
ATOM 1315 N N . LEU A 1 176 ? -7.820 -11.206 -12.692 1.00 93.75 176 LEU A N 1
ATOM 1316 C CA . LEU A 1 176 ? -7.088 -12.106 -13.586 1.00 93.75 176 LEU A CA 1
ATOM 1317 C C . LEU A 1 176 ? -6.844 -13.492 -12.978 1.00 93.75 176 LEU A C 1
ATOM 1319 O O . LEU A 1 176 ? -6.991 -14.495 -13.674 1.00 93.75 176 LEU A O 1
ATOM 1323 N N . PHE A 1 177 ? -6.487 -13.564 -11.692 1.00 94.44 177 PHE A N 1
ATOM 1324 C CA . PHE A 1 177 ? -6.003 -14.810 -11.086 1.00 94.44 177 PHE A CA 1
ATOM 1325 C C . PHE A 1 177 ? -6.991 -15.482 -10.130 1.00 94.44 177 PHE A C 1
ATOM 1327 O O . PHE A 1 177 ? -6.842 -16.672 -9.854 1.00 94.44 177 PHE A O 1
ATOM 1334 N N . SER A 1 178 ? -8.000 -14.764 -9.626 1.00 93.38 178 SER A N 1
ATOM 1335 C CA . SER A 1 178 ? -9.058 -15.357 -8.789 1.00 93.38 178 SER A CA 1
ATOM 1336 C C . SER A 1 178 ? -10.441 -15.348 -9.442 1.00 93.38 178 SER A C 1
ATOM 1338 O O . SER A 1 178 ? -11.347 -16.018 -8.951 1.00 93.38 178 SER A O 1
ATOM 1340 N N . GLY A 1 179 ? -10.618 -14.607 -10.542 1.00 93.62 179 GLY A N 1
ATOM 1341 C CA . GLY A 1 179 ? -11.920 -14.408 -11.180 1.00 93.62 179 GLY A CA 1
ATOM 1342 C C . GLY A 1 179 ? -12.858 -13.489 -10.394 1.00 93.62 179 GLY A C 1
ATOM 1343 O O . GLY A 1 179 ? -14.024 -13.356 -10.764 1.00 93.62 179 GLY A O 1
ATOM 1344 N N . TYR A 1 180 ? -12.384 -12.862 -9.310 1.00 95.25 180 TYR A N 1
ATOM 1345 C CA . TYR A 1 180 ? -13.172 -11.890 -8.566 1.00 95.25 180 TYR A CA 1
ATOM 1346 C C . TYR A 1 180 ? -13.226 -10.565 -9.323 1.00 95.25 180 TYR A C 1
ATOM 1348 O O . TYR A 1 180 ? -12.309 -9.749 -9.250 1.00 95.25 180 TYR A O 1
ATOM 1356 N N . ASP A 1 181 ? -14.322 -10.379 -10.050 1.00 95.94 181 ASP A N 1
ATOM 1357 C CA . ASP A 1 181 ? -14.584 -9.204 -10.867 1.00 95.94 181 ASP A CA 1
ATOM 1358 C C . ASP A 1 181 ? -15.960 -8.630 -10.525 1.00 95.94 181 ASP A C 1
ATOM 1360 O O . ASP A 1 181 ? -17.004 -9.200 -10.852 1.00 95.94 181 ASP A O 1
ATOM 1364 N N . VAL A 1 182 ? -15.964 -7.515 -9.805 1.00 94.88 182 VAL A N 1
ATOM 1365 C CA . VAL A 1 182 ? -17.176 -6.828 -9.354 1.00 94.88 182 VAL A CA 1
ATOM 1366 C C . VAL A 1 182 ? -17.094 -5.360 -9.729 1.00 94.88 182 VAL A C 1
ATOM 1368 O O . VAL A 1 182 ? -16.002 -4.801 -9.806 1.00 94.88 182 VAL A O 1
ATOM 1371 N N . ALA A 1 183 ? -18.253 -4.739 -9.940 1.00 94.25 183 ALA A N 1
ATOM 1372 C CA . ALA A 1 183 ? -18.335 -3.308 -10.188 1.00 94.25 183 ALA A CA 1
ATOM 1373 C C . ALA A 1 183 ? -17.961 -2.498 -8.936 1.00 94.25 183 ALA A C 1
ATOM 1375 O O . ALA A 1 183 ? -18.207 -2.916 -7.804 1.00 94.25 183 ALA A O 1
ATOM 1376 N N . ASP A 1 184 ? -17.444 -1.298 -9.160 1.00 94.12 184 ASP A N 1
ATOM 1377 C CA . ASP A 1 184 ? -17.005 -0.329 -8.150 1.00 94.12 184 ASP A CA 1
ATOM 1378 C C . ASP A 1 184 ? -18.035 -0.072 -7.046 1.00 94.12 184 ASP A C 1
ATOM 1380 O O . ASP A 1 184 ? -17.718 -0.076 -5.861 1.00 94.12 184 ASP A O 1
ATOM 1384 N N . ASN A 1 185 ? -19.305 0.085 -7.420 1.00 93.25 185 ASN A N 1
ATOM 1385 C CA . ASN A 1 185 ? -20.396 0.342 -6.478 1.00 93.25 185 ASN A CA 1
ATOM 1386 C C . ASN A 1 185 ? -20.806 -0.881 -5.633 1.00 93.25 185 ASN A C 1
ATOM 1388 O O . ASN A 1 185 ? -21.632 -0.740 -4.734 1.00 93.25 185 ASN A O 1
ATOM 1392 N N . ALA A 1 186 ? -20.254 -2.064 -5.916 1.00 94.50 186 ALA A N 1
ATOM 1393 C CA . ALA A 1 186 ? -20.445 -3.281 -5.131 1.00 94.50 186 ALA A CA 1
ATOM 1394 C C . ALA A 1 186 ? -19.272 -3.556 -4.170 1.00 94.50 186 ALA A C 1
ATOM 1396 O O . ALA A 1 186 ? -19.354 -4.473 -3.351 1.00 94.50 186 ALA A O 1
ATOM 1397 N N . LEU A 1 187 ? -18.191 -2.772 -4.250 1.00 96.19 187 LEU A N 1
ATOM 1398 C CA . LEU A 1 187 ? -17.050 -2.847 -3.343 1.00 96.19 187 LEU A CA 1
ATOM 1399 C C . LEU A 1 187 ? -17.260 -1.895 -2.169 1.00 96.19 187 LEU A C 1
ATOM 1401 O O . LEU A 1 187 ? -17.378 -0.681 -2.337 1.00 96.19 187 LEU A O 1
ATOM 1405 N N . PHE A 1 188 ? -17.298 -2.445 -0.958 1.00 96.12 188 PHE A N 1
ATOM 1406 C CA . PHE A 1 188 ? -17.470 -1.630 0.239 1.00 96.12 188 PHE A CA 1
ATOM 1407 C C . PHE A 1 188 ? -16.245 -0.726 0.437 1.00 96.12 188 PHE A C 1
ATOM 1409 O O . PHE A 1 188 ? -15.108 -1.192 0.306 1.00 96.12 188 PHE A O 1
ATOM 1416 N N . ASN A 1 189 ? -16.497 0.544 0.761 1.00 96.19 189 ASN A N 1
ATOM 1417 C CA . ASN A 1 189 ? -15.536 1.643 0.898 1.00 96.19 189 ASN A CA 1
ATOM 1418 C C . ASN A 1 189 ? -14.790 2.053 -0.381 1.00 96.19 189 ASN A C 1
ATOM 1420 O O . ASN A 1 189 ? -13.835 2.829 -0.298 1.00 96.19 189 ASN A O 1
ATOM 1424 N N . TRP A 1 190 ? -15.202 1.569 -1.557 1.00 95.56 190 TRP A N 1
ATOM 1425 C CA . TRP A 1 190 ? -14.546 1.931 -2.816 1.00 95.56 190 TRP A CA 1
ATOM 1426 C C . TRP A 1 190 ? -14.677 3.424 -3.119 1.00 95.56 190 TRP A C 1
ATOM 1428 O O . TRP A 1 190 ? -13.685 4.150 -3.155 1.00 95.56 190 TRP A O 1
ATOM 1438 N N . ASN A 1 191 ? -15.923 3.873 -3.256 1.00 92.94 191 ASN A N 1
ATOM 1439 C CA . ASN A 1 191 ? -16.297 5.267 -3.441 1.00 92.94 191 ASN A CA 1
ATOM 1440 C C . ASN A 1 191 ? -17.394 5.659 -2.444 1.00 92.94 191 ASN A C 1
ATOM 1442 O O . ASN A 1 191 ? -17.795 4.865 -1.594 1.00 92.94 191 ASN A O 1
ATOM 1446 N N . THR A 1 192 ? -17.936 6.866 -2.554 1.00 92.25 192 THR A N 1
ATOM 1447 C CA . THR A 1 192 ? -18.954 7.404 -1.631 1.00 92.25 192 THR A CA 1
ATOM 1448 C C . THR A 1 192 ? -20.320 6.701 -1.666 1.00 92.25 192 THR A C 1
ATOM 1450 O O . THR A 1 192 ? -21.209 7.073 -0.903 1.00 92.25 192 THR A O 1
ATOM 1453 N N . SER A 1 193 ? -20.517 5.701 -2.530 1.00 92.12 193 SER A N 1
ATOM 1454 C CA . SER A 1 193 ? -21.825 5.067 -2.753 1.00 92.12 193 SER A CA 1
ATOM 1455 C C . SER A 1 193 ? -22.090 3.863 -1.850 1.00 92.12 193 SER A C 1
ATOM 1457 O O . SER A 1 193 ? -23.252 3.566 -1.565 1.00 92.12 193 SER A O 1
ATOM 1459 N N . PHE A 1 194 ? -21.045 3.147 -1.425 1.00 92.56 194 PHE A N 1
ATOM 1460 C CA . PHE A 1 194 ? -21.189 1.938 -0.618 1.00 92.56 194 PHE A CA 1
ATOM 1461 C C . PHE A 1 194 ? -20.110 1.874 0.472 1.00 92.56 194 PHE A C 1
ATOM 1463 O O . PHE A 1 194 ? -18.937 1.709 0.144 1.00 92.56 194 PHE A O 1
ATOM 1470 N N . PRO A 1 195 ? -20.479 1.989 1.759 1.00 91.19 195 PRO A N 1
ATOM 1471 C CA . PRO A 1 195 ? -21.822 2.282 2.271 1.00 91.19 195 PRO A CA 1
ATOM 1472 C C . PRO A 1 195 ? -22.307 3.682 1.865 1.00 91.19 195 PRO A C 1
ATOM 1474 O O . PRO A 1 195 ? -21.513 4.565 1.560 1.00 91.19 195 PRO A O 1
ATOM 1477 N N . SER A 1 196 ? -23.624 3.907 1.891 1.00 86.69 196 SER A N 1
ATOM 1478 C CA . SER A 1 196 ? -24.224 5.200 1.517 1.00 86.69 196 SER A CA 1
ATOM 1479 C C . SER A 1 196 ? -23.901 6.347 2.489 1.00 86.69 196 SER A C 1
ATOM 1481 O O . SER A 1 196 ? -24.238 7.495 2.219 1.00 86.69 196 SER A O 1
ATOM 1483 N N . SER A 1 197 ? -23.312 6.036 3.645 1.00 85.81 197 SER A N 1
ATOM 1484 C CA . SER A 1 197 ? -22.787 6.982 4.632 1.00 85.81 197 SER A CA 1
ATOM 1485 C C . SER A 1 197 ? -21.565 6.360 5.295 1.00 85.81 197 SER A C 1
ATOM 1487 O O . SER A 1 197 ? -21.562 5.153 5.534 1.00 85.81 197 SER A O 1
ATOM 1489 N N . GLY A 1 198 ? -20.555 7.175 5.598 1.00 85.31 198 GLY A N 1
ATOM 1490 C CA . GLY A 1 198 ? -19.326 6.721 6.257 1.00 85.31 198 GLY A CA 1
ATOM 1491 C C . GLY A 1 198 ? -18.396 5.890 5.373 1.00 85.31 198 GLY A C 1
ATOM 1492 O O . GLY A 1 198 ? -17.516 5.212 5.891 1.00 85.31 198 GLY A O 1
ATOM 1493 N N . SER A 1 199 ? -18.578 5.922 4.047 1.00 91.62 199 SER A N 1
ATOM 1494 C CA . SER A 1 199 ? -17.627 5.285 3.134 1.00 91.62 199 SER A CA 1
ATOM 1495 C C . SER A 1 199 ? -16.262 5.960 3.216 1.00 91.62 199 SER A C 1
ATOM 1497 O O . SER A 1 199 ? -16.158 7.191 3.207 1.00 91.62 199 SER A O 1
ATOM 1499 N N . LEU A 1 200 ? -15.209 5.144 3.230 1.00 93.44 200 LEU A N 1
ATOM 1500 C CA . LEU A 1 200 ? -13.838 5.646 3.261 1.00 93.44 200 LEU A CA 1
ATOM 1501 C C . LEU A 1 200 ? -13.397 6.268 1.927 1.00 93.44 200 LEU A C 1
ATOM 1503 O O . LEU A 1 200 ? -12.475 7.076 1.935 1.00 93.44 200 LEU A O 1
ATOM 1507 N N . ASN A 1 201 ? -14.067 5.943 0.812 1.00 93.81 201 ASN A N 1
ATOM 1508 C CA . ASN A 1 201 ? -13.759 6.462 -0.527 1.00 93.81 201 ASN A CA 1
ATOM 1509 C C . ASN A 1 201 ? -12.278 6.269 -0.919 1.00 93.81 201 ASN A C 1
ATOM 1511 O O . ASN A 1 201 ? -11.578 7.223 -1.259 1.00 93.81 201 ASN A O 1
ATOM 1515 N N . ILE A 1 202 ? -11.792 5.028 -0.836 1.00 95.31 202 ILE A N 1
ATOM 1516 C CA . ILE A 1 202 ? -10.376 4.700 -1.064 1.00 95.31 202 ILE A CA 1
ATOM 1517 C C . ILE A 1 202 ? -9.889 5.044 -2.476 1.00 95.31 202 ILE A C 1
ATOM 1519 O O . ILE A 1 202 ? -8.722 5.391 -2.645 1.00 95.31 202 ILE A O 1
ATOM 1523 N N . GLU A 1 203 ? -10.767 5.007 -3.481 1.00 94.00 203 GLU A N 1
ATOM 1524 C CA . GLU A 1 203 ? -10.444 5.401 -4.855 1.00 94.00 203 GLU A CA 1
ATOM 1525 C C . GLU A 1 203 ? -9.832 6.812 -4.896 1.00 94.00 203 GLU A C 1
ATOM 1527 O O . GLU A 1 203 ? -8.767 7.021 -5.482 1.00 94.00 203 GLU A O 1
ATOM 1532 N N . ALA A 1 204 ? -10.436 7.763 -4.179 1.00 93.62 204 ALA A N 1
ATOM 1533 C CA . ALA A 1 204 ? -9.948 9.136 -4.138 1.00 93.62 204 ALA A CA 1
ATOM 1534 C C . ALA A 1 204 ? -8.560 9.270 -3.474 1.00 93.62 204 ALA A C 1
ATOM 1536 O O . ALA A 1 204 ? -7.814 10.205 -3.761 1.00 93.62 204 ALA A O 1
ATOM 1537 N N . SER A 1 205 ? -8.197 8.336 -2.591 1.00 93.62 205 SER A N 1
ATOM 1538 C CA . SER A 1 205 ? -6.947 8.377 -1.821 1.00 93.62 205 SER A CA 1
ATOM 1539 C C . SER A 1 205 ? -5.835 7.483 -2.369 1.00 93.62 205 SER A C 1
ATOM 1541 O O . SER A 1 205 ? -4.696 7.643 -1.946 1.00 93.62 205 SER A O 1
ATOM 1543 N N . ARG A 1 206 ? -6.134 6.526 -3.259 1.00 93.88 206 ARG A N 1
ATOM 1544 C CA . ARG A 1 206 ? -5.156 5.551 -3.792 1.00 93.88 206 ARG A CA 1
ATOM 1545 C C . ARG A 1 206 ? -5.154 5.415 -5.315 1.00 93.88 206 ARG A C 1
ATOM 1547 O O . ARG A 1 206 ? -4.322 4.688 -5.853 1.00 93.88 206 ARG A O 1
ATOM 1554 N N . ILE A 1 207 ? -6.085 6.067 -6.015 1.00 89.88 207 ILE A N 1
ATOM 1555 C CA . ILE A 1 207 ? -6.108 6.131 -7.485 1.00 89.88 207 ILE A CA 1
ATOM 1556 C C . ILE A 1 207 ? -5.898 7.562 -7.969 1.00 89.88 207 ILE A C 1
ATOM 1558 O O . ILE A 1 207 ? -5.044 7.792 -8.816 1.00 89.88 207 ILE A O 1
ATOM 1562 N N . THR A 1 208 ? -6.634 8.535 -7.430 1.00 84.50 208 THR A N 1
ATOM 1563 C CA . THR A 1 208 ? -6.523 9.935 -7.884 1.00 84.50 208 THR A CA 1
ATOM 1564 C C . THR A 1 208 ? -5.394 10.728 -7.212 1.00 84.50 208 THR A C 1
ATOM 1566 O O . THR A 1 208 ? -5.237 11.915 -7.484 1.00 84.50 208 THR A O 1
ATOM 1569 N N . ALA A 1 209 ? -4.631 10.085 -6.327 1.00 81.38 209 ALA A N 1
ATOM 1570 C CA . ALA A 1 209 ? -3.539 10.636 -5.522 1.00 81.38 209 ALA A CA 1
ATOM 1571 C C . ALA A 1 209 ? -2.230 9.860 -5.806 1.00 81.38 209 ALA A C 1
ATOM 1573 O O . ALA A 1 209 ? -2.312 8.757 -6.356 1.00 81.38 209 ALA A O 1
ATOM 1574 N N . PRO A 1 210 ? -1.037 10.395 -5.466 1.00 77.75 210 PRO A N 1
ATOM 1575 C CA . PRO A 1 210 ? 0.241 9.726 -5.732 1.00 77.75 210 PRO A CA 1
ATOM 1576 C C . PRO A 1 210 ? 0.359 8.412 -4.950 1.00 77.75 210 PRO A C 1
ATOM 1578 O O . PRO A 1 210 ? 0.554 8.424 -3.743 1.00 77.75 210 PRO A O 1
ATOM 1581 N N . TRP A 1 211 ? 0.189 7.294 -5.656 1.00 94.31 211 TRP A N 1
ATOM 1582 C CA . TRP A 1 211 ? 0.380 5.921 -5.176 1.00 94.31 211 TRP A CA 1
ATOM 1583 C C . TRP A 1 211 ? 0.757 5.029 -6.369 1.00 94.31 211 TRP A C 1
ATOM 1585 O O . TRP A 1 211 ? 0.095 4.026 -6.669 1.00 94.31 211 TRP A O 1
ATOM 1595 N N . ASN A 1 212 ? 1.782 5.457 -7.108 1.00 93.88 212 ASN A N 1
ATOM 1596 C CA . ASN A 1 212 ? 2.202 4.879 -8.378 1.00 93.88 212 ASN A CA 1
ATOM 1597 C C . ASN A 1 212 ? 2.909 3.538 -8.187 1.00 93.88 212 ASN A C 1
ATOM 1599 O O . ASN A 1 212 ? 3.755 3.369 -7.304 1.00 93.88 212 ASN A O 1
ATOM 1603 N N . ILE A 1 213 ? 2.595 2.592 -9.070 1.00 93.44 213 ILE A N 1
ATOM 1604 C CA . ILE A 1 213 ? 3.188 1.257 -9.063 1.00 93.44 213 ILE A CA 1
ATOM 1605 C C . ILE A 1 213 ? 4.172 1.066 -10.215 1.00 93.44 213 ILE A C 1
ATOM 1607 O O . ILE A 1 213 ? 3.924 1.458 -11.354 1.00 93.44 213 ILE A O 1
ATOM 1611 N N . ARG A 1 214 ? 5.275 0.378 -9.930 1.00 90.75 214 ARG A N 1
ATOM 1612 C CA . ARG A 1 214 ? 6.082 -0.318 -10.928 1.00 90.75 214 ARG A CA 1
ATOM 1613 C C . ARG A 1 214 ? 6.435 -1.685 -10.376 1.00 90.75 214 ARG A C 1
ATOM 1615 O O . ARG A 1 214 ? 7.271 -1.794 -9.490 1.00 90.75 214 ARG A O 1
ATOM 1622 N N . ALA A 1 215 ? 5.805 -2.714 -10.918 1.00 88.75 215 ALA A N 1
ATOM 1623 C CA . ALA A 1 215 ? 5.985 -4.071 -10.441 1.00 88.75 215 ALA A CA 1
ATOM 1624 C C . ALA A 1 215 ? 6.182 -5.021 -11.622 1.00 88.75 215 ALA A C 1
ATOM 1626 O O . ALA A 1 215 ? 5.537 -4.890 -12.661 1.00 88.75 215 ALA A O 1
ATOM 1627 N N . TRP A 1 216 ? 7.097 -5.965 -11.458 1.00 84.38 216 TRP A N 1
ATOM 1628 C CA . TRP A 1 216 ? 7.329 -7.073 -12.373 1.00 84.38 216 TRP A CA 1
ATOM 1629 C C . TRP A 1 216 ? 7.723 -8.281 -11.533 1.00 84.38 216 TRP A C 1
ATOM 1631 O O . TRP A 1 216 ? 8.300 -8.139 -10.454 1.00 84.38 216 TRP A O 1
ATOM 1641 N N . ASP A 1 217 ? 7.387 -9.469 -12.014 1.00 82.44 217 ASP A N 1
ATOM 1642 C CA . ASP A 1 217 ? 7.826 -10.715 -11.405 1.00 82.44 217 ASP A CA 1
ATOM 1643 C C . ASP A 1 217 ? 8.261 -11.664 -12.516 1.00 82.44 217 ASP A C 1
ATOM 1645 O O . ASP A 1 217 ? 7.614 -11.741 -13.563 1.00 82.44 217 ASP A O 1
ATOM 1649 N N . LEU A 1 218 ? 9.394 -12.327 -12.310 1.00 79.69 218 LEU A N 1
ATOM 1650 C CA . LEU A 1 218 ? 9.976 -13.254 -13.284 1.00 79.69 218 LEU A CA 1
ATOM 1651 C C . LEU A 1 218 ? 9.691 -14.705 -12.910 1.00 79.69 218 LEU A C 1
ATOM 1653 O O . LEU A 1 218 ? 9.737 -15.581 -13.772 1.00 79.69 218 LEU A O 1
ATOM 1657 N N . ASP A 1 219 ? 9.348 -14.937 -11.644 1.00 82.06 219 ASP A N 1
ATOM 1658 C CA . ASP A 1 219 ? 9.081 -16.255 -11.104 1.00 82.06 219 ASP A CA 1
ATOM 1659 C C . ASP A 1 219 ? 7.609 -16.384 -10.686 1.00 82.06 219 ASP A C 1
ATOM 1661 O O . ASP A 1 219 ? 6.964 -15.406 -10.299 1.00 82.06 219 ASP A O 1
ATOM 1665 N N . PRO A 1 220 ? 7.035 -17.598 -10.729 1.00 86.88 220 PRO A N 1
ATOM 1666 C CA . PRO A 1 220 ? 5.694 -17.829 -10.215 1.00 86.88 220 PRO A CA 1
ATOM 1667 C C . PRO A 1 220 ? 5.595 -17.507 -8.715 1.00 86.88 220 PRO A C 1
ATOM 1669 O O . PRO A 1 220 ? 6.019 -18.290 -7.862 1.00 86.88 220 PRO A O 1
ATOM 1672 N N . THR A 1 221 ? 4.959 -16.385 -8.386 1.00 89.81 221 THR A N 1
ATOM 1673 C CA . THR A 1 221 ? 4.652 -15.991 -7.007 1.00 89.81 221 THR A CA 1
ATOM 1674 C C . THR A 1 221 ? 3.201 -16.309 -6.652 1.00 89.81 221 THR A C 1
ATOM 1676 O O . THR A 1 221 ? 2.279 -16.181 -7.457 1.00 89.81 221 THR A O 1
ATOM 1679 N N . LEU A 1 222 ? 2.970 -16.727 -5.403 1.00 94.38 222 LEU A N 1
ATOM 1680 C CA . LEU A 1 222 ? 1.617 -16.915 -4.884 1.00 94.38 222 LEU A CA 1
ATOM 1681 C C . LEU A 1 222 ? 0.853 -15.587 -4.920 1.00 94.38 222 LEU A C 1
ATOM 1683 O O . LEU A 1 222 ? 1.264 -14.634 -4.258 1.00 94.38 222 LEU A O 1
ATOM 1687 N N . LEU A 1 223 ? -0.307 -15.569 -5.589 1.00 94.44 223 LEU A N 1
ATOM 1688 C CA . LEU A 1 223 ? -1.182 -14.393 -5.689 1.00 94.44 223 LEU A CA 1
ATOM 1689 C C . LEU A 1 223 ? -1.378 -13.704 -4.333 1.00 94.44 223 LEU A C 1
ATOM 1691 O O . LEU A 1 223 ? -1.233 -12.494 -4.225 1.00 94.44 223 LEU A O 1
ATOM 1695 N N . LYS A 1 224 ? -1.649 -14.484 -3.279 1.00 95.44 224 LYS A N 1
ATOM 1696 C CA . LYS A 1 224 ? -1.842 -13.962 -1.923 1.00 95.44 224 LYS A CA 1
ATOM 1697 C C . LYS A 1 224 ? -0.651 -13.126 -1.437 1.00 95.44 224 LYS A C 1
ATOM 1699 O O . LYS A 1 224 ? -0.870 -12.032 -0.936 1.00 95.44 224 LYS A O 1
ATOM 1704 N N . LYS A 1 225 ? 0.581 -13.615 -1.617 1.00 95.50 225 LYS A N 1
ATOM 1705 C CA . LYS A 1 225 ? 1.800 -12.904 -1.200 1.00 95.50 225 LYS A CA 1
ATOM 1706 C C . LYS A 1 225 ? 1.924 -11.573 -1.942 1.00 95.50 225 LYS A C 1
ATOM 1708 O O . LYS A 1 225 ? 2.221 -10.558 -1.328 1.00 95.50 225 LYS A O 1
ATOM 1713 N N . TYR A 1 226 ? 1.648 -11.585 -3.244 1.00 95.25 226 TYR A N 1
ATOM 1714 C CA . TYR A 1 226 ? 1.711 -10.390 -4.084 1.00 95.25 226 TYR A CA 1
ATOM 1715 C C . TYR A 1 226 ? 0.647 -9.353 -3.689 1.00 95.25 226 TYR A C 1
ATOM 1717 O O . TYR A 1 226 ? 0.946 -8.174 -3.541 1.00 95.25 226 TYR A O 1
ATOM 1725 N N . LEU A 1 227 ? -0.591 -9.794 -3.435 1.00 96.94 227 LEU A N 1
ATOM 1726 C CA . LEU A 1 227 ? -1.673 -8.923 -2.962 1.00 96.94 227 LEU A CA 1
ATOM 1727 C C . LEU A 1 227 ? -1.390 -8.356 -1.564 1.00 96.94 227 LEU A C 1
ATOM 1729 O O . LEU A 1 227 ? -1.699 -7.199 -1.302 1.00 96.94 227 LEU A O 1
ATOM 1733 N N . GLU A 1 228 ? -0.830 -9.149 -0.648 1.00 97.69 228 GLU A N 1
ATOM 1734 C CA . GLU A 1 228 ? -0.418 -8.691 0.690 1.00 97.69 228 GLU A CA 1
ATOM 1735 C C . GLU A 1 228 ? 0.708 -7.657 0.614 1.00 97.69 228 GLU A C 1
ATOM 1737 O O . GLU A 1 228 ? 0.680 -6.672 1.349 1.00 97.69 228 GLU A O 1
ATOM 1742 N N . GLN A 1 229 ? 1.644 -7.827 -0.319 1.00 97.25 229 GLN A N 1
ATOM 1743 C CA . GLN A 1 229 ? 2.692 -6.846 -0.568 1.00 97.25 229 GLN A CA 1
ATOM 1744 C C . GLN A 1 229 ? 2.132 -5.524 -1.103 1.00 97.25 229 GLN A C 1
ATOM 1746 O O . GLN A 1 229 ? 2.471 -4.470 -0.574 1.00 97.25 229 GLN A O 1
ATOM 1751 N N . ILE A 1 230 ? 1.214 -5.567 -2.075 1.00 97.62 230 ILE A N 1
ATOM 1752 C CA . ILE A 1 230 ? 0.539 -4.355 -2.561 1.00 97.62 230 ILE A CA 1
ATOM 1753 C C . ILE A 1 230 ? -0.238 -3.673 -1.423 1.00 97.62 230 ILE A C 1
ATOM 1755 O O . ILE A 1 230 ? -0.150 -2.464 -1.243 1.00 97.62 230 ILE A O 1
ATOM 1759 N N . GLN A 1 231 ? -0.984 -4.428 -0.618 1.00 98.06 231 GLN A N 1
ATOM 1760 C CA . GLN A 1 231 ? -1.718 -3.873 0.526 1.00 98.06 231 GLN A CA 1
ATOM 1761 C C . GLN A 1 231 ? -0.795 -3.140 1.514 1.00 98.06 231 GLN A C 1
ATOM 1763 O O . GLN A 1 231 ? -1.140 -2.061 1.998 1.00 98.06 231 GLN A O 1
ATOM 1768 N N . TYR A 1 232 ? 0.392 -3.693 1.775 1.00 98.12 232 TYR A N 1
ATOM 1769 C CA . TYR A 1 232 ? 1.412 -3.060 2.609 1.00 98.12 232 TYR A CA 1
ATOM 1770 C C . TYR A 1 232 ? 1.994 -1.797 1.952 1.00 98.12 232 TYR A C 1
ATOM 1772 O O . TYR A 1 232 ? 1.861 -0.700 2.485 1.00 98.12 232 TYR A O 1
ATOM 1780 N N . GLU A 1 233 ? 2.586 -1.911 0.763 1.00 98.06 233 GLU A N 1
ATOM 1781 C CA . GLU A 1 233 ? 3.309 -0.796 0.132 1.00 98.06 233 GLU A CA 1
ATOM 1782 C C . GLU A 1 233 ? 2.410 0.373 -0.295 1.00 98.06 233 GLU A C 1
ATOM 1784 O O . GLU A 1 233 ? 2.893 1.492 -0.478 1.00 98.06 233 GLU A O 1
ATOM 1789 N N . PHE A 1 234 ? 1.107 0.129 -0.441 1.00 97.75 234 PHE A N 1
ATOM 1790 C CA . PHE A 1 234 ? 0.121 1.136 -0.829 1.00 97.75 234 PHE A CA 1
ATOM 1791 C C . PHE A 1 234 ? -0.868 1.477 0.294 1.00 97.75 234 PHE A C 1
ATOM 1793 O O . PHE A 1 234 ? -1.854 2.174 0.060 1.00 97.75 234 PHE A O 1
ATOM 1800 N N . GLY A 1 235 ? -0.628 1.008 1.522 1.00 96.06 235 GLY A N 1
ATOM 1801 C CA . GLY A 1 235 ? -1.328 1.474 2.719 1.00 96.06 235 GLY A CA 1
ATOM 1802 C C . GLY A 1 235 ? -2.842 1.248 2.707 1.00 96.06 235 GLY A C 1
ATOM 1803 O O . GLY A 1 235 ? -3.605 2.196 2.914 1.00 96.06 235 GLY A O 1
ATOM 1804 N N . PHE A 1 236 ? -3.289 0.014 2.463 1.00 97.38 236 PHE A N 1
ATOM 1805 C CA . PHE A 1 236 ? -4.695 -0.389 2.588 1.00 97.38 236 PHE A CA 1
ATOM 1806 C C . PHE A 1 236 ? -4.846 -1.879 2.918 1.00 97.38 236 PHE A C 1
ATOM 1808 O O . PHE A 1 236 ? -3.907 -2.657 2.814 1.00 97.38 236 PHE A O 1
ATOM 1815 N N . ILE A 1 237 ? -6.053 -2.301 3.292 1.00 97.25 237 ILE A N 1
ATOM 1816 C CA . ILE A 1 237 ? -6.396 -3.705 3.539 1.00 97.25 237 ILE A CA 1
ATOM 1817 C C . ILE A 1 237 ? -7.641 -4.071 2.738 1.00 97.25 237 ILE A C 1
ATOM 1819 O O . ILE A 1 237 ? -8.678 -3.422 2.849 1.00 97.25 237 ILE A O 1
ATOM 1823 N N . PHE A 1 238 ? -7.555 -5.150 1.971 1.00 97.62 238 PHE A N 1
ATOM 1824 C CA . PHE A 1 238 ? -8.680 -5.836 1.367 1.00 97.62 238 PHE A CA 1
ATOM 1825 C C . PHE A 1 238 ? -9.125 -7.002 2.253 1.00 97.62 238 PHE A C 1
ATOM 1827 O O . PHE A 1 238 ? -8.327 -7.846 2.665 1.00 97.62 238 PHE A O 1
ATOM 1834 N N . LYS A 1 239 ? -10.426 -7.091 2.522 1.00 95.50 239 LYS A N 1
ATOM 1835 C CA . LYS A 1 239 ? -11.017 -8.245 3.209 1.00 95.50 239 LYS A CA 1
ATOM 1836 C C . LYS A 1 239 ? -12.431 -8.527 2.725 1.00 95.50 239 LYS A C 1
ATOM 1838 O O . LYS A 1 239 ? -13.109 -7.664 2.168 1.00 95.50 239 LYS A O 1
ATOM 1843 N N . TRP A 1 240 ? -12.892 -9.737 3.004 1.00 94.62 240 TRP A N 1
ATOM 1844 C CA . TRP A 1 240 ? -14.284 -10.128 2.820 1.00 94.62 240 TRP A CA 1
ATOM 1845 C C . TRP A 1 240 ? -15.104 -9.727 4.040 1.00 94.62 240 TRP A C 1
ATOM 1847 O O . TRP A 1 240 ? -14.699 -9.991 5.175 1.00 94.62 240 TRP A O 1
ATOM 1857 N N . ARG A 1 241 ? -16.255 -9.103 3.804 1.00 93.12 241 ARG A N 1
ATOM 1858 C CA . ARG A 1 241 ? -17.236 -8.826 4.856 1.00 93.12 241 ARG A CA 1
ATOM 1859 C C . ARG A 1 241 ? -18.061 -10.065 5.181 1.00 93.12 241 ARG A C 1
ATOM 1861 O O . ARG A 1 241 ? -18.053 -11.035 4.419 1.00 93.12 241 ARG A O 1
ATOM 1868 N N . ALA A 1 242 ? -18.788 -10.041 6.297 1.00 87.44 242 ALA A N 1
ATOM 1869 C CA . ALA A 1 242 ? -19.609 -11.174 6.724 1.00 87.44 242 ALA A CA 1
ATOM 1870 C C . ALA A 1 242 ? -20.685 -11.570 5.692 1.00 87.44 242 ALA A C 1
ATOM 1872 O O . ALA A 1 242 ? -21.018 -12.748 5.569 1.00 87.44 242 ALA A O 1
ATOM 1873 N N . GLU A 1 243 ? -21.200 -10.607 4.927 1.00 88.81 243 GLU A N 1
ATOM 1874 C CA . GLU A 1 243 ? -22.156 -10.814 3.835 1.00 88.81 243 GLU A CA 1
ATOM 1875 C C . GLU A 1 243 ? -21.524 -11.348 2.537 1.00 88.81 243 GLU A C 1
ATOM 1877 O O . GLU A 1 243 ? -22.245 -11.683 1.599 1.00 88.81 243 GLU A O 1
ATOM 1882 N N . GLY A 1 244 ? -20.192 -11.440 2.472 1.00 90.06 244 GLY A N 1
ATOM 1883 C CA . GLY A 1 244 ? -19.449 -11.965 1.325 1.00 90.06 244 GLY A CA 1
ATOM 1884 C C . GLY A 1 244 ? -19.005 -10.922 0.295 1.00 90.06 244 GLY A C 1
ATOM 1885 O O . GLY A 1 244 ? -18.331 -11.287 -0.665 1.00 90.06 244 GLY A O 1
ATOM 1886 N N . SER A 1 245 ? -19.319 -9.635 0.474 1.00 93.19 245 SER A N 1
ATOM 1887 C CA . SER A 1 245 ? -18.783 -8.571 -0.387 1.00 93.19 245 SER A CA 1
ATOM 1888 C C . SER A 1 245 ? -17.311 -8.292 -0.077 1.00 93.19 245 SER A C 1
ATOM 1890 O O . SER A 1 245 ? -16.913 -8.248 1.092 1.00 93.19 245 SER A O 1
ATOM 1892 N N . GLY A 1 246 ? -16.504 -8.045 -1.109 1.00 96.50 246 GLY A N 1
ATOM 1893 C CA . GLY A 1 246 ? -15.154 -7.515 -0.933 1.00 96.50 246 GLY A CA 1
ATOM 1894 C C . GLY A 1 246 ? -15.185 -6.072 -0.431 1.00 96.50 246 GLY A C 1
ATOM 1895 O O . GLY A 1 246 ? -16.104 -5.306 -0.730 1.00 96.50 246 GLY A O 1
ATOM 1896 N N . SER A 1 247 ? -14.180 -5.708 0.357 1.00 96.81 247 SER A N 1
ATOM 1897 C CA . SER A 1 247 ? -14.116 -4.415 1.031 1.00 96.81 247 SER A CA 1
ATOM 1898 C C . SER A 1 247 ? -12.685 -3.930 1.168 1.00 96.81 247 SER A C 1
ATOM 1900 O O . SER A 1 247 ? -11.786 -4.736 1.407 1.00 96.81 247 SER A O 1
ATOM 1902 N N . TYR A 1 248 ? -12.500 -2.619 1.048 1.00 97.50 248 TYR A N 1
ATOM 1903 C CA . TYR A 1 248 ? -11.216 -1.952 1.227 1.00 97.50 248 TYR A CA 1
ATOM 1904 C C . TYR A 1 248 ? -11.222 -1.084 2.487 1.00 97.50 248 TYR A C 1
ATOM 1906 O O . TYR A 1 248 ? -12.223 -0.465 2.833 1.00 97.50 248 TYR A O 1
ATOM 1914 N N . TRP A 1 249 ? -10.105 -1.042 3.200 1.00 96.62 249 TRP A N 1
ATOM 1915 C CA . TRP A 1 249 ? -9.991 -0.338 4.474 1.00 96.62 249 TRP A CA 1
ATOM 1916 C C . TRP A 1 249 ? -8.664 0.397 4.538 1.00 96.62 249 TRP A C 1
ATOM 1918 O O . TRP A 1 249 ? -7.626 -0.168 4.201 1.00 96.62 249 TRP A O 1
ATOM 1928 N N . PHE A 1 250 ? -8.700 1.652 4.966 1.00 95.94 250 PHE A N 1
ATOM 1929 C CA . PHE A 1 250 ? -7.518 2.481 5.177 1.00 95.94 250 PHE A CA 1
ATOM 1930 C C . PHE A 1 250 ? -7.836 3.577 6.199 1.00 95.94 250 PHE A C 1
ATOM 1932 O O . PHE A 1 250 ? -8.992 3.764 6.585 1.00 95.94 250 PHE A O 1
ATOM 1939 N N . ILE A 1 251 ? -6.811 4.294 6.649 1.00 95.38 251 ILE A N 1
ATOM 1940 C CA . ILE A 1 251 ? -6.970 5.417 7.575 1.00 95.38 251 ILE A CA 1
ATOM 1941 C C . ILE A 1 251 ? -7.153 6.718 6.784 1.00 95.38 251 ILE A C 1
ATOM 1943 O O . ILE A 1 251 ? -6.264 7.132 6.041 1.00 95.38 251 ILE A O 1
ATOM 1947 N N . LYS A 1 252 ? -8.300 7.383 6.967 1.00 93.62 252 LYS A N 1
ATOM 1948 C CA . LYS A 1 252 ? -8.566 8.702 6.375 1.00 93.62 252 LYS A CA 1
ATOM 1949 C C . LYS A 1 252 ? -7.656 9.772 6.975 1.00 93.62 252 LYS A C 1
ATOM 1951 O O . LYS A 1 252 ? -7.234 9.656 8.122 1.00 93.62 252 LYS A O 1
ATOM 1956 N N . ASN A 1 253 ? -7.436 10.841 6.211 1.00 93.06 253 ASN A N 1
ATOM 1957 C CA . ASN A 1 253 ? -6.749 12.037 6.697 1.00 93.06 253 ASN A CA 1
ATOM 1958 C C . ASN A 1 253 ? -7.466 12.654 7.907 1.00 93.06 253 ASN A C 1
ATOM 1960 O O . ASN A 1 253 ? -6.864 12.967 8.927 1.00 93.06 253 ASN A O 1
ATOM 1964 N N . SER A 1 254 ? -8.787 12.769 7.807 1.00 92.50 254 SER A N 1
ATOM 1965 C CA . SER A 1 254 ? -9.629 13.302 8.867 1.00 92.50 254 SER A CA 1
ATOM 1966 C C . SER A 1 254 ? -10.961 12.568 8.935 1.00 92.50 254 SER A C 1
ATOM 1968 O O . SER A 1 254 ? -11.392 11.907 7.981 1.00 92.50 254 SER A O 1
ATOM 1970 N N . TYR A 1 255 ? -11.599 12.690 10.097 1.00 92.19 255 TYR A N 1
ATOM 1971 C CA . TYR A 1 255 ? -12.878 12.069 10.409 1.00 92.19 255 TYR A CA 1
ATOM 1972 C C . TYR A 1 255 ? -13.888 13.122 10.859 1.00 92.19 255 TYR A C 1
ATOM 1974 O O . TYR A 1 255 ? -13.547 14.142 11.456 1.00 92.19 255 TYR A O 1
ATOM 1982 N N . SER A 1 256 ? -15.149 12.853 10.558 1.00 89.94 256 SER A N 1
ATOM 1983 C CA . SER A 1 256 ? -16.308 13.686 10.853 1.00 89.94 256 SER A CA 1
ATOM 1984 C C . SER A 1 256 ? -17.453 12.822 11.384 1.00 89.94 256 SER A C 1
ATOM 1986 O O . SER A 1 256 ? -17.402 11.596 11.309 1.00 89.94 256 SER A O 1
ATOM 1988 N N . SER A 1 257 ? -18.524 13.431 11.897 1.00 85.31 257 SER A N 1
ATOM 1989 C CA . SER A 1 257 ? -19.673 12.687 12.446 1.00 85.31 257 SER A CA 1
ATOM 1990 C C . SER A 1 257 ? -20.353 11.739 11.446 1.00 85.31 257 SER A C 1
ATOM 1992 O O . SER A 1 257 ? -21.067 10.834 11.855 1.00 85.31 257 SER A O 1
ATOM 1994 N N . GLY A 1 258 ? -20.138 11.908 10.138 1.00 87.06 258 GLY A N 1
ATOM 1995 C CA . GLY A 1 258 ? -20.624 10.965 9.126 1.00 87.06 258 GLY A CA 1
ATOM 1996 C C . GLY A 1 258 ? -19.804 9.676 9.013 1.00 87.06 258 GLY A C 1
ATOM 1997 O O . GLY A 1 258 ? -20.269 8.732 8.378 1.00 87.06 258 GLY A O 1
ATOM 1998 N N . ASP A 1 259 ? -18.605 9.643 9.600 1.00 90.38 259 ASP A N 1
ATOM 1999 C CA . ASP A 1 259 ? -17.647 8.538 9.504 1.00 90.38 259 ASP A CA 1
ATOM 2000 C C . ASP A 1 259 ? -17.743 7.553 10.677 1.00 90.38 259 ASP A C 1
ATOM 2002 O O . ASP A 1 259 ? -17.252 6.428 10.582 1.00 90.38 259 ASP A O 1
ATOM 2006 N N . GLU A 1 260 ? -18.367 7.948 11.790 1.00 91.38 260 GLU A N 1
ATOM 2007 C CA . GLU A 1 260 ? -18.530 7.058 12.937 1.00 91.38 260 GLU A CA 1
ATOM 2008 C C . GLU A 1 260 ? -19.533 5.938 12.625 1.00 91.38 260 GLU A C 1
ATOM 2010 O O . GLU A 1 260 ? -20.680 6.166 12.243 1.00 91.38 260 GLU A O 1
ATOM 2015 N N . SER A 1 261 ? -19.108 4.692 12.815 1.00 93.25 261 SER A N 1
ATOM 2016 C CA . SER A 1 261 ? -19.981 3.519 12.713 1.00 93.25 261 SER A CA 1
ATOM 2017 C C . SER A 1 261 ? -20.761 3.289 14.010 1.00 93.25 261 SER A C 1
ATOM 2019 O O . SER A 1 261 ? -21.869 2.747 13.991 1.00 93.25 261 SER A O 1
ATOM 2021 N N . ALA A 1 262 ? -20.202 3.711 15.150 1.00 93.38 262 ALA A N 1
ATOM 2022 C CA . ALA A 1 262 ? -20.889 3.691 16.434 1.00 93.38 262 ALA A CA 1
ATOM 2023 C C . ALA A 1 262 ? -20.335 4.716 17.430 1.00 93.38 262 ALA A C 1
ATOM 2025 O O . ALA A 1 262 ? -19.125 4.839 17.614 1.00 93.38 262 ALA A O 1
ATOM 2026 N N . THR A 1 263 ? -21.251 5.331 18.177 1.00 93.31 263 THR A N 1
ATOM 2027 C CA . THR A 1 263 ? -20.958 6.066 19.410 1.00 93.31 263 THR A CA 1
ATOM 2028 C C . THR A 1 263 ? -21.319 5.182 20.607 1.00 93.31 263 THR A C 1
ATOM 2030 O O . THR A 1 263 ? -22.496 4.894 20.852 1.00 93.31 263 THR A O 1
ATOM 2033 N N . LEU A 1 264 ? -20.314 4.712 21.343 1.00 92.44 264 LEU A N 1
ATOM 2034 C CA . LEU A 1 264 ? -20.466 3.815 22.488 1.00 92.44 264 LEU A CA 1
ATOM 2035 C C . LEU A 1 264 ? -20.511 4.619 23.792 1.00 92.44 264 LEU A C 1
ATOM 2037 O O . LEU A 1 264 ? -19.650 5.459 24.041 1.00 92.44 264 LEU A O 1
ATOM 2041 N N . THR A 1 265 ? -21.492 4.329 24.645 1.00 91.12 265 THR A N 1
ATOM 2042 C CA . THR A 1 265 ? -21.655 4.930 25.983 1.00 91.12 265 THR A CA 1
ATOM 2043 C C . THR A 1 265 ? -21.369 3.912 27.090 1.00 91.12 265 THR A C 1
ATOM 2045 O O . THR A 1 265 ? -21.181 2.723 26.812 1.00 91.12 265 THR A O 1
ATOM 2048 N N . GLU A 1 266 ? -21.396 4.322 28.366 1.00 87.88 266 GLU A N 1
ATOM 2049 C CA . GLU A 1 266 ? -21.164 3.390 29.485 1.00 87.88 266 GLU A CA 1
ATOM 2050 C C . GLU A 1 266 ? -22.238 2.294 29.588 1.00 87.88 266 GLU A C 1
ATOM 2052 O O . GLU A 1 266 ? -22.039 1.282 30.256 1.00 87.88 266 GLU A O 1
ATOM 2057 N N . LYS A 1 267 ? -23.392 2.482 28.934 1.00 91.19 267 LYS A N 1
ATOM 2058 C CA . LYS A 1 267 ? -24.478 1.490 28.889 1.00 91.19 267 LYS A CA 1
ATOM 2059 C C . LYS A 1 267 ? -24.269 0.430 27.812 1.00 91.19 267 LYS A C 1
ATOM 2061 O O . LYS A 1 267 ? -24.912 -0.617 27.863 1.00 91.19 267 LYS A O 1
ATOM 2066 N N . ASP A 1 268 ? -23.416 0.709 26.831 1.00 93.81 268 ASP A N 1
ATOM 2067 C CA . ASP A 1 268 ? -23.264 -0.133 25.646 1.00 93.81 268 ASP A CA 1
ATOM 2068 C C . ASP A 1 268 ? -22.171 -1.185 25.802 1.00 93.81 268 ASP A C 1
ATOM 2070 O O . ASP A 1 268 ? -22.193 -2.204 25.103 1.00 93.81 268 ASP A O 1
ATOM 2074 N N . VAL A 1 269 ? -21.241 -0.967 26.736 1.00 92.94 269 VAL A N 1
ATOM 2075 C CA . VAL A 1 269 ? -20.084 -1.836 26.942 1.00 92.94 269 VAL A CA 1
ATOM 2076 C C . VAL A 1 269 ? -19.858 -2.171 28.414 1.00 92.94 269 VAL A C 1
ATOM 2078 O O . VAL A 1 269 ? -20.360 -1.519 29.324 1.00 92.94 269 VAL A O 1
ATOM 2081 N N . ARG A 1 270 ? -19.029 -3.185 28.651 1.00 92.69 270 ARG A N 1
ATOM 2082 C CA . ARG A 1 270 ? -18.449 -3.513 29.955 1.00 92.69 270 ARG A CA 1
ATOM 2083 C C . ARG A 1 270 ? -16.974 -3.871 29.802 1.00 92.69 270 ARG A C 1
ATOM 2085 O O . ARG A 1 270 ? -16.484 -4.045 28.688 1.00 92.69 270 ARG A O 1
ATOM 2092 N N . ASN A 1 271 ? -16.286 -4.045 30.931 1.00 92.62 271 ASN A N 1
ATOM 2093 C CA . ASN A 1 271 ? -14.885 -4.478 30.972 1.00 92.62 271 ASN A CA 1
ATOM 2094 C C . ASN A 1 271 ? -13.945 -3.570 30.155 1.00 92.62 271 ASN A C 1
ATOM 2096 O O . ASN A 1 271 ? -13.012 -4.074 29.533 1.00 92.62 271 ASN A O 1
ATOM 2100 N N . LEU A 1 272 ? -14.202 -2.253 30.149 1.00 91.12 272 LEU A N 1
ATOM 2101 C CA . LEU A 1 272 ? -13.344 -1.277 29.480 1.00 91.12 272 LEU A CA 1
ATOM 2102 C C . LEU A 1 272 ? -11.934 -1.336 30.075 1.00 91.12 272 LEU A C 1
ATOM 2104 O O . LEU A 1 272 ? -11.746 -1.217 31.287 1.00 91.12 272 LEU A O 1
ATOM 2108 N N . LYS A 1 273 ? -10.949 -1.480 29.200 1.00 91.94 273 LYS A N 1
ATOM 2109 C CA . LYS A 1 273 ? -9.532 -1.333 29.492 1.00 91.94 273 LYS A CA 1
ATOM 2110 C C . LYS A 1 273 ? -8.954 -0.349 28.496 1.00 91.94 273 LYS A C 1
ATOM 2112 O O . LYS A 1 273 ? -9.186 -0.469 27.297 1.00 91.94 273 LYS A O 1
ATOM 2117 N N . VAL A 1 274 ? -8.192 0.601 29.010 1.00 91.19 274 VAL A N 1
ATOM 2118 C CA . VAL A 1 274 ? -7.457 1.565 28.199 1.00 91.19 274 VAL A CA 1
ATOM 2119 C C . VAL A 1 274 ? -5.981 1.378 28.509 1.00 91.19 274 VAL A C 1
ATOM 2121 O O . VAL A 1 274 ? -5.598 1.214 29.669 1.00 91.19 274 VAL A O 1
ATOM 2124 N N . SER A 1 275 ? -5.170 1.330 27.466 1.00 92.38 275 SER A N 1
ATOM 2125 C CA . SER A 1 275 ? -3.720 1.209 27.540 1.00 92.38 275 SER A CA 1
ATOM 2126 C C . SER A 1 275 ? -3.087 1.972 26.384 1.00 92.38 275 SER A C 1
ATOM 2128 O O . SER A 1 275 ? -3.783 2.449 25.495 1.00 92.38 275 SER A O 1
ATOM 2130 N N . ASN A 1 276 ? -1.762 2.034 26.362 1.00 92.56 276 ASN A N 1
ATOM 2131 C CA . ASN A 1 276 ? -1.016 2.612 25.252 1.00 92.56 276 ASN A CA 1
ATOM 2132 C C . ASN A 1 276 ? -0.383 1.498 24.412 1.00 92.56 276 ASN A C 1
ATOM 2134 O O . ASN A 1 276 ? -0.224 0.369 24.887 1.00 92.56 276 ASN A O 1
ATOM 2138 N N . THR A 1 277 ? -0.002 1.809 23.176 1.00 93.19 277 THR A N 1
ATOM 2139 C CA . THR A 1 277 ? 0.874 0.943 22.381 1.00 93.19 277 THR A CA 1
ATOM 2140 C C . THR A 1 277 ? 2.200 0.718 23.098 1.00 93.19 277 THR A C 1
ATOM 2142 O O . THR A 1 277 ? 2.692 1.589 23.819 1.00 93.19 277 THR A O 1
ATOM 2145 N N . SER A 1 278 ? 2.792 -0.461 22.903 1.00 90.69 278 SER A N 1
ATOM 2146 C CA . SER A 1 278 ? 4.122 -0.743 23.443 1.00 90.69 278 SER A CA 1
ATOM 2147 C C . SER A 1 278 ? 5.152 0.197 22.821 1.00 90.69 278 SER A C 1
ATOM 2149 O O . SER A 1 278 ? 5.101 0.465 21.623 1.00 90.69 278 SER A O 1
ATOM 2151 N N . PHE A 1 279 ? 6.145 0.623 23.603 1.00 89.00 279 PHE A N 1
ATOM 2152 C CA . PHE A 1 279 ? 7.277 1.392 23.078 1.00 89.00 279 PHE A CA 1
ATOM 2153 C C . PHE A 1 279 ? 8.055 0.615 22.002 1.00 89.00 279 PHE A C 1
ATOM 2155 O O . PHE A 1 279 ? 8.657 1.205 21.118 1.00 89.00 279 PHE A O 1
ATOM 2162 N N . SER A 1 280 ? 8.001 -0.721 22.033 1.00 89.00 280 SER A N 1
ATOM 2163 C CA . SER A 1 280 ? 8.597 -1.571 20.997 1.00 89.00 280 SER A CA 1
ATOM 2164 C C . SER A 1 280 ? 7.890 -1.502 19.638 1.00 89.00 280 SER A C 1
ATOM 2166 O O . SER A 1 280 ? 8.452 -1.975 18.659 1.00 89.00 280 SER A O 1
ATOM 2168 N N . GLU A 1 281 ? 6.654 -0.992 19.577 1.00 90.06 281 GLU A N 1
ATOM 2169 C CA . GLU A 1 281 ? 5.917 -0.765 18.321 1.00 90.06 281 GLU A CA 1
ATOM 2170 C C . GLU A 1 281 ? 6.171 0.627 17.731 1.00 90.06 281 GLU A C 1
ATOM 2172 O O . GLU A 1 281 ? 5.743 0.893 16.611 1.00 90.06 281 GLU A O 1
ATOM 2177 N N . LEU A 1 282 ? 6.810 1.522 18.488 1.00 92.75 282 LEU A N 1
ATOM 2178 C CA . LEU A 1 282 ? 7.101 2.878 18.047 1.00 92.75 282 LEU A CA 1
ATOM 2179 C C . LEU A 1 282 ? 8.155 2.821 16.934 1.00 92.75 282 LEU A C 1
ATOM 2181 O O . LEU A 1 282 ? 9.192 2.186 17.112 1.00 92.75 282 LEU A O 1
ATOM 2185 N N . ILE A 1 283 ? 7.895 3.468 15.800 1.00 93.31 283 ILE A N 1
ATOM 2186 C CA . ILE A 1 283 ? 8.822 3.585 14.668 1.00 93.31 283 ILE A CA 1
ATOM 2187 C C . ILE A 1 283 ? 8.945 5.064 14.327 1.00 93.31 283 ILE A C 1
ATOM 2189 O O . ILE A 1 283 ? 8.075 5.639 13.689 1.00 93.31 283 ILE A O 1
ATOM 2193 N N . THR A 1 284 ? 10.039 5.681 14.754 1.00 93.88 284 THR A N 1
ATOM 2194 C CA . THR A 1 284 ? 10.273 7.127 14.621 1.00 93.88 284 THR A CA 1
ATOM 2195 C C . THR A 1 284 ? 11.250 7.494 13.511 1.00 93.88 284 THR A C 1
ATOM 2197 O O . THR A 1 284 ? 11.480 8.680 13.266 1.00 93.88 284 THR A O 1
ATOM 2200 N N . ARG A 1 285 ? 11.859 6.498 12.860 1.00 94.81 285 ARG A N 1
ATOM 2201 C CA . ARG A 1 285 ? 12.644 6.681 11.643 1.00 94.81 285 ARG A CA 1
ATOM 2202 C C . ARG A 1 285 ? 12.538 5.460 10.736 1.00 94.81 285 ARG A C 1
ATOM 2204 O O . ARG A 1 285 ? 12.702 4.328 11.193 1.00 94.81 285 ARG A O 1
ATOM 2211 N N . MET A 1 286 ? 12.318 5.722 9.454 1.00 97.00 286 MET A N 1
ATOM 2212 C CA . MET A 1 286 ? 12.315 4.732 8.387 1.00 97.00 286 MET A CA 1
ATOM 2213 C C . MET A 1 286 ? 13.330 5.152 7.324 1.00 97.00 286 MET A C 1
ATOM 2215 O O . MET A 1 286 ? 13.196 6.217 6.730 1.00 97.00 286 MET A O 1
ATOM 2219 N N . ASP A 1 287 ? 14.337 4.319 7.082 1.00 96.69 287 ASP A N 1
ATOM 2220 C CA . ASP A 1 287 ? 15.218 4.469 5.926 1.00 96.69 287 ASP A CA 1
ATOM 2221 C C . ASP A 1 287 ? 14.592 3.661 4.778 1.00 96.69 287 ASP A C 1
ATOM 2223 O O . ASP A 1 287 ? 14.635 2.428 4.770 1.00 96.69 287 ASP A O 1
ATOM 2227 N N . ILE A 1 288 ? 13.913 4.359 3.863 1.00 98.25 288 ILE A N 1
ATOM 2228 C CA . ILE A 1 288 ? 13.029 3.748 2.863 1.00 98.25 288 ILE A CA 1
ATOM 2229 C C . ILE A 1 288 ? 13.727 3.700 1.510 1.00 98.25 288 ILE A C 1
ATOM 2231 O O . ILE A 1 288 ? 13.946 4.734 0.877 1.00 98.25 288 ILE A O 1
ATOM 2235 N N . ASN A 1 289 ? 14.020 2.497 1.031 1.00 98.00 289 ASN A N 1
ATOM 2236 C CA . ASN A 1 289 ? 14.572 2.253 -0.293 1.00 98.00 289 ASN A CA 1
ATOM 2237 C C . ASN A 1 289 ? 13.445 1.930 -1.278 1.00 98.00 289 ASN A C 1
ATOM 2239 O O . ASN A 1 289 ? 12.592 1.089 -1.003 1.00 98.00 289 ASN A O 1
ATOM 2243 N N . TYR A 1 290 ? 13.434 2.595 -2.430 1.00 96.50 290 TYR A N 1
ATOM 2244 C CA . TYR A 1 290 ? 12.351 2.511 -3.412 1.00 96.50 290 TYR A CA 1
ATOM 2245 C C . TYR A 1 290 ? 12.895 2.658 -4.838 1.00 96.50 290 TYR A C 1
ATOM 2247 O O . TYR A 1 290 ? 14.087 2.921 -5.045 1.00 96.50 290 TYR A O 1
ATOM 2255 N N . LYS A 1 291 ? 12.034 2.452 -5.844 1.00 93.50 291 LYS A N 1
ATOM 2256 C CA . LYS A 1 291 ? 12.438 2.318 -7.260 1.00 93.50 291 LYS A CA 1
ATOM 2257 C C . LYS A 1 291 ? 13.458 1.192 -7.425 1.00 93.50 291 LYS A C 1
ATOM 2259 O O . LYS A 1 291 ? 14.625 1.427 -7.756 1.00 93.50 291 LYS A O 1
ATOM 2264 N N . ARG A 1 292 ? 13.005 -0.038 -7.170 1.00 91.31 292 ARG A N 1
ATOM 2265 C CA . ARG A 1 292 ? 13.784 -1.253 -7.421 1.00 91.31 292 ARG A CA 1
ATOM 2266 C C . ARG A 1 292 ? 14.356 -1.235 -8.842 1.00 91.31 292 ARG A C 1
ATOM 2268 O O . ARG A 1 292 ? 13.700 -0.797 -9.789 1.00 91.31 292 ARG A O 1
ATOM 2275 N N . HIS A 1 293 ? 15.606 -1.659 -8.990 1.00 86.50 293 HIS A N 1
ATOM 2276 C CA . HIS A 1 293 ? 16.247 -1.725 -10.294 1.00 86.50 293 HIS A CA 1
ATOM 2277 C C . HIS A 1 293 ? 15.687 -2.919 -11.090 1.00 86.50 293 HIS A C 1
ATOM 2279 O O . HIS A 1 293 ? 15.607 -4.018 -10.540 1.00 86.50 293 HIS A O 1
ATOM 2285 N N . PRO A 1 294 ? 15.318 -2.749 -12.374 1.00 79.25 294 PRO A N 1
ATOM 2286 C CA . PRO A 1 294 ? 14.669 -3.798 -13.170 1.00 79.25 294 PRO A CA 1
ATOM 2287 C C . PRO A 1 294 ? 15.508 -5.066 -13.347 1.00 79.25 294 PRO A C 1
ATOM 2289 O O . PRO A 1 294 ? 14.955 -6.161 -13.399 1.00 79.25 294 PRO A O 1
ATOM 2292 N N . ALA A 1 295 ? 16.832 -4.920 -13.410 1.00 76.25 295 ALA A N 1
ATOM 2293 C CA . ALA A 1 295 ? 17.760 -6.019 -13.683 1.00 76.25 295 ALA A CA 1
ATOM 2294 C C . ALA A 1 295 ? 18.742 -6.318 -12.539 1.00 76.25 295 ALA A C 1
ATOM 2296 O O . ALA A 1 295 ? 19.403 -7.349 -12.546 1.00 76.25 295 ALA A O 1
ATOM 2297 N N . GLU A 1 296 ? 18.865 -5.423 -11.556 1.00 81.38 296 GLU A N 1
ATOM 2298 C CA . GLU A 1 296 ? 19.878 -5.545 -10.502 1.00 81.38 296 GLU A CA 1
ATOM 2299 C C . GLU A 1 296 ? 19.177 -5.678 -9.154 1.00 81.38 296 GLU A C 1
ATOM 2301 O O . GLU A 1 296 ? 18.130 -5.077 -8.925 1.00 81.38 296 GLU A O 1
ATOM 2306 N N . ASN A 1 297 ? 19.764 -6.436 -8.229 1.00 83.69 297 ASN A N 1
ATOM 2307 C CA . ASN A 1 297 ? 19.213 -6.606 -6.887 1.00 83.69 297 ASN A CA 1
ATOM 2308 C C . ASN A 1 297 ? 19.553 -5.406 -5.982 1.00 83.69 297 ASN A C 1
ATOM 2310 O O . ASN A 1 297 ? 20.276 -5.543 -4.996 1.00 83.69 297 ASN A O 1
ATOM 2314 N N . ARG A 1 298 ? 19.090 -4.211 -6.365 1.00 90.00 298 ARG A N 1
ATOM 2315 C CA . ARG A 1 298 ? 19.247 -2.968 -5.600 1.00 90.00 298 ARG A CA 1
ATOM 2316 C C . ARG A 1 298 ? 18.101 -1.993 -5.845 1.00 90.00 298 ARG A C 1
ATOM 2318 O O . ARG A 1 298 ? 17.346 -2.123 -6.807 1.00 90.00 298 ARG A O 1
ATOM 2325 N N . TYR A 1 299 ? 18.048 -0.960 -5.015 1.00 93.56 299 TYR A N 1
ATOM 2326 C CA . TYR A 1 299 ? 17.159 0.187 -5.170 1.00 93.56 299 TYR A CA 1
ATOM 2327 C C . TYR A 1 299 ? 17.918 1.371 -5.770 1.00 93.56 299 TYR A C 1
ATOM 2329 O O . TYR A 1 299 ? 19.113 1.551 -5.526 1.00 93.56 299 TYR A O 1
ATOM 2337 N N . ILE A 1 300 ? 17.236 2.161 -6.598 1.00 93.69 300 ILE A N 1
ATOM 2338 C CA . ILE A 1 300 ? 17.820 3.343 -7.247 1.00 93.69 300 ILE A CA 1
ATOM 2339 C C . ILE A 1 300 ? 17.743 4.561 -6.319 1.00 93.69 300 ILE A C 1
ATOM 2341 O O . ILE A 1 300 ? 18.533 5.494 -6.451 1.00 93.69 300 ILE A O 1
ATOM 2345 N N . SER A 1 301 ? 16.787 4.583 -5.390 1.00 95.38 301 SER A N 1
ATOM 2346 C CA . SER A 1 301 ? 16.541 5.721 -4.510 1.00 95.38 301 SER A CA 1
ATOM 2347 C C . SER A 1 301 ? 16.338 5.279 -3.066 1.00 95.38 301 SER A C 1
ATOM 2349 O O . SER A 1 301 ? 15.902 4.162 -2.798 1.00 95.38 301 SER A O 1
ATOM 2351 N N . SER A 1 302 ? 16.664 6.180 -2.143 1.00 96.31 302 SER A N 1
ATOM 2352 C CA . SER A 1 302 ? 16.486 6.002 -0.704 1.00 96.31 302 SER A CA 1
ATOM 2353 C C . SER A 1 302 ? 16.063 7.332 -0.078 1.00 96.31 302 SER A C 1
ATOM 2355 O O . SER A 1 302 ? 16.503 8.386 -0.547 1.00 96.31 302 SER A O 1
ATOM 2357 N N . SER A 1 303 ? 15.193 7.294 0.931 1.00 96.94 303 SER A N 1
ATOM 2358 C CA . SER A 1 303 ? 14.722 8.463 1.681 1.00 96.94 303 SER A CA 1
ATOM 2359 C C . SER A 1 303 ? 14.876 8.209 3.186 1.00 96.94 303 SER A C 1
ATOM 2361 O O . SER A 1 303 ? 14.314 7.230 3.683 1.00 96.94 303 SER A O 1
ATOM 2363 N N . PRO A 1 304 ? 15.643 9.038 3.921 1.00 95.56 304 PRO A N 1
ATOM 2364 C CA . PRO A 1 304 ? 15.740 8.946 5.372 1.00 95.56 304 PRO A CA 1
ATOM 2365 C C . PRO A 1 304 ? 14.592 9.734 6.014 1.00 95.56 304 PRO A C 1
ATOM 2367 O O . PRO A 1 304 ? 14.695 10.943 6.220 1.00 95.56 304 PRO A O 1
ATOM 2370 N N . SER A 1 305 ? 13.497 9.051 6.325 1.00 96.75 305 SER A N 1
ATOM 2371 C CA . SER A 1 305 ? 12.274 9.666 6.838 1.00 96.75 305 SER A CA 1
ATOM 2372 C C . SER A 1 305 ? 12.220 9.607 8.362 1.00 96.75 305 SER A C 1
ATOM 2374 O O . SER A 1 305 ? 12.349 8.525 8.939 1.00 96.75 305 SER A O 1
ATOM 2376 N N . ALA A 1 306 ? 12.043 10.744 9.043 1.00 95.81 306 ALA A N 1
ATOM 2377 C CA . ALA A 1 306 ? 12.100 10.797 10.505 1.00 95.81 306 ALA A CA 1
ATOM 2378 C C . ALA A 1 306 ? 11.023 11.677 11.154 1.00 95.81 306 ALA A C 1
ATOM 2380 O O . ALA A 1 306 ? 10.707 12.780 10.713 1.00 95.81 306 ALA A O 1
ATOM 2381 N N . ASN A 1 307 ? 10.501 11.201 12.284 1.00 95.19 307 ASN A N 1
ATOM 2382 C CA . ASN A 1 307 ? 9.529 11.909 13.103 1.00 95.19 307 ASN A CA 1
ATOM 2383 C C . ASN A 1 307 ? 10.254 12.669 14.216 1.00 95.19 307 ASN A C 1
ATOM 2385 O O . ASN A 1 307 ? 10.425 12.190 15.339 1.00 95.19 307 ASN A O 1
ATOM 2389 N N . THR A 1 308 ? 10.740 13.865 13.897 1.00 93.00 308 THR A N 1
ATOM 2390 C CA . THR A 1 308 ? 11.557 14.662 14.827 1.00 93.00 308 THR A CA 1
ATOM 2391 C C . THR A 1 308 ? 10.791 15.072 16.091 1.00 93.00 308 THR A C 1
ATOM 2393 O O . THR A 1 308 ? 11.383 15.143 17.175 1.00 93.00 308 THR A O 1
ATOM 2396 N N . THR A 1 309 ? 9.471 15.257 15.988 1.00 93.19 309 THR A N 1
ATOM 2397 C CA . THR A 1 309 ? 8.590 15.592 17.115 1.00 93.19 309 THR A CA 1
ATOM 2398 C C . THR A 1 309 ? 8.515 14.447 18.124 1.00 93.19 309 THR A C 1
ATOM 2400 O O . THR A 1 309 ? 8.806 14.652 19.303 1.00 93.19 309 THR A O 1
ATOM 2403 N N . ALA A 1 310 ? 8.200 13.228 17.679 1.00 92.94 310 ALA A N 1
ATOM 2404 C CA . ALA A 1 310 ? 8.118 12.052 18.540 1.00 92.94 310 ALA A CA 1
ATOM 2405 C C . ALA A 1 310 ? 9.488 11.690 19.122 1.00 92.94 310 ALA A C 1
ATOM 2407 O O . ALA A 1 310 ? 9.590 11.377 20.308 1.00 92.94 310 ALA A O 1
ATOM 2408 N N . ARG A 1 311 ? 10.570 11.811 18.341 1.00 93.44 311 ARG A N 1
ATOM 2409 C CA . ARG A 1 311 ? 11.930 11.580 18.861 1.00 93.44 311 ARG A CA 1
ATOM 2410 C C . ARG A 1 311 ? 12.279 12.531 19.998 1.00 93.44 311 ARG A C 1
ATOM 2412 O O . ARG A 1 311 ? 12.870 12.105 20.986 1.00 93.44 311 ARG A O 1
ATOM 2419 N N . THR A 1 312 ? 11.864 13.791 19.891 1.00 94.69 312 THR A N 1
ATOM 2420 C CA . THR A 1 312 ? 12.036 14.780 20.960 1.00 94.69 312 THR A CA 1
ATOM 2421 C C . THR A 1 312 ? 11.158 14.450 22.167 1.00 94.69 312 THR A C 1
ATOM 2423 O O . THR A 1 312 ? 11.654 14.427 23.292 1.00 94.69 312 THR A O 1
ATOM 2426 N N . A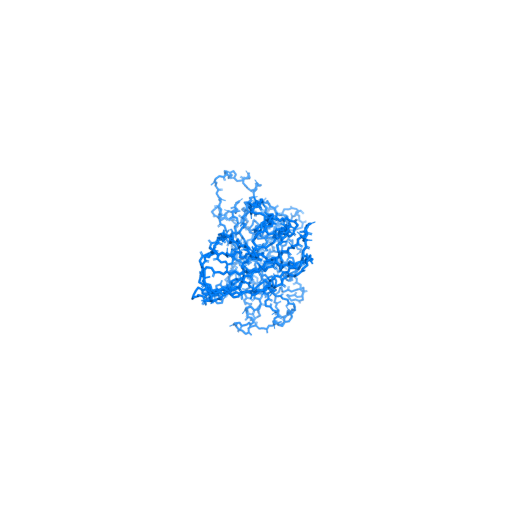LA A 1 313 ? 9.874 14.149 21.946 1.00 93.19 313 ALA A N 1
ATOM 2427 C CA . ALA A 1 313 ? 8.912 13.845 23.008 1.00 93.19 313 ALA A CA 1
ATOM 2428 C C . ALA A 1 313 ? 9.315 12.614 23.837 1.00 93.19 313 ALA A C 1
ATOM 2430 O O . ALA A 1 313 ? 9.162 12.608 25.059 1.00 93.19 313 ALA A O 1
ATOM 2431 N N . TRP A 1 314 ? 9.881 11.601 23.180 1.00 93.62 314 TRP A N 1
ATOM 2432 C CA . TRP A 1 314 ? 10.271 10.329 23.788 1.00 93.62 314 TRP A CA 1
ATOM 2433 C C . TRP A 1 314 ? 11.776 10.199 24.056 1.00 93.62 314 TRP A C 1
ATOM 2435 O O . TRP A 1 314 ? 12.228 9.136 24.479 1.00 93.62 314 TRP A O 1
ATOM 2445 N N . ASN A 1 315 ? 12.550 11.271 23.849 1.00 93.44 315 ASN A N 1
ATOM 2446 C CA . ASN A 1 315 ? 14.002 11.318 24.052 1.00 93.44 315 ASN A CA 1
ATOM 2447 C C . ASN A 1 315 ? 14.777 10.203 23.308 1.00 93.44 315 ASN A C 1
ATOM 2449 O O . ASN A 1 315 ? 15.715 9.612 23.848 1.00 93.44 315 ASN A O 1
ATOM 2453 N N . ILE A 1 316 ? 14.385 9.924 22.065 1.00 92.50 316 ILE A N 1
ATOM 2454 C CA . ILE A 1 316 ? 15.005 8.914 21.197 1.00 92.50 316 ILE A CA 1
ATOM 2455 C C . ILE A 1 316 ? 16.238 9.516 20.525 1.00 92.50 316 ILE A C 1
ATOM 2457 O O . ILE A 1 316 ? 16.151 10.513 19.803 1.00 92.50 316 ILE A O 1
ATOM 2461 N N . GLN A 1 317 ? 17.394 8.897 20.744 1.00 90.81 317 GLN A N 1
ATOM 2462 C CA . GLN A 1 317 ? 18.684 9.367 20.240 1.00 90.81 317 GLN A CA 1
ATOM 2463 C C . GLN A 1 317 ? 18.875 9.013 18.767 1.00 90.81 317 GLN A C 1
ATOM 2465 O O . GLN A 1 317 ? 18.239 8.101 18.261 1.00 90.81 317 GLN A O 1
ATOM 2470 N N . THR A 1 318 ? 19.762 9.708 18.053 1.00 86.38 318 THR A N 1
ATOM 2471 C CA . THR A 1 318 ? 19.935 9.602 16.587 1.00 86.38 318 THR A CA 1
ATOM 2472 C C . THR A 1 318 ? 20.121 8.178 16.052 1.00 86.38 318 THR A C 1
ATOM 2474 O O . THR A 1 318 ? 19.624 7.884 14.971 1.00 86.38 318 THR A O 1
ATOM 2477 N N . GLU A 1 319 ? 20.802 7.304 16.794 1.00 85.81 319 GLU A N 1
ATOM 2478 C CA . GLU A 1 319 ? 21.105 5.920 16.385 1.00 85.81 319 GLU A CA 1
ATOM 2479 C C . GLU A 1 319 ? 20.042 4.903 16.841 1.00 85.81 319 GLU A C 1
ATOM 2481 O O . GLU A 1 319 ? 20.160 3.707 16.588 1.00 85.81 319 GLU A O 1
ATOM 2486 N N . GLU A 1 320 ? 18.992 5.365 17.519 1.00 85.19 320 GLU A N 1
ATOM 2487 C CA . GLU A 1 320 ? 17.932 4.519 18.055 1.00 85.19 320 GLU A CA 1
ATOM 2488 C C . GLU A 1 320 ? 16.706 4.498 17.135 1.00 85.19 320 GLU A C 1
ATOM 2490 O O . GLU A 1 320 ? 16.365 5.491 16.477 1.00 85.19 320 GLU A O 1
ATOM 2495 N N . ASN A 1 321 ? 16.000 3.362 17.168 1.00 85.44 321 ASN A N 1
ATOM 2496 C CA . ASN A 1 321 ? 14.666 3.197 16.591 1.00 85.44 321 ASN A CA 1
ATOM 2497 C C . ASN A 1 321 ? 14.599 3.517 15.084 1.00 85.44 321 ASN A C 1
ATOM 2499 O O . ASN A 1 321 ? 13.724 4.246 14.622 1.00 85.44 321 ASN A O 1
ATOM 2503 N N . ILE A 1 322 ? 15.566 2.976 14.340 1.00 89.31 322 ILE A N 1
ATOM 2504 C CA . ILE A 1 322 ? 15.659 3.073 12.883 1.00 89.31 322 ILE A CA 1
ATOM 2505 C C . ILE A 1 322 ? 15.230 1.735 12.291 1.00 89.31 322 ILE A C 1
ATOM 2507 O O . ILE A 1 322 ? 15.756 0.689 12.677 1.00 89.31 322 ILE A O 1
ATOM 2511 N N . VAL A 1 323 ? 14.283 1.773 11.360 1.00 94.94 323 VAL A N 1
ATOM 2512 C CA . VAL A 1 323 ? 13.856 0.608 10.584 1.00 94.94 323 VAL A CA 1
ATOM 2513 C C . VAL A 1 323 ? 14.225 0.836 9.125 1.00 94.94 323 VAL A C 1
ATOM 2515 O O . VAL A 1 323 ? 13.959 1.902 8.580 1.00 94.94 323 VAL A O 1
ATOM 2518 N N . GLU A 1 324 ? 14.826 -0.162 8.487 1.00 96.31 324 GLU A N 1
ATOM 2519 C CA . GLU A 1 324 ? 15.018 -0.157 7.038 1.00 96.31 324 GLU A CA 1
ATOM 2520 C C . GLU A 1 324 ? 13.789 -0.776 6.368 1.00 96.31 324 GLU A C 1
ATOM 2522 O O . GLU A 1 324 ? 13.331 -1.851 6.767 1.00 96.31 324 GLU A O 1
ATOM 2527 N N . VAL A 1 325 ? 13.249 -0.094 5.360 1.00 97.69 325 VAL A N 1
ATOM 2528 C CA . VAL A 1 325 ? 12.083 -0.548 4.600 1.00 97.69 325 VAL A CA 1
ATOM 2529 C C . VAL A 1 325 ? 12.429 -0.558 3.121 1.00 97.69 325 VAL A C 1
ATOM 2531 O O . VAL A 1 325 ? 12.994 0.392 2.592 1.00 97.69 325 VAL A O 1
ATOM 2534 N N . ASN A 1 326 ? 12.057 -1.636 2.447 1.00 97.56 326 ASN A N 1
ATOM 2535 C CA . ASN A 1 326 ? 12.312 -1.845 1.033 1.00 97.56 326 ASN A CA 1
ATOM 2536 C C . ASN A 1 326 ? 10.966 -1.936 0.304 1.00 97.56 326 ASN A C 1
ATOM 2538 O O . ASN A 1 326 ? 10.177 -2.832 0.603 1.00 97.56 326 ASN A O 1
ATOM 2542 N N . LEU A 1 327 ? 10.699 -0.993 -0.602 1.00 97.06 327 LEU A N 1
ATOM 2543 C CA . LEU A 1 327 ? 9.481 -0.930 -1.414 1.00 97.06 327 LEU A CA 1
ATOM 2544 C C . LEU A 1 327 ? 9.776 -1.490 -2.807 1.00 97.06 327 LEU A C 1
ATOM 2546 O O . LEU A 1 327 ? 10.465 -0.854 -3.612 1.00 97.06 327 LEU A O 1
ATOM 2550 N N . ASP A 1 328 ? 9.279 -2.693 -3.088 1.00 95.00 328 ASP A N 1
ATOM 2551 C CA . ASP A 1 328 ? 9.513 -3.368 -4.366 1.00 95.00 328 ASP A CA 1
ATOM 2552 C C . ASP A 1 328 ? 8.638 -2.805 -5.492 1.00 95.00 328 ASP A C 1
ATOM 2554 O O . ASP A 1 328 ? 9.031 -2.868 -6.657 1.00 95.00 328 ASP A O 1
ATOM 2558 N N . MET A 1 329 ? 7.451 -2.295 -5.155 1.00 95.31 329 MET A N 1
ATOM 2559 C CA . MET A 1 329 ? 6.378 -1.957 -6.090 1.00 95.31 329 MET A CA 1
ATOM 2560 C C . MET A 1 329 ? 6.020 -0.471 -6.075 1.00 95.31 329 MET A C 1
ATOM 2562 O O . MET A 1 329 ? 5.734 0.093 -7.133 1.00 95.31 329 MET A O 1
ATOM 2566 N N . ASN A 1 330 ? 6.011 0.172 -4.906 1.00 96.38 330 ASN A N 1
ATOM 2567 C CA . ASN A 1 330 ? 5.740 1.603 -4.793 1.00 96.38 330 ASN A CA 1
ATOM 2568 C C . ASN A 1 330 ? 6.977 2.413 -5.220 1.00 96.38 330 ASN A C 1
ATOM 2570 O O . ASN A 1 330 ? 8.086 2.221 -4.714 1.00 96.38 330 ASN A O 1
ATOM 2574 N N . VAL A 1 331 ? 6.795 3.305 -6.196 1.00 94.75 331 VAL A N 1
ATOM 2575 C CA . VAL A 1 331 ? 7.881 4.114 -6.777 1.00 94.75 331 VAL A CA 1
ATOM 2576 C C . VAL A 1 331 ? 7.828 5.588 -6.402 1.00 94.75 331 VAL A C 1
ATOM 2578 O O . VAL A 1 331 ? 8.708 6.346 -6.828 1.00 94.75 331 VAL A O 1
ATOM 2581 N N . ASP A 1 332 ? 6.830 5.997 -5.629 1.00 94.75 332 ASP A N 1
ATOM 2582 C CA . ASP A 1 332 ? 6.701 7.380 -5.201 1.00 94.75 332 ASP A CA 1
ATOM 2583 C C . ASP A 1 332 ? 7.731 7.725 -4.133 1.00 94.75 332 ASP A C 1
ATOM 2585 O O . ASP A 1 332 ? 8.180 6.882 -3.359 1.00 94.75 332 ASP A O 1
ATOM 2589 N N . THR A 1 333 ? 8.155 8.986 -4.141 1.00 95.25 333 THR A N 1
ATOM 2590 C CA . THR A 1 333 ? 9.144 9.497 -3.195 1.00 95.25 333 THR A CA 1
ATOM 2591 C C . THR A 1 333 ? 8.507 9.617 -1.809 1.00 95.25 333 THR A C 1
ATOM 2593 O O . THR A 1 333 ? 7.596 10.432 -1.662 1.00 95.25 333 THR A O 1
ATOM 2596 N N . PRO A 1 334 ? 8.990 8.888 -0.786 1.00 95.62 334 PRO A N 1
ATOM 2597 C CA . PRO A 1 334 ? 8.496 9.047 0.579 1.00 95.62 334 PRO A CA 1
ATOM 2598 C C . PRO A 1 334 ? 8.876 10.418 1.146 1.00 95.62 334 PRO A C 1
ATOM 2600 O O . PRO A 1 334 ? 9.975 10.917 0.868 1.00 95.62 334 PRO A O 1
ATOM 2603 N N . ALA A 1 335 ? 8.014 11.002 1.980 1.00 95.19 335 ALA A N 1
ATOM 2604 C CA . ALA A 1 335 ? 8.328 12.244 2.682 1.00 95.19 335 ALA A CA 1
ATOM 2605 C C . ALA A 1 335 ? 9.511 12.049 3.645 1.00 95.19 335 ALA A C 1
ATOM 2607 O O . ALA A 1 335 ? 9.682 10.974 4.213 1.00 95.19 335 ALA A O 1
ATOM 2608 N N . THR A 1 336 ? 10.344 13.075 3.839 1.00 95.25 336 THR A N 1
ATOM 2609 C CA . THR A 1 336 ? 11.487 13.024 4.778 1.00 95.25 336 THR A CA 1
ATOM 2610 C C . THR A 1 336 ? 11.095 13.362 6.214 1.00 95.25 336 THR A C 1
ATOM 2612 O O . THR A 1 336 ? 11.802 13.009 7.154 1.00 95.25 336 THR A O 1
ATOM 2615 N N . ASP A 1 337 ? 9.958 14.027 6.378 1.00 92.94 337 ASP A N 1
ATOM 2616 C CA . ASP A 1 337 ? 9.431 14.516 7.643 1.00 92.94 337 ASP A CA 1
ATOM 2617 C C . ASP A 1 337 ? 7.926 14.239 7.706 1.00 92.94 337 ASP A C 1
ATOM 2619 O O . ASP A 1 337 ? 7.302 13.841 6.724 1.00 92.94 337 ASP A O 1
ATOM 2623 N N . GLN A 1 338 ? 7.349 14.432 8.886 1.00 85.88 338 GLN A N 1
ATOM 2624 C CA . GLN A 1 338 ? 5.937 14.171 9.160 1.00 85.88 338 GLN A CA 1
ATOM 2625 C C . GLN A 1 338 ? 5.028 15.012 8.245 1.00 85.88 338 GLN A C 1
ATOM 2627 O O . GLN A 1 338 ? 5.165 16.239 8.210 1.00 85.88 338 GLN A O 1
ATOM 2632 N N . SER A 1 339 ? 4.073 14.376 7.557 1.00 87.06 339 SER A N 1
ATOM 2633 C CA . SER A 1 339 ? 2.993 15.079 6.850 1.00 87.06 339 SER A CA 1
ATOM 2634 C C . SER A 1 339 ? 1.767 15.261 7.747 1.00 87.06 339 SER A C 1
ATOM 2636 O O . SER A 1 339 ? 1.510 14.479 8.663 1.00 87.06 339 SER A O 1
ATOM 2638 N N . GLY A 1 340 ? 0.991 16.308 7.462 1.00 86.38 340 GLY A N 1
ATOM 2639 C CA . GLY A 1 340 ? -0.338 16.492 8.038 1.00 86.38 340 GLY A CA 1
ATOM 2640 C C . GLY A 1 340 ? -1.396 15.569 7.429 1.00 86.38 340 GLY A C 1
ATOM 2641 O O . GLY A 1 340 ? -2.431 15.380 8.061 1.00 86.38 340 GLY A O 1
ATOM 2642 N N . ASP A 1 341 ? -1.151 14.996 6.243 1.00 92.44 341 ASP A N 1
ATOM 2643 C CA . ASP A 1 341 ? -2.034 14.008 5.619 1.00 92.44 341 ASP A CA 1
ATOM 2644 C C . ASP A 1 341 ? -1.358 12.622 5.586 1.00 92.44 341 ASP A C 1
ATOM 2646 O O . ASP A 1 341 ? -0.365 12.432 4.880 1.00 92.44 341 ASP A O 1
ATOM 2650 N N . PRO A 1 342 ? -1.893 11.610 6.298 1.00 93.50 342 PRO A N 1
ATOM 2651 C CA . PRO A 1 342 ? -1.368 10.248 6.248 1.00 93.50 342 PRO A CA 1
ATOM 2652 C C . PRO A 1 342 ? -1.478 9.587 4.865 1.00 93.50 342 PRO A C 1
ATOM 2654 O O . PRO A 1 342 ? -0.943 8.504 4.674 1.00 93.50 342 PRO A O 1
ATOM 2657 N N . ASN A 1 343 ? -2.199 10.166 3.906 1.00 94.31 343 ASN A N 1
ATOM 2658 C CA . ASN A 1 343 ? -2.422 9.588 2.581 1.00 94.31 343 ASN A CA 1
ATOM 2659 C C . ASN A 1 343 ? -1.538 10.184 1.482 1.00 94.31 343 ASN A C 1
ATOM 2661 O O . ASN A 1 343 ? -1.710 9.787 0.328 1.00 94.31 343 ASN A O 1
ATOM 2665 N N . ASP A 1 344 ? -0.619 11.089 1.826 1.00 93.56 344 ASP A N 1
ATOM 2666 C CA . ASP A 1 344 ? 0.303 11.707 0.867 1.00 93.56 344 ASP A CA 1
ATOM 2667 C C . ASP A 1 344 ? 1.325 10.712 0.307 1.00 93.56 344 ASP A C 1
ATOM 2669 O O . ASP A 1 344 ? 1.665 10.777 -0.872 1.00 93.56 344 ASP A O 1
ATOM 2673 N N . ASP A 1 345 ? 1.822 9.799 1.146 1.00 95.06 345 ASP A N 1
ATOM 2674 C CA . ASP A 1 345 ? 2.865 8.844 0.783 1.00 95.06 345 ASP A CA 1
ATOM 2675 C C . ASP A 1 345 ? 2.976 7.690 1.800 1.00 95.06 345 ASP A C 1
ATOM 2677 O O . ASP A 1 345 ? 2.314 7.671 2.844 1.00 9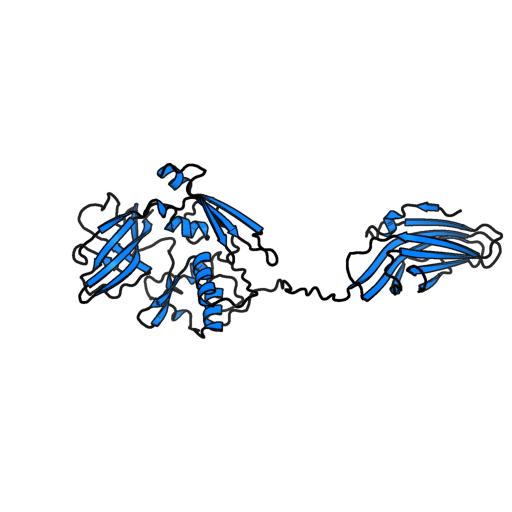5.06 345 ASP A O 1
ATOM 2681 N N . PHE A 1 346 ? 3.843 6.717 1.498 1.00 96.38 346 PHE A N 1
ATOM 2682 C CA . PHE A 1 346 ? 4.090 5.548 2.346 1.00 96.38 346 PHE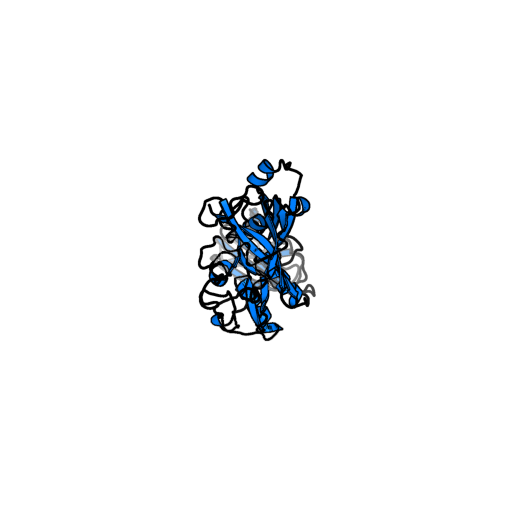 A CA 1
ATOM 2683 C C . PHE A 1 346 ? 4.532 5.923 3.768 1.00 96.38 346 PHE A C 1
ATOM 2685 O O . PHE A 1 346 ? 3.982 5.398 4.738 1.00 96.38 346 PHE A O 1
ATOM 2692 N N . TYR A 1 347 ? 5.518 6.814 3.908 1.00 97.25 347 TYR A N 1
ATOM 2693 C CA . TYR A 1 347 ? 6.058 7.169 5.215 1.00 97.25 347 TYR A CA 1
ATOM 2694 C C . TYR A 1 347 ? 4.990 7.846 6.068 1.00 97.25 347 TYR A C 1
ATOM 2696 O O . TYR A 1 347 ? 4.749 7.407 7.191 1.00 97.25 347 TYR A O 1
ATOM 2704 N N . SER A 1 348 ? 4.296 8.841 5.515 1.00 95.88 348 SER A N 1
ATOM 2705 C CA . SER A 1 348 ? 3.229 9.568 6.212 1.00 95.88 348 SER A CA 1
ATOM 2706 C C . SER A 1 348 ? 2.122 8.635 6.725 1.00 95.88 348 SER A C 1
ATOM 2708 O O . SER A 1 348 ? 1.646 8.786 7.855 1.00 95.88 348 SER A O 1
ATOM 2710 N N . TYR A 1 349 ? 1.762 7.606 5.949 1.00 96.50 349 TYR A N 1
ATOM 2711 C CA . TYR A 1 349 ? 0.766 6.614 6.358 1.00 96.50 349 TYR A CA 1
ATOM 2712 C C . TYR A 1 349 ? 1.217 5.803 7.577 1.00 96.50 349 TYR A C 1
ATOM 2714 O O . TYR A 1 349 ? 0.478 5.669 8.558 1.00 96.50 349 TYR A O 1
ATOM 2722 N N . TYR A 1 350 ? 2.438 5.265 7.538 1.00 96.31 350 TYR A N 1
ATOM 2723 C CA . TYR A 1 350 ? 2.964 4.426 8.613 1.00 96.31 350 TYR A CA 1
ATOM 2724 C C . TYR A 1 350 ? 3.424 5.230 9.835 1.00 96.31 350 TYR A C 1
ATOM 2726 O O . TYR A 1 350 ? 3.287 4.734 10.955 1.00 96.31 350 TYR A O 1
ATOM 2734 N N . ASP A 1 351 ? 3.871 6.474 9.660 1.00 95.88 351 ASP A N 1
ATOM 2735 C CA . ASP A 1 351 ? 4.136 7.421 10.748 1.00 95.88 351 ASP A CA 1
ATOM 2736 C C . ASP A 1 351 ? 2.847 7.748 11.515 1.00 95.88 351 ASP A C 1
ATOM 2738 O O . ASP A 1 351 ? 2.819 7.714 12.744 1.00 95.88 351 ASP A O 1
ATOM 2742 N N . ASN A 1 352 ? 1.715 7.928 10.827 1.00 95.25 352 ASN A N 1
ATOM 2743 C CA . ASN A 1 352 ? 0.444 8.118 11.525 1.00 95.25 352 ASN A CA 1
ATOM 2744 C C . ASN A 1 352 ? 0.044 6.902 12.385 1.00 95.25 352 ASN A C 1
ATOM 2746 O O . ASN A 1 352 ? -0.593 7.072 13.426 1.00 95.25 352 ASN A O 1
ATOM 2750 N N . ILE A 1 353 ? 0.427 5.682 11.996 1.00 94.62 353 ILE A N 1
ATOM 2751 C CA . ILE A 1 353 ? 0.088 4.452 12.731 1.00 94.62 353 ILE A CA 1
ATOM 2752 C C . ILE A 1 353 ? 1.071 4.185 13.877 1.00 94.62 353 ILE A C 1
ATOM 2754 O O . ILE A 1 353 ? 0.636 3.839 14.981 1.00 94.62 353 ILE A O 1
ATOM 2758 N N . PHE A 1 354 ? 2.373 4.311 13.612 1.00 94.56 354 PHE A N 1
ATOM 2759 C CA . PHE A 1 354 ? 3.463 3.834 14.472 1.00 94.56 354 PHE A CA 1
ATOM 2760 C C . PHE A 1 354 ? 4.454 4.921 14.897 1.00 94.56 354 PHE A C 1
ATOM 2762 O O . PHE A 1 354 ? 5.303 4.645 15.735 1.00 94.56 354 PHE A O 1
ATOM 2769 N N . GLY A 1 355 ? 4.356 6.132 14.355 1.00 93.56 355 GLY A N 1
ATOM 2770 C CA . GLY A 1 355 ? 5.260 7.254 14.624 1.00 93.56 355 GLY A CA 1
ATOM 2771 C C . GLY A 1 355 ? 5.124 7.870 16.009 1.00 93.56 355 GLY A C 1
ATOM 2772 O O . GLY A 1 355 ? 6.043 8.529 16.485 1.00 93.56 355 GLY A O 1
ATOM 2773 N N . ASP A 1 356 ? 4.002 7.619 16.685 1.00 93.50 356 ASP A N 1
ATOM 2774 C CA . ASP A 1 356 ? 3.768 8.050 18.059 1.00 93.50 356 ASP A CA 1
ATOM 2775 C C . ASP A 1 356 ? 3.010 6.982 18.857 1.00 93.50 356 ASP A C 1
ATOM 2777 O O . ASP A 1 356 ? 2.378 6.079 18.297 1.00 93.50 356 ASP A O 1
ATOM 2781 N N . ILE A 1 357 ? 3.060 7.094 20.181 1.00 92.62 357 ILE A N 1
ATOM 2782 C CA . ILE A 1 357 ? 2.334 6.229 21.101 1.00 92.62 357 ILE A CA 1
ATOM 2783 C C . ILE A 1 357 ? 0.831 6.479 20.955 1.00 92.62 357 ILE A C 1
ATOM 2785 O O . ILE A 1 357 ? 0.346 7.592 21.148 1.00 92.62 357 ILE A O 1
ATOM 2789 N N . LYS A 1 358 ? 0.081 5.419 20.646 1.00 93.50 358 LYS A N 1
ATOM 2790 C CA . LYS A 1 358 ? -1.371 5.475 20.435 1.00 93.50 358 LYS A CA 1
ATOM 2791 C C . LYS A 1 358 ? -2.128 4.895 21.616 1.00 93.50 358 LYS A C 1
ATOM 2793 O O . LYS A 1 358 ? -1.654 3.965 22.275 1.00 93.50 358 LYS A O 1
ATOM 2798 N N . LEU A 1 359 ? -3.346 5.382 21.835 1.00 93.31 359 LEU A N 1
ATOM 2799 C CA . LEU A 1 359 ? -4.283 4.735 22.744 1.00 93.31 359 LEU A CA 1
ATOM 2800 C C . LEU A 1 359 ? -4.834 3.433 22.148 1.00 93.31 359 LEU A C 1
ATOM 2802 O O . LEU A 1 359 ? -5.174 3.341 20.967 1.00 93.31 359 LEU A O 1
ATOM 2806 N N . ILE A 1 360 ? -4.964 2.432 23.010 1.00 94.81 360 ILE A N 1
ATOM 2807 C CA . ILE A 1 360 ? -5.591 1.141 22.756 1.00 94.81 360 ILE A CA 1
ATOM 2808 C C . ILE A 1 360 ? -6.761 0.991 23.722 1.00 94.81 360 ILE A C 1
ATOM 2810 O O . ILE A 1 360 ? -6.597 1.124 24.936 1.00 94.81 360 ILE A O 1
ATOM 2814 N N . VAL A 1 361 ? -7.939 0.688 23.183 1.00 94.31 361 VAL A N 1
ATOM 2815 C CA . VAL A 1 361 ? -9.165 0.510 23.965 1.00 94.31 361 VAL A CA 1
ATOM 2816 C C . VAL A 1 361 ? -9.713 -0.887 23.733 1.00 94.31 361 VAL A C 1
ATOM 2818 O O . VAL A 1 361 ? -10.092 -1.246 22.621 1.00 94.31 361 VAL A O 1
ATOM 2821 N N . GLU A 1 362 ? -9.780 -1.680 24.792 1.00 95.94 362 GLU A N 1
ATOM 2822 C CA . GLU A 1 362 ? -10.392 -3.004 24.785 1.00 95.94 362 GLU A CA 1
ATOM 2823 C C . GLU A 1 362 ? -11.683 -2.963 25.596 1.00 95.94 362 GLU A C 1
ATOM 2825 O O . GLU A 1 362 ? -11.709 -2.472 26.723 1.00 95.94 362 GLU A O 1
ATOM 2830 N N . CYS A 1 363 ? -12.773 -3.486 25.044 1.00 94.88 363 CYS A N 1
ATOM 2831 C CA . CYS A 1 363 ? -14.025 -3.599 25.783 1.00 94.88 363 CYS A CA 1
ATOM 2832 C C . CYS A 1 363 ? -14.900 -4.727 25.244 1.00 94.88 363 CYS A C 1
ATOM 2834 O O . CYS A 1 363 ? -14.617 -5.347 24.217 1.00 94.88 363 CYS A O 1
ATOM 2836 N N . GLU A 1 364 ? -15.976 -5.010 25.966 1.00 96.19 364 GLU A N 1
ATOM 2837 C CA . GLU A 1 364 ? -16.999 -5.952 25.548 1.00 96.19 364 GLU A CA 1
ATOM 2838 C C . GLU A 1 364 ? -18.313 -5.209 25.320 1.00 96.19 364 GLU A C 1
ATOM 2840 O O . GLU A 1 364 ? -18.926 -4.723 26.270 1.00 96.19 364 GLU A O 1
ATOM 2845 N N . ILE A 1 365 ? -18.760 -5.149 24.069 1.00 96.00 365 ILE A N 1
ATOM 2846 C CA . ILE A 1 365 ? -20.068 -4.625 23.693 1.00 96.00 365 ILE A CA 1
ATOM 2847 C C . ILE A 1 365 ? -21.147 -5.597 24.170 1.00 96.00 365 ILE A C 1
ATOM 2849 O O . ILE A 1 365 ? -21.152 -6.780 23.814 1.00 96.00 365 ILE A O 1
ATOM 2853 N N . VAL A 1 366 ? -22.093 -5.076 24.946 1.00 95.06 366 VAL A N 1
ATOM 2854 C CA . VAL A 1 366 ? -23.255 -5.818 25.454 1.00 95.06 366 VAL A CA 1
ATOM 2855 C C . VAL A 1 366 ? -24.556 -5.397 24.786 1.00 95.06 366 VAL A C 1
ATOM 2857 O O . VAL A 1 366 ? -25.509 -6.170 24.807 1.00 95.06 366 VAL A O 1
ATOM 2860 N N . ASN A 1 367 ? -24.604 -4.219 24.159 1.00 94.56 367 ASN A N 1
ATOM 2861 C CA . ASN A 1 367 ? -25.780 -3.766 23.427 1.00 94.56 367 ASN A CA 1
ATOM 2862 C C . ASN A 1 367 ? -25.857 -4.430 22.034 1.00 94.56 367 ASN A C 1
ATOM 2864 O O . ASN A 1 367 ? -24.997 -4.157 21.190 1.00 94.56 367 ASN A O 1
ATOM 2868 N N . PRO A 1 368 ? -26.897 -5.243 21.743 1.00 92.94 368 PRO A N 1
ATOM 2869 C CA . PRO A 1 368 ? -27.034 -5.932 20.458 1.00 92.94 368 PRO A CA 1
ATOM 2870 C C . PRO A 1 368 ? -27.117 -5.009 19.240 1.00 92.94 368 PRO A C 1
ATOM 2872 O O . PRO A 1 368 ? -26.836 -5.453 18.129 1.00 92.94 368 PRO A O 1
ATOM 2875 N N . LYS A 1 369 ? -27.467 -3.728 19.437 1.00 94.31 369 LYS A N 1
ATOM 2876 C CA . LYS A 1 369 ? -27.498 -2.706 18.379 1.00 94.31 369 LYS A CA 1
ATOM 2877 C C . LYS A 1 369 ? -26.182 -2.627 17.595 1.00 94.31 369 LYS A C 1
ATOM 2879 O O . LYS A 1 369 ? -26.218 -2.310 16.414 1.00 94.31 369 LYS A O 1
ATOM 2884 N N . TYR A 1 370 ? -25.051 -2.914 18.238 1.00 94.69 370 TYR A N 1
ATOM 2885 C CA . TYR A 1 370 ? -23.716 -2.726 17.666 1.00 94.69 370 TYR A CA 1
ATOM 2886 C C . TYR A 1 370 ? -23.030 -4.035 17.244 1.00 94.69 370 TYR A C 1
ATOM 2888 O O . TYR A 1 370 ? -21.843 -4.036 16.945 1.00 94.69 370 TYR A O 1
ATOM 2896 N N . TYR A 1 371 ? -23.728 -5.177 17.215 1.00 92.31 371 TYR A N 1
ATOM 2897 C CA . TYR A 1 371 ? -23.105 -6.471 16.869 1.00 92.31 371 TYR A CA 1
ATOM 2898 C C . TYR A 1 371 ? -22.756 -6.639 15.382 1.00 92.31 371 TYR A C 1
ATOM 2900 O O . TYR A 1 371 ? -22.062 -7.594 15.015 1.00 92.31 371 TYR A O 1
ATOM 2908 N N . ASN A 1 372 ? -23.226 -5.719 14.539 1.00 90.44 372 ASN A N 1
ATOM 2909 C CA . ASN A 1 372 ? -22.879 -5.628 13.124 1.00 90.44 372 ASN A CA 1
ATOM 2910 C C . ASN A 1 372 ? -21.535 -4.927 12.870 1.00 90.44 372 ASN A C 1
ATOM 2912 O O . ASN A 1 372 ? -21.095 -4.946 11.727 1.00 90.44 372 ASN A O 1
ATOM 2916 N N . LEU A 1 373 ? -20.900 -4.343 13.894 1.00 93.31 373 LEU A N 1
ATOM 2917 C CA . LEU A 1 373 ? -19.568 -3.753 13.761 1.00 93.31 373 LEU A CA 1
ATOM 2918 C C . LEU A 1 373 ? -18.538 -4.804 13.336 1.00 93.31 373 LEU A C 1
ATOM 2920 O O . LEU A 1 373 ? -18.621 -5.967 13.738 1.00 93.31 373 LEU A O 1
ATOM 2924 N N . GLU A 1 374 ? -17.548 -4.387 12.561 1.00 93.50 374 GLU A N 1
ATOM 2925 C CA . GLU A 1 374 ? -16.468 -5.200 12.015 1.00 93.50 374 GLU A CA 1
ATOM 2926 C C . GLU A 1 374 ? -15.100 -4.537 12.238 1.00 93.50 374 GLU A C 1
ATOM 2928 O O . GLU A 1 374 ? -14.989 -3.378 12.623 1.00 93.50 374 GLU A O 1
ATOM 2933 N N . THR A 1 375 ? -14.016 -5.277 11.991 1.00 94.94 375 THR A N 1
ATOM 2934 C CA . THR A 1 375 ? -12.674 -4.676 11.959 1.00 94.94 375 THR A CA 1
ATOM 2935 C C . THR A 1 375 ? -12.596 -3.582 10.890 1.00 94.94 375 THR A C 1
ATOM 2937 O O . THR A 1 375 ? -13.165 -3.732 9.812 1.00 94.94 375 THR A O 1
ATOM 2940 N N . GLY A 1 376 ? -11.895 -2.490 11.169 1.00 94.25 376 GLY A N 1
ATOM 2941 C CA . GLY A 1 376 ? -11.828 -1.313 10.305 1.00 94.25 376 GLY A CA 1
ATOM 2942 C C . GLY A 1 376 ? -12.924 -0.273 10.560 1.00 94.25 376 GLY A C 1
ATOM 2943 O O . GLY A 1 376 ? -12.730 0.879 10.181 1.00 94.25 376 GLY A O 1
ATOM 2944 N N . ASP A 1 377 ? -14.021 -0.627 11.239 1.00 95.00 377 ASP A N 1
ATOM 2945 C CA . ASP A 1 377 ? -15.056 0.348 11.596 1.00 95.00 377 ASP A CA 1
ATOM 2946 C C . ASP A 1 377 ? -14.527 1.376 12.599 1.00 95.00 377 ASP A C 1
ATOM 2948 O O . ASP A 1 377 ? -13.739 1.064 13.503 1.00 95.00 377 ASP A O 1
ATOM 2952 N N . ILE A 1 378 ? -15.012 2.607 12.447 1.00 95.12 378 ILE A N 1
ATOM 2953 C CA . ILE A 1 378 ? -14.665 3.736 13.303 1.00 95.12 378 ILE A CA 1
ATOM 2954 C C . ILE A 1 378 ? -15.660 3.831 14.453 1.00 95.12 378 ILE A C 1
ATOM 2956 O O . ILE A 1 378 ? -16.874 3.861 14.247 1.00 95.12 378 ILE A O 1
ATOM 2960 N N . VAL A 1 379 ? -15.147 3.910 15.675 1.00 94.88 379 VAL A N 1
ATOM 2961 C CA . VAL A 1 379 ? -15.944 4.037 16.893 1.00 94.88 379 VAL A CA 1
ATOM 2962 C C . VAL A 1 379 ? -15.488 5.230 17.721 1.00 94.88 379 VAL A C 1
ATOM 2964 O O . VAL A 1 379 ? -14.300 5.556 17.789 1.00 94.88 379 VAL A O 1
ATOM 2967 N N . ILE A 1 380 ? -16.454 5.859 18.383 1.00 92.75 380 ILE A N 1
ATOM 2968 C CA . ILE A 1 380 ? -16.229 6.934 19.348 1.00 92.75 380 ILE A CA 1
ATOM 2969 C C . ILE A 1 380 ? -16.773 6.486 20.700 1.00 92.75 380 ILE A C 1
ATOM 2971 O O . ILE A 1 380 ? -17.803 5.815 20.785 1.00 92.75 380 ILE A O 1
ATOM 2975 N N . PHE A 1 381 ? -16.089 6.867 21.771 1.00 89.69 381 PHE A N 1
ATOM 2976 C CA . PHE A 1 381 ? -16.513 6.606 23.140 1.00 89.69 381 PHE A CA 1
ATOM 2977 C C . PHE A 1 381 ? -17.006 7.909 23.768 1.00 89.69 381 PHE A C 1
ATOM 2979 O O . PHE A 1 381 ? -16.220 8.808 24.049 1.00 89.69 381 PHE A O 1
ATOM 2986 N N . ASN A 1 382 ? -18.315 8.010 23.993 1.00 86.06 382 ASN A N 1
ATOM 2987 C CA . ASN A 1 382 ? -18.947 9.181 24.595 1.00 86.06 382 ASN A CA 1
ATOM 2988 C C . ASN A 1 382 ? -19.327 8.872 26.044 1.00 86.06 382 ASN A C 1
ATOM 2990 O O . ASN A 1 382 ? -20.443 8.423 26.327 1.00 86.06 382 ASN A O 1
ATOM 2994 N N . TYR A 1 383 ? -18.351 8.997 26.942 1.00 80.81 383 TYR A N 1
ATOM 2995 C CA . TYR A 1 383 ? -18.525 8.687 28.358 1.00 80.81 383 TYR A CA 1
ATOM 2996 C C . TYR A 1 383 ? -18.655 9.986 29.142 1.00 80.81 383 TYR A C 1
ATOM 2998 O O . TYR A 1 383 ? -17.890 10.928 28.967 1.00 80.81 383 TYR A O 1
ATOM 3006 N N . SER A 1 384 ? -19.641 10.027 30.027 1.00 67.38 384 SER A N 1
ATOM 3007 C CA . SER A 1 384 ? -20.017 11.193 30.824 1.00 67.38 384 SER A CA 1
ATOM 3008 C C . SER A 1 384 ? -19.078 11.473 32.005 1.00 67.38 384 SER A C 1
ATOM 3010 O O . SER A 1 384 ? -19.259 12.467 32.710 1.00 67.38 384 SER A O 1
ATOM 3012 N N . ILE A 1 385 ? -18.088 10.605 32.252 1.00 59.22 385 ILE A N 1
ATOM 3013 C CA . ILE A 1 385 ? -17.230 10.628 33.441 1.00 59.22 385 ILE A CA 1
ATOM 3014 C C . ILE A 1 385 ? -15.759 10.439 33.041 1.00 59.22 385 ILE A C 1
ATOM 3016 O O . ILE A 1 385 ? -15.382 9.353 32.617 1.00 59.22 385 ILE A O 1
ATOM 3020 N N . VAL A 1 386 ? -14.958 11.484 33.306 1.00 59.75 386 VAL A N 1
ATOM 3021 C CA . VAL A 1 386 ? -13.479 11.559 33.332 1.00 59.75 386 VAL A CA 1
ATOM 3022 C C . VAL A 1 386 ? -12.773 11.202 32.019 1.00 59.75 386 VAL A C 1
ATOM 3024 O O . VAL A 1 386 ? -12.846 10.067 31.568 1.00 59.75 386 VAL A O 1
ATOM 3027 N N . ASP A 1 387 ? -11.987 12.152 31.499 1.00 70.81 387 ASP A N 1
ATOM 3028 C CA . ASP A 1 387 ? -11.006 11.958 30.420 1.00 70.81 387 ASP A CA 1
ATOM 3029 C C . ASP A 1 387 ? -10.110 10.739 30.712 1.00 70.81 387 ASP A C 1
ATOM 3031 O O . ASP A 1 387 ? -9.231 10.805 31.588 1.00 70.81 387 ASP A O 1
ATOM 3035 N N . PRO A 1 388 ? -10.321 9.590 30.040 1.00 67.06 388 PRO A N 1
ATOM 3036 C CA . PRO A 1 388 ? -9.567 8.383 30.331 1.00 67.06 388 PRO A CA 1
ATOM 3037 C C . PRO A 1 388 ? -8.088 8.619 30.026 1.00 67.06 388 PRO A C 1
ATOM 3039 O O . PRO A 1 388 ? -7.731 9.089 28.947 1.00 67.06 388 PRO A O 1
ATOM 3042 N N . PHE A 1 389 ? -7.218 8.309 30.994 1.00 70.19 389 PHE A N 1
ATOM 3043 C CA . PHE A 1 389 ? -5.777 8.596 30.914 1.00 70.19 389 PHE A CA 1
ATOM 3044 C C . PHE A 1 389 ? -5.431 10.091 30.730 1.00 70.19 389 PHE A C 1
ATOM 3046 O O . PHE A 1 389 ? -4.315 10.417 30.341 1.00 70.19 389 PHE A O 1
ATOM 3053 N N . GLY A 1 390 ? -6.354 11.005 31.054 1.00 74.56 390 GLY A N 1
ATOM 3054 C CA . GLY A 1 390 ? -6.155 12.448 30.894 1.00 74.56 390 GLY A CA 1
ATOM 3055 C C . GLY A 1 390 ? -6.237 12.932 29.444 1.00 74.56 390 GLY A C 1
ATOM 3056 O O . GLY A 1 390 ? -5.843 14.063 29.169 1.00 74.56 390 GLY A O 1
ATOM 3057 N N . TYR A 1 391 ? -6.728 12.092 28.526 1.00 80.25 391 TYR A N 1
ATOM 3058 C CA . TYR A 1 391 ? -6.948 12.455 27.130 1.00 80.25 391 TYR A CA 1
ATOM 3059 C C . TYR A 1 391 ? -8.409 12.819 26.876 1.00 80.25 391 TYR A C 1
ATOM 3061 O O . TYR A 1 391 ? -9.317 12.121 27.325 1.00 80.25 391 TYR A O 1
ATOM 3069 N N . ILE A 1 392 ? -8.617 13.865 26.077 1.00 81.50 392 ILE A N 1
ATOM 3070 C CA . ILE A 1 392 ? -9.940 14.284 25.609 1.00 81.50 392 ILE A CA 1
ATOM 3071 C C . ILE A 1 392 ? -10.449 13.246 24.610 1.00 81.50 392 ILE A C 1
ATOM 3073 O O . ILE A 1 392 ? -9.835 13.020 23.572 1.00 81.50 392 ILE A O 1
ATOM 3077 N N . TRP A 1 393 ? -11.566 12.592 24.915 1.00 82.75 393 TRP A N 1
ATOM 3078 C CA . TRP A 1 393 ? -12.191 11.613 24.011 1.00 82.75 393 TRP A CA 1
ATOM 3079 C C . TRP A 1 393 ? -13.344 12.206 23.193 1.00 82.75 393 TRP A C 1
ATOM 3081 O O . TRP A 1 393 ? -13.768 11.610 22.207 1.00 82.75 393 TRP A O 1
ATOM 3091 N N . ASP A 1 394 ? -13.818 13.396 23.564 1.00 83.88 394 ASP A N 1
ATOM 3092 C CA . ASP A 1 394 ? -14.822 14.148 22.815 1.00 83.88 394 ASP A CA 1
ATOM 3093 C C . ASP A 1 394 ? -14.256 14.645 21.480 1.00 83.88 394 ASP A C 1
ATOM 3095 O O . ASP A 1 394 ? -13.404 15.531 21.436 1.00 83.88 394 ASP A O 1
ATOM 3099 N N . THR A 1 395 ? -14.767 14.091 20.384 1.00 83.62 395 THR A N 1
ATOM 3100 C CA . THR A 1 395 ? -14.337 14.398 19.015 1.00 83.62 395 THR A CA 1
ATOM 3101 C C . THR A 1 395 ? -14.797 15.759 18.503 1.00 83.62 395 THR A C 1
ATOM 3103 O O . THR A 1 395 ? -14.352 16.180 17.439 1.00 83.62 395 THR A O 1
ATOM 3106 N N . SER A 1 396 ? -15.651 16.473 19.242 1.00 83.75 396 SER A N 1
ATOM 3107 C CA . SER A 1 396 ? -16.021 17.857 18.919 1.00 83.75 396 SER A CA 1
ATOM 3108 C C . SER A 1 396 ? -15.023 18.898 19.444 1.00 83.75 396 SER A C 1
ATOM 3110 O O . SER A 1 396 ? -15.101 20.070 19.071 1.00 83.75 396 SER A O 1
ATOM 3112 N N . SER A 1 397 ? -14.067 18.467 20.269 1.00 84.19 397 SER A N 1
ATOM 3113 C CA . SER A 1 397 ? -13.050 19.307 20.897 1.00 84.19 397 SER A CA 1
ATOM 3114 C C . SER A 1 397 ? -11.659 19.037 20.306 1.00 84.19 397 SER A C 1
ATOM 3116 O O . SER A 1 397 ? -11.326 17.900 19.969 1.00 84.19 397 SER A O 1
ATOM 3118 N N . THR A 1 398 ? -10.802 20.064 20.228 1.00 86.25 398 THR A N 1
ATOM 3119 C CA . THR A 1 398 ? -9.373 19.880 19.908 1.00 86.25 398 THR A CA 1
ATOM 3120 C C . THR A 1 398 ? -8.749 18.886 20.891 1.00 86.25 398 THR A C 1
ATOM 3122 O O . THR A 1 398 ? -8.907 19.014 22.105 1.00 86.25 398 THR A O 1
ATOM 3125 N N . GLY A 1 399 ? -8.042 17.889 20.366 1.00 86.06 399 GLY A N 1
ATOM 3126 C CA . GLY A 1 399 ? -7.509 16.754 21.118 1.00 86.06 399 GLY A CA 1
ATOM 3127 C C . GLY A 1 399 ? -8.416 15.518 21.134 1.00 86.06 399 GLY A C 1
ATOM 3128 O O . GLY A 1 399 ? -7.964 14.466 21.585 1.00 86.06 399 GLY A O 1
ATOM 3129 N N . GLY A 1 400 ? -9.644 15.619 20.615 1.00 89.31 400 GLY A N 1
ATOM 3130 C CA . GLY A 1 400 ? -10.621 14.534 20.552 1.00 89.31 400 GLY A CA 1
ATOM 3131 C C . GLY A 1 400 ? -10.156 13.335 19.730 1.00 89.31 400 GLY A C 1
ATOM 3132 O O . GLY A 1 400 ? -9.638 13.505 18.624 1.00 89.31 400 GLY A O 1
ATOM 3133 N N . LYS A 1 401 ? -10.358 12.121 20.251 1.00 91.44 401 LYS A N 1
ATOM 3134 C CA . LYS A 1 401 ? -9.776 10.881 19.712 1.00 91.44 401 LYS A CA 1
ATOM 3135 C C . LYS A 1 401 ? -10.771 10.035 18.925 1.00 91.44 401 LYS A C 1
ATOM 3137 O O . LYS A 1 401 ? -11.885 9.783 19.373 1.00 91.44 401 LYS A O 1
ATOM 3142 N N . TRP A 1 402 ? -10.310 9.519 17.791 1.00 94.06 402 TRP A N 1
ATOM 3143 C CA . TRP A 1 402 ? -11.049 8.590 16.941 1.00 94.06 402 TRP A CA 1
ATOM 3144 C C . TRP A 1 402 ? -10.381 7.221 16.949 1.00 94.06 402 TRP A C 1
ATOM 3146 O O . TRP A 1 402 ? -9.156 7.121 16.820 1.00 94.06 402 TRP A O 1
ATOM 3156 N N . PHE A 1 403 ? -11.183 6.165 17.076 1.00 95.56 403 PHE A N 1
ATOM 3157 C CA . PHE A 1 403 ? -10.683 4.804 17.227 1.00 95.56 403 PHE A CA 1
ATOM 3158 C C . PHE A 1 403 ? -11.170 3.901 16.098 1.00 95.56 403 PHE A C 1
ATOM 3160 O O . PHE A 1 403 ? -12.337 3.940 15.726 1.00 95.56 403 PHE A O 1
ATOM 3167 N N . MET A 1 404 ? -10.289 3.041 15.596 1.00 96.88 404 MET A N 1
ATOM 3168 C CA . MET A 1 404 ? -10.614 2.004 14.619 1.00 96.88 404 MET A CA 1
ATOM 3169 C C . MET A 1 404 ? -10.560 0.627 15.278 1.00 96.88 404 MET A C 1
ATOM 3171 O O . MET A 1 404 ? -9.610 0.327 16.008 1.00 96.88 404 MET A O 1
ATOM 3175 N N . ILE A 1 405 ? -11.546 -0.230 15.007 1.00 97.38 405 ILE A N 1
ATOM 3176 C CA . ILE A 1 405 ? -11.553 -1.617 15.492 1.00 97.38 405 ILE A CA 1
ATOM 3177 C C . ILE A 1 405 ? -10.456 -2.412 14.772 1.00 97.38 405 ILE A C 1
ATOM 3179 O O . ILE A 1 405 ? -10.496 -2.588 13.559 1.00 97.38 405 ILE A O 1
ATOM 3183 N N . THR A 1 406 ? -9.488 -2.938 15.516 1.00 96.62 406 THR A N 1
ATOM 3184 C CA . THR A 1 406 ? -8.373 -3.741 14.982 1.00 96.62 406 THR A CA 1
ATOM 3185 C C . THR A 1 406 ? -8.548 -5.236 15.226 1.00 96.62 406 THR A C 1
ATOM 3187 O O . THR A 1 406 ? -8.046 -6.042 14.448 1.00 96.62 406 THR A O 1
ATOM 3190 N N . ASP A 1 407 ? -9.306 -5.617 16.256 1.00 96.81 407 ASP A N 1
ATOM 3191 C CA . ASP A 1 407 ? -9.645 -7.009 16.558 1.00 96.81 407 ASP A CA 1
ATOM 3192 C C . ASP A 1 407 ? -11.081 -7.103 17.084 1.00 96.81 407 ASP A C 1
ATOM 3194 O O . ASP A 1 407 ? -11.577 -6.191 17.756 1.00 96.81 407 ASP A O 1
ATOM 3198 N N . LEU A 1 408 ? -11.756 -8.206 16.770 1.00 94.94 408 LEU A N 1
ATOM 3199 C CA . LEU A 1 408 ? -13.141 -8.450 17.131 1.00 94.94 408 LEU A CA 1
ATOM 3200 C C . LEU A 1 408 ? -13.421 -9.947 17.288 1.00 94.94 408 LEU A C 1
ATOM 3202 O O . LEU A 1 408 ? -13.196 -10.747 16.385 1.00 94.94 408 LEU A O 1
ATOM 3206 N N . THR A 1 409 ? -14.013 -10.323 18.422 1.00 94.38 409 THR A N 1
ATOM 3207 C CA . THR A 1 409 ? -14.472 -11.691 18.697 1.00 94.38 409 THR A CA 1
ATOM 3208 C C . THR A 1 409 ? -15.926 -11.680 19.158 1.00 94.38 409 THR A C 1
ATOM 3210 O O . THR A 1 409 ? -16.272 -11.031 20.147 1.00 94.38 409 THR A O 1
ATOM 3213 N N . ARG A 1 410 ? -16.792 -12.438 18.476 1.00 91.56 410 ARG A N 1
ATOM 3214 C CA . ARG A 1 410 ? -18.222 -12.551 18.815 1.00 91.56 410 ARG A CA 1
ATOM 3215 C C . ARG A 1 410 ? -18.482 -13.740 19.737 1.00 91.56 410 ARG A C 1
ATOM 3217 O O . ARG A 1 410 ? -17.867 -14.793 19.604 1.00 91.56 410 ARG A O 1
ATOM 3224 N N . SER A 1 411 ? -19.396 -13.568 20.682 1.00 89.31 411 SER A N 1
ATOM 3225 C CA . SER A 1 411 ? -19.895 -14.603 21.591 1.00 89.31 411 SER A CA 1
ATOM 3226 C C . SER A 1 411 ? -21.414 -14.455 21.746 1.00 89.31 411 SER A C 1
ATOM 3228 O O . SER A 1 411 ? -22.000 -13.450 21.345 1.00 89.31 411 SER A O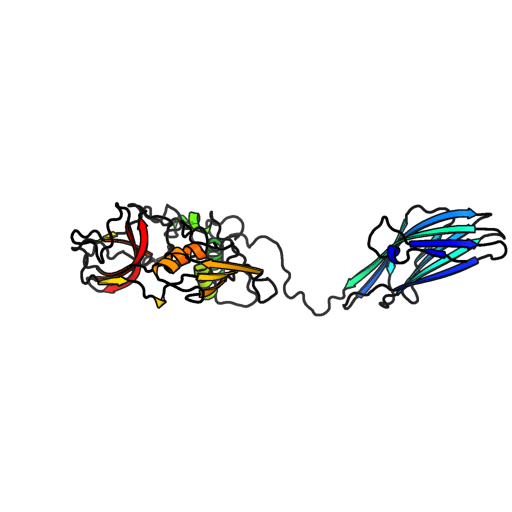 1
ATOM 3230 N N . ILE A 1 412 ? -22.093 -15.459 22.305 1.00 87.75 412 ILE A N 1
ATOM 3231 C CA . ILE A 1 412 ? -23.543 -15.360 22.527 1.00 87.75 412 ILE A CA 1
ATOM 3232 C C . ILE A 1 412 ? -23.811 -14.234 23.534 1.00 87.75 412 ILE A C 1
ATOM 3234 O O . ILE A 1 412 ? -23.414 -14.329 24.693 1.00 87.75 412 ILE A O 1
ATOM 3238 N N . GLY A 1 413 ? -24.499 -13.181 23.086 1.00 88.25 413 GLY A N 1
ATOM 3239 C CA . GLY A 1 413 ? -24.875 -12.041 23.925 1.00 88.25 413 GLY A CA 1
ATOM 3240 C C . GLY A 1 413 ? -23.735 -11.074 24.254 1.00 88.25 413 GLY A C 1
ATOM 3241 O O . GLY A 1 413 ? -23.898 -10.255 25.160 1.00 88.25 413 GLY A O 1
ATOM 3242 N N . SER A 1 414 ? -22.594 -11.154 23.559 1.00 90.62 414 SER A N 1
ATOM 3243 C CA . SER A 1 414 ? -21.551 -10.133 23.654 1.00 90.62 414 SER A CA 1
ATOM 3244 C C . SER A 1 414 ? -20.559 -10.144 22.494 1.00 90.62 414 SER A C 1
ATOM 3246 O O . SER A 1 414 ? -20.407 -11.129 21.771 1.00 90.62 414 SER A O 1
ATOM 3248 N N . MET A 1 415 ? -19.846 -9.034 22.326 1.00 95.44 415 MET A N 1
ATOM 3249 C CA . MET A 1 415 ? -18.786 -8.903 21.333 1.00 95.44 415 MET A CA 1
ATOM 3250 C C . MET A 1 415 ? -17.588 -8.187 21.941 1.00 95.44 415 MET A C 1
ATOM 3252 O O . MET A 1 415 ? -17.702 -7.053 22.394 1.00 95.44 415 MET A O 1
ATOM 3256 N N . LYS A 1 416 ? -16.436 -8.852 21.970 1.00 97.06 416 LYS A N 1
ATOM 3257 C CA . LYS A 1 416 ? -15.180 -8.249 22.418 1.00 97.06 416 LYS A CA 1
ATOM 3258 C C . LYS A 1 416 ? -14.547 -7.512 21.254 1.00 97.06 416 LYS A C 1
ATOM 3260 O O . LYS A 1 416 ? -14.452 -8.086 20.171 1.00 97.06 416 LYS A O 1
ATOM 3265 N N . ILE A 1 417 ? -14.107 -6.284 21.494 1.00 97.56 417 ILE A N 1
ATOM 3266 C CA . ILE A 1 417 ? -13.402 -5.467 20.509 1.00 97.56 417 ILE A CA 1
ATOM 3267 C C . ILE A 1 417 ? -12.089 -4.958 21.097 1.00 97.56 417 ILE A C 1
ATOM 3269 O O . ILE A 1 417 ? -11.996 -4.692 22.300 1.00 97.56 417 ILE A O 1
ATOM 3273 N N . LYS A 1 418 ? -11.103 -4.776 20.224 1.00 97.88 418 LYS A N 1
ATOM 3274 C CA . LYS A 1 418 ? -9.896 -3.992 20.473 1.00 97.88 418 LYS A CA 1
ATOM 3275 C C . LYS A 1 418 ? -9.841 -2.873 19.451 1.00 97.88 418 LYS A C 1
ATOM 3277 O O . LYS A 1 418 ? -9.958 -3.127 18.254 1.00 97.88 418 LYS A O 1
ATOM 3282 N N . CYS A 1 419 ? -9.650 -1.650 19.918 1.00 96.81 419 CYS A N 1
ATOM 3283 C CA . CYS A 1 419 ? -9.604 -0.460 19.084 1.00 96.81 419 CYS A CA 1
ATOM 3284 C C . CYS A 1 419 ? -8.257 0.240 19.249 1.00 96.81 419 CYS A C 1
ATOM 3286 O O . CYS A 1 419 ? -7.686 0.225 20.340 1.00 96.81 419 CYS A O 1
ATOM 3288 N N . ARG A 1 420 ? -7.761 0.854 18.176 1.00 96.19 420 ARG A N 1
ATOM 3289 C CA . ARG A 1 420 ? -6.549 1.684 18.169 1.00 96.19 420 ARG A CA 1
ATOM 3290 C C . ARG A 1 420 ? -6.923 3.103 17.771 1.00 96.19 420 ARG A C 1
ATOM 3292 O O . ARG A 1 420 ? -7.747 3.284 16.881 1.00 96.19 420 ARG A O 1
ATOM 3299 N N . GLU A 1 421 ? -6.328 4.088 18.425 1.00 95.12 421 GLU A N 1
ATOM 3300 C CA . GLU A 1 421 ? -6.415 5.485 18.004 1.00 95.12 421 GLU A CA 1
ATOM 3301 C C . GLU A 1 421 ? -5.814 5.660 16.603 1.00 95.12 421 GLU A C 1
ATOM 3303 O O . GLU A 1 421 ? -4.683 5.243 16.350 1.00 95.12 421 GLU A O 1
ATOM 3308 N N . VAL A 1 422 ? -6.570 6.296 15.708 1.00 94.94 422 VAL A N 1
ATOM 3309 C CA . VAL A 1 422 ? -6.158 6.537 14.313 1.00 94.94 422 VAL A CA 1
ATOM 3310 C C . VAL A 1 422 ? -6.143 8.010 13.924 1.00 94.94 422 VAL A C 1
ATOM 3312 O O . VAL A 1 422 ? -5.534 8.351 12.914 1.00 94.94 422 VAL A O 1
ATOM 3315 N N . TYR A 1 423 ? -6.797 8.876 14.703 1.00 94.00 423 TYR A N 1
ATOM 3316 C CA . TYR A 1 423 ? -6.842 10.311 14.443 1.00 94.00 423 TYR A CA 1
ATOM 3317 C C . TYR A 1 423 ? -7.115 11.106 15.723 1.00 94.00 423 TYR A C 1
ATOM 3319 O O . TYR A 1 423 ? -7.835 10.656 16.621 1.00 94.00 423 TYR A O 1
ATOM 3327 N N . THR A 1 424 ? -6.535 12.304 15.781 1.00 91.12 424 THR A N 1
ATOM 3328 C CA . THR A 1 424 ? -6.771 13.306 16.823 1.00 91.12 424 THR A CA 1
ATOM 3329 C C . THR A 1 424 ? -7.279 14.577 16.169 1.00 91.12 424 THR A C 1
ATOM 3331 O O . THR A 1 424 ? -6.652 15.089 15.248 1.00 91.12 424 THR A O 1
ATOM 3334 N N . THR A 1 425 ? -8.395 15.093 16.668 1.00 88.88 425 THR A N 1
ATOM 3335 C CA . THR A 1 425 ? -9.016 16.325 16.178 1.00 88.88 425 THR A CA 1
ATOM 3336 C C . THR A 1 425 ? -8.088 17.504 16.459 1.00 88.88 425 THR A C 1
ATOM 3338 O O . THR A 1 425 ? -7.701 17.717 17.609 1.00 88.88 425 THR A O 1
ATOM 3341 N N . THR A 1 426 ? -7.708 18.236 15.415 1.00 83.81 426 THR A N 1
ATOM 3342 C CA . THR A 1 426 ? -6.822 19.410 15.493 1.00 83.81 426 THR A CA 1
ATOM 3343 C C . THR A 1 426 ? -7.603 20.690 15.715 1.00 83.81 426 THR A C 1
ATOM 3345 O O . THR A 1 426 ? -8.570 20.901 14.950 1.00 83.81 426 THR A O 1
#

Radius of gyration: 38.01 Å; Cα contacts (8 Å, |Δi|>4): 927; chains: 1; bounding box: 86×39×103 Å

Sequence (426 aa):
DIVLANADRAYNGNDADYMSLSFDVTAGDQSDRHIELFKLEMPSGDFSQGKMFMTYRVIVTAATDTSNVDIVLSSGVGSFSNTNITSHVAKTTITGVTMTDNSGEISLDVVFAVGSPGDLDVEIRVYELYFELEELEGDDKATVMFTAGDGLPQSYNGGSGDVTTGLSAHRELLKLFSGYDVADNALFNWNTSFPSSGSLNIEASRITAPWNIRAWDLDPTLLKKYLEQIQYEFGFIFKWRAEGSGSYWFIKNSYSSGDESATLTEKDVRNLKVSNTSFSELITRMDINYKRHPAENRYISSSPSANTTARTAWNIQTEENIVEVNLDMNVDTPATDQSGDPNDDFYSYYDNIFGDIKLIVECEIVNPKYYNLETGDIVIFNYSIVDPFGYIWDTSSTGGKWFMITDLTRSIGSMKIKCREVYTTT

Solvent-accessible surface area (backbone atoms only — not comparable to full-atom values): 23708 Å² total; per-residue (Å²): 109,80,48,79,44,56,69,70,30,21,61,64,86,39,82,86,41,49,13,39,43,36,40,58,47,61,66,77,54,57,61,52,76,48,75,48,80,46,79,50,90,70,78,94,79,61,66,71,49,37,28,36,37,38,32,32,30,41,44,66,82,44,69,70,62,66,41,37,44,34,48,30,51,32,25,86,82,74,41,81,52,77,47,84,34,73,64,73,42,69,84,45,66,54,75,67,44,59,42,73,58,88,80,33,42,39,35,44,37,39,38,40,34,36,77,51,81,36,42,38,30,38,40,39,35,31,20,38,48,52,73,50,72,45,66,41,89,56,92,75,61,76,84,69,78,89,70,92,64,80,50,66,65,40,76,37,51,82,50,68,61,55,37,49,20,35,58,51,43,48,46,38,50,38,23,76,75,70,65,58,65,61,46,54,77,65,27,33,17,32,38,67,66,19,44,78,66,47,33,73,24,44,47,65,54,33,62,77,36,75,37,37,48,53,78,85,78,94,64,96,70,60,64,66,61,56,49,52,48,40,27,59,58,59,62,39,46,79,46,72,45,97,90,66,43,49,29,53,43,67,78,65,68,73,83,54,87,63,43,52,74,42,78,40,37,77,85,32,42,44,78,74,44,78,48,66,53,60,79,89,62,48,43,37,24,39,43,38,31,23,41,49,42,94,89,49,103,49,58,76,42,72,37,72,21,38,33,65,65,42,26,60,77,69,71,54,52,93,93,50,59,71,43,82,42,79,34,68,35,36,53,64,82,48,49,52,49,79,55,92,40,32,57,65,30,58,45,23,36,51,36,63,68,23,26,50,87,34,50,32,43,34,33,30,39,56,43,75,92,58,70,83,67,53,68,66,40,30,40,35,59,61,61,99,68,75,54,67,95,78,41,51,42,54,64,93,39,77,52,4,40,37,26,30,26,74,42,74,48,82,52,95,82,36,33,40,41,32,27,36,50,68,50,64,36,119

Secondary structure (DSSP, 8-state):
--EEE-GGGGGSS-TT--EEEEEEE-TT-SEEEEEEEEE-PPPSS-EEEEEEEEEEEEEEEEESSSEEEEEEEEESSS--EEEEE-S-EEEEEEEEEE-S--SSEEEEEEEEEESSS--EEEEEEEEEEEEEEEE---S----S----PPPPBP-STT--SB--BHHHHHHHHHHHHH-----GGGSBTSSTTSSSSS---HHHHHTSSS-BB----SS---HHHHHHHHHHHTT-EEEE-TTS-EEEE---S---TTT-SEEE-TTTEEEEEEEE--GGG---EEEEEEEE-SSSSSEEEEEEEE-HHHHHHTT--TTSSEEEEE-SSB-SPPPSS--S-TTSSHHHHHHHHHSS--EEEEEEE--GGGTT--TT-EEEE--SS--GGG----TTSTT-EEEEEEEEEEETTEEEEEEEEEEE--

Nearest PDB structures (foldseek):
  2xon-assembly1_A  TM=5.063E-01  e=1.153E-04  Thermotoga maritima
  8ic1-assembly1_A  TM=5.930E-01  e=1.169E-03  Microbacterium arabinogalactanolyticum
  7cz6-assembly1_C  TM=3.426E-01  e=8.397E-04  Omono River virus
  1yi9-assembly1_A  TM=4.020E-01  e=1.976E-01  Rattus norvegicus
  1yjl-assembly1_A  TM=3.911E-01  e=7.425E-01  Rattus norvegicus